Protein AF-A0A6U5ZZZ8-F1 (afdb_monomer_lite)

Secondary structure (DSSP, 8-state):
---------------------------------PPP-PPPPP-----------SS----TTTT-PPTTEEEEEEEEEEEEEE-SS--HHHHHHHHHHHHHTT---TTHHHHSTTTTTTEEEEEEEEE-TTTTTS--HHHHHTT--SSEEEEEEEE-BEEEE-S---GGGT-SSSEEEEEEEEEEEEEEHHHHHHHS-----------------S-SHHHHHHHHHHHHHT--TTSPEEEEEE--TTS-HHHHHHHHHHHHHHTT--EEEEEGGGGBPPGGGS-TTTGGGTTSGGGB-HHHHHHHHHHHHHHS-EEEEEEETTTTEEEEEEEEE-TT-SEEEEEESSTT-SSTTHHHHTTS-SEEEEEE--HHHHHHHHHHHHHHHHT--HHHHHHHIIIIIIHHHHHHHTTGGG-SEEEEPPPP---------TTPPP--TTEEEEEEEEEEEEEESSS--HHHHHHHHHHHTTTT---TTHHHH-GGGEEEEEEEEE-GGGGGG--HHHHHHT--SSEEEEEEEE-BEEEEEEEEEEETTEEEEEEEEEEEEEEEEEE-

InterPro domains:
  IPR006083 Phosphoribulokinase/uridine kinase [PF00485] (239-392)
  IPR011719 Conserved hypothetical protein CHP02058 [PF09585] (73-185)
  IPR011719 Conserved hypothetical protein CHP02058 [PF09585] (447-556)
  IPR011719 Conserved hypothetical protein CHP02058 [PTHR34784] (63-186)
  IPR011719 Conserved hypothetical protein CHP02058 [TIGR02058] (72-186)
  IPR011719 Conserved hypothetical protein CHP02058 [TIGR02058] (446-557)
  IPR027417 P-loop containing nucleoside triphosphate hydrolase [G3DSA:3.40.50.300] (217-420)
  IPR027417 P-loop containing nucleoside triphosphate hydrolase [SSF52540] (234-407)
  IPR037103 Tubulin/FtsZ-like, C-terminal domain [G3DSA:3.30.1330.20] (69-187)
  IPR037103 Tubulin/FtsZ-like, C-terminal domain [G3DSA:3.30.1330.20] (442-559)

Sequence (560 aa):
MPSRLLLSLILLGSVLPADSFCPPSLLPSPRRSLAVKNPAPRPRTRRLISLHPLGLRGSAEETTKLPGVGRVLFIETGFGADQHGQNATKAAQRACRNAIEFNSIPSIAGLIPGGYADMVLRVTLAVPLGYALTLDLDKVRTVFPYGTCHFSVVEGGAAFSSGIALSALGDLNDDMIIVIAHVVVGEGAAAAAAGAGGVDAATLEERDVISYKLASRDAYDMLVDRVRERMNSSRQTWVAIAGPPGSGKSSLSSALTQRFKERNVSCALIPMDGYHIPKAMLDPAAAPRRGAPFTFDADRLCRDLRRIREEREGKVPGFDHAVGDPVEDQLEVKQTDRVVLVEGNYLLLEQEPWRELRSLFDDTWFMECEDEELRARVVQRNARAWGWDEDRTAARVDSNDMVNAQLVQGCRDRAELKLVSPRLLTQRSDKAAATEVTAVVGMERVLFVETGFGADQKGVDVTKAALRACRNAIEFNSVPCIREFGYDRMLVRVTVAVPERLLEEVDVEAIKQSFPHGRVEVQVKGGGGYFASGIRGEVGQRRVDTMLVAVAHVLVGLAS

Radius of gyration: 30.66 Å; chains: 1; bounding box: 72×91×90 Å

Foldseek 3Di:
DDDDDDDDDDDDDDDDDDDDDDDDDDDDDDDDDDDDDDDDDPPPPPPPPPPDPPDPPDPPPPPLDDPFFQDFDDKFKFKAKDQAQLAVQNRLLRGLCRRPVPDDDVCQQVVEPVGQAQKEKEKEKAWAQLRLQSHDVVSSCVSDPTHHYDYAYDHFFDWDFPLAAFVVRNGLHRTMIMMMIMMTIHGTSVRSQVVVDDDDDDDDPPDPPYDDFDHDPVRLLVVLVVQVVVFDPQAAFFEEEAAAQLLCSVVSQVVNCVNCVVVVAAEFEAEQLLQFDFPVPDDPVCVLQRQAPVRGPVVVVLVVLVVCRVVVKDFTWDADLLVSHIHGRPGMGDNRHRYYYYYYHQCQAPDPPSVSNLVRGPFYEYRDEDLVQSLVSQLVVVCVSPVDDSVVSSVSCVVHRSVSNVSSNVRRVSGPYYHYGNRDSDDPPDDDDHDDRNDPPFFPDWDDKWKFKAKDQAPLQVQNRQLRGLCRRPVPDDDPCCVVVDQAQKEKEKEKAWAAVCQVRHDQVVSQVSDPTHHYDYHYDHHFDKAQQSDFDDDPNDTGRIMTMMMMMITMGGGD

pLDDT: mean 74.51, std 23.75, range [21.84, 98.62]

Structure (mmCIF, N/CA/C/O backbone):
data_AF-A0A6U5ZZZ8-F1
#
_entry.id   AF-A0A6U5ZZZ8-F1
#
loop_
_atom_site.group_PDB
_atom_site.id
_atom_site.type_symbol
_atom_site.label_atom_id
_atom_site.label_alt_id
_atom_site.label_comp_id
_atom_site.label_asym_id
_atom_site.label_entity_id
_atom_site.label_seq_id
_atom_site.pdbx_PDB_ins_code
_atom_site.Cartn_x
_atom_site.Cartn_y
_atom_site.Cartn_z
_atom_site.occupancy
_atom_site.B_iso_or_equiv
_atom_site.auth_seq_id
_atom_site.auth_comp_id
_atom_site.auth_asym_id
_atom_site.auth_atom_id
_atom_site.pdbx_PDB_model_num
ATOM 1 N N . MET A 1 1 ? 43.013 50.014 -26.291 1.00 38.19 1 MET A N 1
ATOM 2 C CA . MET A 1 1 ? 42.096 50.956 -26.973 1.00 38.19 1 MET A CA 1
ATOM 3 C C . MET A 1 1 ? 40.663 50.508 -26.714 1.00 38.19 1 MET A C 1
ATOM 5 O O . MET A 1 1 ? 40.420 49.325 -26.917 1.00 38.19 1 MET A O 1
ATOM 9 N N . PRO A 1 2 ? 39.753 51.381 -26.244 1.00 58.03 2 PRO A N 1
ATOM 10 C CA . PRO A 1 2 ? 38.340 51.035 -26.067 1.00 58.03 2 PRO A CA 1
ATOM 11 C C . PRO A 1 2 ? 37.366 51.968 -26.818 1.00 58.03 2 PRO A C 1
ATOM 13 O O . PRO A 1 2 ? 37.406 53.187 -26.657 1.00 58.03 2 PRO A O 1
ATOM 16 N N . SER A 1 3 ? 36.421 51.386 -27.556 1.00 29.53 3 SER A N 1
ATOM 17 C CA . SER A 1 3 ? 35.228 52.054 -28.102 1.00 29.53 3 SER A CA 1
ATOM 18 C C . SER A 1 3 ? 34.242 51.002 -28.640 1.00 29.53 3 SER A C 1
ATOM 20 O O . SER A 1 3 ? 34.680 49.929 -29.034 1.00 29.53 3 SER A O 1
ATOM 22 N N . ARG A 1 4 ? 32.929 51.225 -28.788 1.00 35.44 4 ARG A N 1
ATOM 23 C CA . ARG A 1 4 ? 31.875 51.987 -28.067 1.00 35.44 4 ARG A CA 1
ATOM 24 C C . ARG A 1 4 ? 30.646 52.032 -29.008 1.00 35.44 4 ARG A C 1
ATOM 26 O O . ARG A 1 4 ? 30.820 52.399 -30.161 1.00 35.44 4 ARG A O 1
ATOM 33 N N . LEU A 1 5 ? 29.443 51.871 -28.438 1.00 31.50 5 LEU A N 1
ATOM 34 C CA . LEU A 1 5 ? 28.146 52.452 -28.869 1.00 31.50 5 LEU A CA 1
ATOM 35 C C . LEU A 1 5 ? 27.313 51.846 -30.030 1.00 31.50 5 LEU A C 1
ATOM 37 O O . LEU A 1 5 ? 27.836 51.247 -30.958 1.00 31.50 5 LEU A O 1
ATOM 41 N N . LEU A 1 6 ? 26.001 52.159 -29.932 1.00 27.91 6 LEU A N 1
ATOM 42 C CA . LEU A 1 6 ? 24.871 52.036 -30.886 1.00 27.91 6 LEU A CA 1
ATOM 43 C C . LEU A 1 6 ? 24.327 50.604 -31.120 1.00 27.91 6 LEU A C 1
ATOM 45 O O . LEU A 1 6 ? 25.084 49.732 -31.520 1.00 27.91 6 LEU A O 1
ATOM 49 N N . LEU A 1 7 ? 23.066 50.219 -30.832 1.00 26.55 7 LEU A N 1
ATOM 50 C CA . LEU A 1 7 ? 21.773 50.880 -30.495 1.00 26.55 7 LEU A CA 1
ATOM 51 C C . LEU A 1 7 ? 20.935 51.394 -31.694 1.00 26.55 7 LEU A C 1
ATOM 53 O O . LEU A 1 7 ? 21.484 52.022 -32.593 1.00 26.55 7 LEU A O 1
ATOM 57 N N . SER A 1 8 ? 19.596 51.215 -31.613 1.00 27.28 8 SER A N 1
ATOM 58 C CA . SER A 1 8 ? 18.522 51.668 -32.549 1.00 27.28 8 SER A CA 1
ATOM 59 C C . SER A 1 8 ? 18.320 50.822 -33.841 1.00 27.28 8 SER A C 1
ATOM 61 O O . SER A 1 8 ? 19.281 50.211 -34.289 1.00 27.28 8 SER A O 1
ATOM 63 N N . LEU A 1 9 ? 17.140 50.709 -34.499 1.00 27.23 9 LEU A N 1
ATOM 64 C CA . LEU A 1 9 ? 15.714 50.859 -34.097 1.00 27.23 9 LEU A CA 1
ATOM 65 C C . LEU A 1 9 ? 14.743 50.234 -35.156 1.00 27.23 9 LEU A C 1
ATOM 67 O O . LEU A 1 9 ? 15.061 50.227 -36.335 1.00 27.23 9 LEU A O 1
ATOM 71 N N . ILE A 1 10 ? 13.547 49.801 -34.715 1.00 27.69 10 ILE A N 1
ATOM 72 C CA . ILE A 1 10 ? 12.180 49.963 -35.306 1.00 27.69 10 ILE A CA 1
ATOM 73 C C . ILE A 1 10 ? 11.859 49.774 -36.830 1.00 27.69 10 ILE A C 1
ATOM 75 O O . ILE A 1 10 ? 12.395 50.451 -37.692 1.00 27.69 10 ILE A O 1
ATOM 79 N N . LEU A 1 11 ? 10.827 48.932 -37.069 1.00 30.25 11 LEU A N 1
ATOM 80 C CA . LEU A 1 11 ? 9.812 48.809 -38.160 1.00 30.25 11 LEU A CA 1
ATOM 81 C C . LEU A 1 11 ? 10.079 49.206 -39.637 1.00 30.25 11 LEU A C 1
ATOM 83 O O . LEU A 1 11 ? 10.354 50.361 -39.935 1.00 30.25 11 LEU A O 1
ATOM 87 N N . LEU A 1 12 ? 9.685 48.292 -40.550 1.00 27.91 12 LEU A N 1
ATOM 88 C CA . LEU A 1 12 ? 8.736 48.429 -41.697 1.00 27.91 12 LEU A CA 1
ATOM 89 C C . LEU A 1 12 ? 8.637 47.053 -42.434 1.00 27.91 12 LEU A C 1
ATOM 91 O O . LEU A 1 12 ? 9.542 46.240 -42.288 1.00 27.91 12 LEU A O 1
ATOM 95 N N . GLY A 1 13 ? 7.606 46.683 -43.215 1.00 26.53 13 GLY A N 1
ATOM 96 C CA . GLY A 1 13 ? 6.342 47.383 -43.489 1.00 26.53 13 GLY A CA 1
ATOM 97 C C . GLY A 1 13 ? 5.607 47.016 -44.803 1.00 26.53 13 GLY A C 1
ATOM 98 O O . GLY A 1 13 ? 5.324 47.923 -45.576 1.00 26.53 13 GLY A O 1
ATOM 99 N N . SER A 1 14 ? 5.272 45.744 -45.071 1.00 29.66 14 SER A N 1
ATOM 100 C CA . SER A 1 14 ? 4.377 45.297 -46.177 1.00 29.66 14 SER A CA 1
ATOM 101 C C . SER A 1 14 ? 3.853 43.871 -45.883 1.00 29.66 14 SER A C 1
ATOM 103 O O . SER A 1 14 ? 4.575 43.096 -45.267 1.00 29.66 14 SER A O 1
ATOM 105 N N . VAL A 1 15 ? 2.602 43.431 -46.111 1.00 30.89 15 VAL A N 1
ATOM 106 C CA . VAL A 1 15 ? 1.520 43.718 -47.091 1.00 30.89 15 VAL A CA 1
ATOM 107 C C . VAL A 1 15 ? 1.679 42.977 -48.432 1.00 30.89 15 VAL A C 1
ATOM 109 O O . VAL A 1 15 ? 2.294 43.524 -49.333 1.00 30.89 15 VAL A O 1
ATOM 112 N N . LEU A 1 16 ? 1.071 41.771 -48.494 1.00 31.72 16 LEU A N 1
ATOM 113 C CA . LEU A 1 16 ? 0.168 41.186 -49.529 1.00 31.72 16 LEU A CA 1
ATOM 114 C C . LEU A 1 16 ? 0.541 41.256 -51.043 1.00 31.72 16 LEU A C 1
ATOM 116 O O . LEU A 1 16 ? 1.302 42.128 -51.441 1.00 31.72 16 LEU A O 1
ATOM 120 N N . PRO A 1 17 ? -0.013 40.383 -51.928 1.00 41.62 17 PRO A N 1
ATOM 121 C CA . PRO A 1 17 ? -1.222 39.561 -51.766 1.00 41.62 17 PRO A CA 1
ATOM 122 C C . PRO A 1 17 ? -1.044 38.047 -52.003 1.00 41.62 17 PRO A C 1
ATOM 124 O O . PRO A 1 17 ? 0.048 37.548 -52.255 1.00 41.62 17 PRO A O 1
ATOM 127 N N . ALA A 1 18 ? -2.157 37.319 -51.895 1.00 33.66 18 ALA A N 1
ATOM 128 C CA . ALA A 1 18 ? -2.284 35.928 -52.323 1.00 33.66 18 ALA A CA 1
ATOM 129 C C . ALA A 1 18 ? -2.650 35.841 -53.812 1.00 33.66 18 ALA A C 1
ATOM 131 O O . ALA A 1 18 ? -3.273 36.764 -54.336 1.00 33.66 18 ALA A O 1
ATOM 132 N N . ASP A 1 19 ? -2.386 34.691 -54.440 1.00 28.45 19 ASP A N 1
ATOM 133 C CA . ASP A 1 19 ? -3.228 34.246 -55.548 1.00 28.45 19 ASP A CA 1
ATOM 134 C C . ASP A 1 19 ? -3.415 32.718 -55.594 1.00 28.45 19 ASP A C 1
ATOM 136 O O . ASP A 1 19 ? -2.605 31.917 -55.128 1.00 28.45 19 ASP A O 1
ATOM 140 N N . SER A 1 20 ? -4.569 32.389 -56.144 1.00 30.72 20 SER A N 1
ATOM 141 C CA . SER A 1 20 ? -5.224 31.134 -56.479 1.00 30.72 20 SER A CA 1
ATOM 142 C C . SER A 1 20 ? -4.339 29.998 -57.013 1.00 30.72 20 SER A C 1
ATOM 144 O O . SER A 1 20 ? -3.515 30.226 -57.889 1.00 30.72 20 SER A O 1
ATOM 146 N N . PHE A 1 21 ? -4.660 28.743 -56.651 1.00 28.27 21 PHE A N 1
ATOM 147 C CA . PHE A 1 21 ? -4.886 27.672 -57.645 1.00 28.27 21 PHE A CA 1
ATOM 148 C C . PHE A 1 21 ? -5.618 26.445 -57.063 1.00 28.27 21 PHE A C 1
ATOM 150 O O . PHE A 1 21 ? -5.304 25.959 -55.980 1.00 28.27 21 PHE A O 1
ATOM 157 N N . CYS A 1 22 ? -6.575 25.910 -57.825 1.00 29.94 22 CYS A N 1
ATOM 158 C CA . CYS A 1 22 ? -7.239 24.618 -57.613 1.00 29.94 22 CYS A CA 1
ATOM 159 C C . CYS A 1 22 ? -7.616 24.042 -58.988 1.00 29.94 22 CYS A C 1
ATOM 161 O O . CYS A 1 22 ? -8.040 24.810 -59.855 1.00 29.94 22 CYS A O 1
ATOM 163 N N . PRO A 1 23 ? -7.407 22.735 -59.230 1.00 35.47 23 PRO A N 1
ATOM 164 C CA . PRO A 1 23 ? -8.452 21.910 -59.862 1.00 35.47 23 PRO A CA 1
ATOM 165 C C . PRO A 1 23 ? -8.403 20.428 -59.362 1.00 35.47 23 PRO A C 1
ATOM 167 O O . PRO A 1 23 ? -7.682 20.132 -58.411 1.00 35.47 23 PRO A O 1
ATOM 170 N N . PRO A 1 24 ? -9.164 19.469 -59.931 1.00 37.72 24 PRO A N 1
ATOM 171 C CA . PRO A 1 24 ? -10.602 19.331 -59.700 1.00 37.72 24 PRO A CA 1
ATOM 172 C C . PRO A 1 24 ? -11.013 17.892 -59.293 1.00 37.72 24 PRO A C 1
ATOM 174 O O . PRO A 1 24 ? -10.235 16.943 -59.372 1.00 37.72 24 PRO A O 1
ATOM 177 N N . SER A 1 25 ? -12.276 17.699 -58.908 1.00 32.34 25 SER A N 1
ATOM 178 C CA . SER A 1 25 ? -12.859 16.380 -58.619 1.00 32.34 25 SER A CA 1
ATOM 179 C C . SER A 1 25 ? -13.411 15.679 -59.874 1.00 32.34 25 SER A C 1
ATOM 181 O O . SER A 1 25 ? -14.029 16.315 -60.726 1.00 32.34 25 SER A O 1
ATOM 183 N N . LEU A 1 26 ? -13.243 14.350 -59.973 1.00 30.31 26 LEU A N 1
ATOM 184 C CA . LEU A 1 26 ? -13.851 13.511 -61.020 1.00 30.31 26 LEU A CA 1
ATOM 185 C C . LEU A 1 26 ? -14.286 12.130 -60.497 1.00 30.31 26 LEU A C 1
ATOM 187 O O . LEU A 1 26 ? -13.487 11.377 -59.948 1.00 30.31 26 LEU A O 1
ATOM 191 N N . LEU A 1 27 ? -15.560 11.803 -60.725 1.00 29.61 27 LEU A N 1
ATOM 192 C CA . LEU A 1 27 ? -16.258 10.528 -60.491 1.00 29.61 27 LEU A CA 1
ATOM 193 C C . LEU A 1 27 ? -17.578 10.564 -61.309 1.00 29.61 27 LEU A C 1
ATOM 195 O O . LEU A 1 27 ? -18.014 11.672 -61.631 1.00 29.61 27 LEU A O 1
ATOM 199 N N . PRO A 1 28 ? -18.288 9.442 -61.584 1.00 45.69 28 PRO A N 1
ATOM 200 C CA . PRO A 1 28 ? -17.982 8.027 -61.321 1.00 45.69 28 PRO A CA 1
ATOM 201 C C . PRO A 1 28 ? -18.237 7.110 -62.561 1.00 45.69 28 PRO A C 1
ATOM 203 O O . PRO A 1 28 ? -18.327 7.577 -63.694 1.00 45.69 28 PRO A O 1
ATOM 206 N N . SER A 1 29 ? -18.505 5.815 -62.299 1.00 26.66 29 SER A N 1
ATOM 207 C CA . SER A 1 29 ? -19.299 4.848 -63.104 1.00 26.66 29 SER A CA 1
ATOM 208 C C . SER A 1 29 ? -18.498 3.716 -63.817 1.00 26.66 29 SER A C 1
ATOM 210 O O . SER A 1 29 ? -17.272 3.702 -63.731 1.00 26.66 29 SER A O 1
ATOM 212 N N . PRO A 1 30 ? -19.132 2.600 -64.257 1.00 34.69 30 PRO A N 1
ATOM 213 C CA . PRO A 1 30 ? -19.074 1.391 -63.423 1.00 34.69 30 PRO A CA 1
ATOM 214 C C . PRO A 1 30 ? -18.759 0.075 -64.168 1.00 34.69 30 PRO A C 1
ATOM 216 O O . PRO A 1 30 ? -19.043 -0.082 -65.355 1.00 34.69 30 PRO A O 1
ATOM 219 N N . ARG A 1 31 ? -18.302 -0.957 -63.440 1.00 28.64 31 ARG A N 1
ATOM 220 C CA . ARG A 1 31 ? -18.352 -2.358 -63.908 1.00 28.64 31 ARG A CA 1
ATOM 221 C C . ARG A 1 31 ? -18.846 -3.311 -62.818 1.00 28.64 31 ARG A C 1
ATOM 223 O O . ARG A 1 31 ? -18.475 -3.189 -61.657 1.00 28.64 31 ARG A O 1
ATOM 230 N N . ARG A 1 32 ? -19.703 -4.257 -63.218 1.00 28.48 32 ARG A N 1
ATOM 231 C CA . ARG A 1 32 ? -20.207 -5.362 -62.386 1.00 28.48 32 ARG A CA 1
ATOM 232 C C . ARG A 1 32 ? -19.268 -6.566 -62.494 1.00 28.48 32 ARG A C 1
ATOM 234 O O . ARG A 1 32 ? -18.885 -6.921 -63.606 1.00 28.48 32 ARG A O 1
ATOM 241 N N . SER A 1 33 ? -19.055 -7.283 -61.396 1.00 28.81 33 SER A N 1
ATOM 242 C CA . SER A 1 33 ? -18.731 -8.715 -61.423 1.00 28.81 33 SER A CA 1
ATOM 243 C C . SER A 1 33 ? -19.475 -9.452 -60.302 1.00 28.81 33 SER A C 1
ATOM 245 O O . SER A 1 33 ? -19.834 -8.874 -59.278 1.00 28.81 33 SER A O 1
ATOM 247 N N . LEU A 1 34 ? -19.825 -10.706 -60.585 1.00 29.42 34 LEU A N 1
ATOM 248 C CA . LEU A 1 34 ? -20.789 -11.537 -59.857 1.00 29.42 34 LEU A CA 1
ATOM 249 C C . LEU A 1 34 ? -20.420 -11.805 -58.387 1.00 29.42 34 LEU A C 1
ATOM 251 O O . LEU A 1 34 ? -19.255 -11.970 -58.042 1.00 29.42 34 LEU A O 1
ATOM 255 N N . ALA A 1 35 ? -21.442 -11.921 -57.535 1.00 25.94 35 ALA A N 1
ATOM 256 C CA . ALA A 1 35 ? -21.285 -12.196 -56.110 1.00 25.94 35 ALA A CA 1
ATOM 257 C C . ALA A 1 35 ? -21.206 -13.700 -55.792 1.00 25.94 35 ALA A C 1
ATOM 259 O O . ALA A 1 35 ? -22.049 -14.479 -56.240 1.00 25.94 35 ALA A O 1
ATOM 260 N N . VAL A 1 36 ? -20.283 -14.074 -54.901 1.00 29.62 36 VAL A N 1
ATOM 261 C CA . VAL A 1 36 ? -20.338 -15.331 -54.136 1.00 29.62 36 VAL A CA 1
ATOM 262 C C . VAL A 1 36 ? -20.951 -15.023 -52.767 1.00 29.62 36 VAL A C 1
ATOM 264 O O . VAL A 1 36 ? -20.487 -14.132 -52.056 1.00 29.62 36 VAL A O 1
ATOM 267 N N . LYS A 1 37 ? -22.029 -15.724 -52.400 1.00 27.59 37 LYS A N 1
ATOM 268 C CA . LYS A 1 37 ? -22.787 -15.460 -51.166 1.00 27.59 37 LYS A CA 1
ATOM 269 C C . LYS A 1 37 ? -22.151 -16.134 -49.945 1.00 27.59 37 LYS A C 1
ATOM 271 O O . LYS A 1 37 ? -22.564 -17.229 -49.575 1.00 27.59 37 LYS A O 1
ATOM 276 N N . ASN A 1 38 ? -21.241 -15.444 -49.260 1.00 29.72 38 ASN A N 1
ATOM 277 C CA . ASN A 1 38 ? -21.003 -15.730 -47.841 1.00 29.72 38 ASN A CA 1
ATOM 278 C C . ASN A 1 38 ? -22.119 -15.085 -46.991 1.00 29.72 38 ASN A C 1
ATOM 280 O O . ASN A 1 38 ? -22.521 -13.953 -47.279 1.00 29.72 38 ASN A O 1
ATOM 284 N N . PRO A 1 39 ? -22.656 -15.774 -45.966 1.00 29.83 39 PRO A N 1
ATOM 285 C CA . PRO A 1 39 ? -23.732 -15.236 -45.141 1.00 29.83 39 PRO A CA 1
ATOM 286 C C . PRO A 1 39 ? -23.211 -14.101 -44.253 1.00 29.83 39 PRO A C 1
ATOM 288 O O . PRO A 1 39 ? -22.365 -14.313 -43.386 1.00 29.83 39 PRO A O 1
ATOM 291 N N . ALA A 1 40 ? -23.738 -12.891 -44.448 1.00 27.88 40 ALA A N 1
ATOM 292 C CA . ALA A 1 40 ? -23.414 -11.757 -43.590 1.00 27.88 40 ALA A CA 1
ATOM 293 C C . ALA A 1 40 ? -23.838 -12.037 -42.131 1.00 27.88 40 ALA A C 1
ATOM 295 O O . ALA A 1 40 ? -24.932 -12.576 -41.908 1.00 27.88 40 ALA A O 1
ATOM 296 N N . PRO A 1 41 ? -23.027 -11.659 -41.123 1.00 28.67 41 PRO A N 1
ATOM 297 C CA . PRO A 1 41 ? -23.435 -11.766 -39.730 1.00 28.67 41 PRO A CA 1
ATOM 298 C C . PRO A 1 41 ? -24.693 -10.920 -39.508 1.00 28.67 41 PRO A C 1
ATOM 300 O O . PRO A 1 41 ? -24.742 -9.749 -39.888 1.00 28.67 41 PRO A O 1
ATOM 303 N N . ARG A 1 42 ? -25.728 -11.522 -38.906 1.00 28.56 42 ARG A N 1
ATOM 304 C CA . ARG A 1 42 ? -27.000 -10.833 -38.635 1.00 28.56 42 ARG A CA 1
ATOM 305 C C . ARG A 1 42 ? -26.723 -9.535 -37.866 1.00 28.56 42 ARG A C 1
ATOM 307 O O . ARG A 1 42 ? -25.991 -9.601 -36.874 1.00 28.56 42 ARG A O 1
ATOM 314 N N . PRO A 1 43 ? -27.333 -8.392 -38.235 1.00 23.59 43 PRO A N 1
ATOM 315 C CA . PRO A 1 43 ? -27.195 -7.172 -37.458 1.00 23.59 43 PRO A CA 1
ATOM 316 C C . PRO A 1 43 ? -27.826 -7.392 -36.082 1.00 23.59 43 PRO A C 1
ATOM 318 O O . PRO A 1 43 ? -29.041 -7.299 -35.908 1.00 23.59 43 PRO A O 1
ATOM 321 N N . ARG A 1 44 ? -26.992 -7.692 -35.079 1.00 25.38 44 ARG A N 1
ATOM 322 C CA . ARG A 1 44 ? -27.376 -7.563 -33.675 1.00 25.38 44 ARG A CA 1
ATOM 323 C C . ARG A 1 44 ? -27.599 -6.079 -33.433 1.00 25.38 44 ARG A C 1
ATOM 325 O O . ARG A 1 44 ? -26.657 -5.349 -33.135 1.00 25.38 44 ARG A O 1
ATOM 332 N N . THR A 1 45 ? -28.850 -5.649 -33.557 1.00 24.94 45 THR A N 1
ATOM 333 C CA . THR A 1 45 ? -29.315 -4.351 -33.082 1.00 24.94 45 THR A CA 1
ATOM 334 C C . THR A 1 45 ? -29.068 -4.286 -31.579 1.00 24.94 45 THR A C 1
ATOM 336 O O . THR A 1 45 ? -29.931 -4.650 -30.776 1.00 24.94 45 THR A O 1
ATOM 339 N N . ARG A 1 46 ? -27.872 -3.828 -31.187 1.00 22.77 46 ARG A N 1
ATOM 340 C CA . ARG A 1 46 ? -27.651 -3.262 -29.862 1.00 22.77 46 ARG A CA 1
ATOM 341 C C . ARG A 1 46 ? -28.642 -2.109 -29.751 1.00 22.77 46 ARG A C 1
ATOM 343 O O . ARG A 1 46 ? -28.386 -1.024 -30.263 1.00 22.77 46 ARG A O 1
ATOM 350 N N . ARG A 1 47 ? -29.777 -2.345 -29.084 1.00 22.28 47 ARG A N 1
ATOM 351 C CA . ARG A 1 47 ? -30.454 -1.251 -28.392 1.00 22.28 47 ARG A CA 1
ATOM 352 C C . ARG A 1 47 ? -29.368 -0.621 -27.529 1.00 22.28 47 ARG A C 1
ATOM 354 O O . ARG A 1 47 ? -28.805 -1.320 -26.685 1.00 22.28 47 ARG A O 1
ATOM 361 N N . LEU A 1 48 ? -29.054 0.653 -27.755 1.00 21.97 48 LEU A N 1
ATOM 362 C CA . LEU A 1 48 ? -28.394 1.425 -26.715 1.00 21.97 48 LEU A CA 1
ATOM 363 C C . LEU A 1 48 ? -29.393 1.475 -25.562 1.00 21.97 48 LEU A C 1
ATOM 365 O O . LEU A 1 48 ? -30.322 2.279 -25.556 1.00 21.97 48 LEU A O 1
ATOM 369 N N . ILE A 1 49 ? -29.217 0.571 -24.601 1.00 22.23 49 ILE A N 1
ATOM 370 C CA . ILE A 1 49 ? -29.634 0.857 -23.240 1.00 22.23 49 ILE A CA 1
ATOM 371 C C . ILE A 1 49 ? -28.748 2.031 -22.849 1.00 22.23 49 ILE A C 1
ATOM 373 O O . ILE A 1 49 ? -27.550 1.858 -22.625 1.00 22.23 49 ILE A O 1
ATOM 377 N N . SER A 1 50 ? -29.326 3.232 -22.867 1.00 22.73 50 SER A N 1
ATOM 378 C CA . SER A 1 50 ? -28.707 4.390 -22.241 1.00 22.73 50 SER A CA 1
ATOM 379 C C . SER A 1 50 ? -28.597 4.062 -20.759 1.00 22.73 50 SER A C 1
ATOM 381 O O . SER A 1 50 ? -29.573 4.176 -20.015 1.00 22.73 50 SER A O 1
ATOM 383 N N . LEU A 1 51 ? -27.423 3.585 -20.347 1.00 22.84 51 LEU A N 1
ATOM 384 C CA . LEU A 1 51 ? -27.044 3.518 -18.946 1.00 22.84 51 LEU A CA 1
ATOM 385 C C . LEU A 1 51 ? -26.817 4.957 -18.484 1.00 22.84 51 LEU A C 1
ATOM 387 O O . LEU A 1 51 ? -25.686 5.426 -18.382 1.00 22.84 51 LEU A O 1
ATOM 391 N N . HIS A 1 52 ? -27.924 5.664 -18.243 1.00 21.84 52 HIS A N 1
ATOM 392 C CA . HIS A 1 52 ? -27.914 6.870 -17.433 1.00 21.84 52 HIS A CA 1
ATOM 393 C C . HIS A 1 52 ? -27.174 6.543 -16.130 1.00 21.84 52 HIS A C 1
ATOM 395 O O . HIS A 1 52 ? -27.578 5.596 -15.447 1.00 21.84 52 HIS A O 1
ATOM 401 N N . PRO A 1 53 ? -26.117 7.295 -15.774 1.00 25.28 53 PRO A N 1
ATOM 402 C CA . PRO A 1 53 ? -25.458 7.131 -14.490 1.00 25.28 53 PRO A CA 1
ATOM 403 C C . PRO A 1 53 ? -26.484 7.232 -13.360 1.00 25.28 53 PRO A C 1
ATOM 405 O O . PRO A 1 53 ? -27.256 8.192 -13.284 1.00 25.28 53 PRO A O 1
ATOM 408 N N . LEU A 1 54 ? -26.517 6.215 -12.501 1.00 25.88 54 LEU A N 1
ATOM 409 C CA . LEU A 1 54 ? -27.450 6.148 -11.385 1.00 25.88 54 LEU A CA 1
ATOM 410 C C . LEU A 1 54 ? -27.108 7.224 -10.346 1.00 25.88 54 LEU A C 1
ATOM 412 O O . LEU A 1 54 ? -26.119 7.127 -9.630 1.00 25.88 54 LEU A O 1
ATOM 416 N N . GLY A 1 55 ? -27.982 8.222 -10.225 1.00 25.53 55 GLY A N 1
ATOM 417 C CA . GLY A 1 55 ? -28.234 8.879 -8.942 1.00 25.53 55 GLY A CA 1
ATOM 418 C C . GLY A 1 55 ? -27.369 10.074 -8.536 1.00 25.53 55 GLY A C 1
ATOM 419 O O . GLY A 1 55 ? -27.721 10.704 -7.544 1.00 25.53 55 GLY A O 1
ATOM 420 N N . LEU A 1 56 ? -26.332 10.481 -9.279 1.00 26.59 56 LEU A N 1
ATOM 421 C CA . LEU A 1 56 ? -25.652 11.762 -9.006 1.00 26.59 56 LEU A CA 1
ATOM 422 C C . LEU A 1 56 ? -26.452 12.961 -9.549 1.00 26.59 56 LEU A C 1
ATOM 424 O O . LEU A 1 56 ? -26.074 13.608 -10.522 1.00 26.59 56 LEU A O 1
ATOM 428 N N . ARG A 1 57 ? -27.569 13.266 -8.876 1.00 27.14 57 ARG A N 1
ATOM 429 C CA . ARG A 1 57 ? -28.249 14.573 -8.925 1.00 27.14 57 ARG A CA 1
ATOM 430 C C . ARG A 1 57 ? -27.832 15.449 -7.734 1.00 27.14 57 ARG A C 1
ATOM 432 O O . ARG A 1 57 ? -28.677 15.896 -6.967 1.00 27.14 57 ARG A O 1
ATOM 439 N N . GLY A 1 58 ? -26.533 15.715 -7.617 1.00 25.16 58 GLY A N 1
ATOM 440 C CA . GLY A 1 58 ? -26.091 17.005 -7.076 1.00 25.16 58 GLY A CA 1
ATOM 441 C C . GLY A 1 58 ? -26.280 18.081 -8.151 1.00 25.16 58 GLY A C 1
ATOM 442 O O . GLY A 1 58 ? -26.252 17.764 -9.346 1.00 25.16 58 GLY A O 1
ATOM 443 N N . SER A 1 59 ? -26.494 19.340 -7.766 1.00 23.27 59 SER A N 1
ATOM 444 C CA . SER A 1 59 ? -26.426 20.444 -8.734 1.00 23.27 59 SER A CA 1
ATOM 445 C C . SER A 1 59 ? -24.970 20.680 -9.164 1.00 23.27 59 SER A C 1
ATOM 447 O O . SER A 1 59 ? -24.027 20.224 -8.516 1.00 23.27 59 SER A O 1
ATOM 449 N N . ALA A 1 60 ? -24.749 21.419 -10.255 1.00 29.47 60 ALA A N 1
ATOM 450 C CA . ALA A 1 60 ? -23.405 21.710 -10.778 1.00 29.47 60 ALA A CA 1
ATOM 451 C C . ALA A 1 60 ? -22.607 22.743 -9.934 1.00 29.47 60 ALA A C 1
ATOM 453 O O . ALA A 1 60 ? -21.750 23.457 -10.465 1.00 29.47 60 ALA A O 1
ATOM 454 N N . GLU A 1 61 ? -22.907 22.841 -8.635 1.00 27.31 61 GLU A N 1
ATOM 455 C CA . GLU A 1 61 ? -22.453 23.898 -7.724 1.00 27.31 61 GLU A CA 1
ATOM 456 C C . GLU A 1 61 ? -21.756 23.371 -6.453 1.00 27.31 61 GLU A C 1
ATOM 458 O O . GLU A 1 61 ? -20.929 24.089 -5.891 1.00 27.31 61 GLU A O 1
ATOM 463 N N . GLU A 1 62 ? -22.032 22.138 -6.006 1.00 27.83 62 GLU A N 1
ATOM 464 C CA . GLU A 1 62 ? -21.770 21.720 -4.613 1.00 27.83 62 GLU A CA 1
ATOM 465 C C . GLU A 1 62 ? -20.361 21.188 -4.279 1.00 27.83 62 GLU A C 1
ATOM 467 O O . GLU A 1 62 ? -20.004 21.140 -3.104 1.00 27.83 62 GLU A O 1
ATOM 472 N N . THR A 1 63 ? -19.519 20.817 -5.252 1.00 32.44 63 THR A N 1
ATOM 473 C CA . THR A 1 63 ? -18.289 20.031 -4.978 1.00 32.44 63 THR A CA 1
ATOM 474 C C . THR A 1 63 ? -16.953 20.773 -5.146 1.00 32.44 63 THR A C 1
ATOM 476 O O . THR A 1 63 ? -15.923 20.129 -5.322 1.00 32.44 63 THR A O 1
ATOM 479 N N . THR A 1 64 ? -16.917 22.114 -5.093 1.00 36.81 64 THR A N 1
ATOM 480 C CA . THR A 1 64 ? -15.658 22.894 -5.245 1.00 36.81 64 THR A CA 1
ATOM 481 C C . THR A 1 64 ? -15.186 23.616 -3.974 1.00 36.81 64 THR A C 1
ATOM 483 O O . THR A 1 64 ? -14.572 24.679 -4.074 1.00 36.81 64 THR A O 1
ATOM 486 N N . LYS A 1 65 ? -15.483 23.089 -2.780 1.00 47.66 65 LYS A N 1
ATOM 487 C CA . LYS A 1 65 ? -14.870 23.550 -1.521 1.00 47.66 65 LYS A CA 1
ATOM 488 C C . LYS A 1 65 ? -13.735 22.603 -1.132 1.00 47.66 65 LYS A C 1
ATOM 490 O O . LYS A 1 65 ? -13.966 21.406 -0.996 1.00 47.66 65 LYS A O 1
ATOM 495 N N . LEU A 1 66 ? -12.535 23.139 -0.908 1.00 55.41 66 LEU A N 1
ATOM 496 C CA . LEU A 1 66 ? -11.510 22.424 -0.145 1.00 55.41 66 LEU A CA 1
ATOM 497 C C . LEU A 1 66 ? -11.968 22.405 1.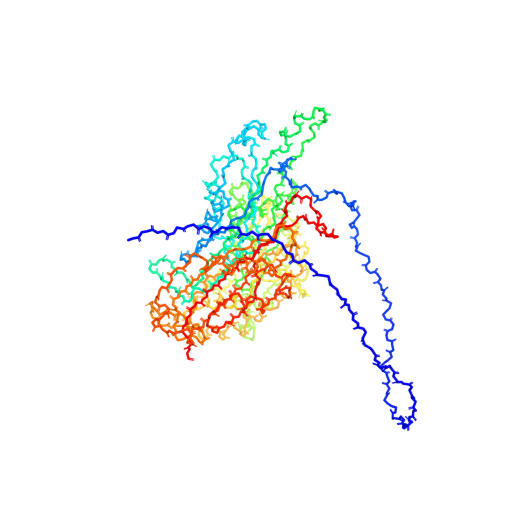330 1.00 55.41 66 LEU A C 1
ATOM 499 O O . LEU A 1 66 ? -12.256 23.482 1.856 1.00 55.41 66 LEU A O 1
ATOM 503 N N . PRO A 1 67 ? -12.076 21.241 2.003 1.00 52.78 67 PRO A N 1
ATOM 504 C CA . PRO A 1 67 ? -12.523 21.179 3.399 1.00 52.78 67 PRO A CA 1
ATOM 505 C C . PRO A 1 67 ? -11.676 22.072 4.318 1.00 52.78 67 PRO A C 1
ATOM 507 O O . PRO A 1 67 ? -10.474 22.208 4.098 1.00 52.78 67 PRO A O 1
ATOM 510 N N . GLY A 1 68 ? -12.268 22.698 5.336 1.00 58.59 68 GLY A N 1
ATOM 511 C CA . GLY A 1 68 ? -11.575 23.541 6.326 1.00 58.59 68 GLY A CA 1
ATOM 512 C C . GLY A 1 68 ? -10.872 24.811 5.836 1.00 58.59 68 GLY A C 1
ATOM 513 O O . GLY A 1 68 ? -10.515 25.646 6.663 1.00 58.59 68 GLY A O 1
ATOM 514 N N . VAL A 1 69 ? -10.706 25.023 4.528 1.00 64.69 69 VAL A N 1
ATOM 515 C CA . VAL A 1 69 ? -10.119 26.248 3.968 1.00 64.69 69 VAL A CA 1
ATOM 516 C C . VAL A 1 69 ? -11.250 27.158 3.496 1.00 64.69 69 VAL A C 1
ATOM 518 O O . VAL A 1 69 ? -11.825 26.953 2.428 1.00 64.69 69 VAL A O 1
ATOM 521 N N . GLY A 1 70 ? -11.574 28.175 4.298 1.00 67.19 70 GLY A N 1
ATOM 522 C CA . GLY A 1 70 ? -12.604 29.165 3.971 1.00 67.19 70 GLY A CA 1
ATOM 523 C C . GLY A 1 70 ? -12.208 30.045 2.786 1.00 67.19 70 GLY A C 1
ATOM 524 O O . GLY A 1 70 ? -13.045 30.380 1.947 1.00 67.19 70 GLY A O 1
ATOM 525 N N . ARG A 1 71 ? -10.913 30.368 2.680 1.00 77.81 71 ARG A N 1
ATOM 526 C CA . ARG A 1 71 ? -10.340 31.158 1.587 1.00 77.81 71 ARG A CA 1
ATOM 527 C C . ARG A 1 71 ? -8.932 30.677 1.253 1.00 77.81 71 ARG A C 1
ATOM 529 O O . ARG A 1 71 ? -8.057 30.697 2.110 1.00 77.81 71 ARG A O 1
ATOM 536 N N . VAL A 1 72 ? -8.695 30.300 -0.002 1.00 79.56 72 VAL A N 1
ATOM 537 C CA . VAL A 1 72 ? -7.339 30.054 -0.524 1.00 79.56 72 VAL A CA 1
ATOM 538 C C . VAL A 1 72 ? -6.644 31.397 -0.762 1.00 79.56 72 VAL A C 1
ATOM 540 O O . VAL A 1 72 ? -7.241 32.299 -1.351 1.00 79.56 72 VAL A O 1
ATOM 543 N N . LEU A 1 73 ? -5.388 31.525 -0.326 1.00 81.69 73 LEU A N 1
ATOM 544 C CA . LEU A 1 73 ? -4.530 32.668 -0.648 1.00 81.69 73 LEU A CA 1
ATOM 545 C C . LEU A 1 73 ? -3.612 32.347 -1.835 1.00 81.69 73 LEU A C 1
ATOM 547 O O . LEU A 1 73 ? -3.564 33.115 -2.793 1.00 81.69 73 LEU A O 1
ATOM 551 N N . PHE A 1 74 ? -2.896 31.222 -1.773 1.00 82.31 74 PHE A N 1
ATOM 552 C CA . PHE A 1 74 ? -1.972 30.767 -2.816 1.00 82.31 74 PHE A CA 1
ATOM 553 C C . PHE A 1 74 ? -1.779 29.243 -2.759 1.00 82.31 74 PHE A C 1
ATOM 555 O O . PHE A 1 74 ? -2.197 28.586 -1.800 1.00 82.31 74 PHE A O 1
ATOM 562 N N . ILE A 1 75 ? -1.191 28.677 -3.818 1.00 85.69 75 ILE A N 1
ATOM 563 C CA . ILE A 1 75 ? -0.951 27.237 -3.957 1.00 85.69 75 ILE A CA 1
ATOM 564 C C . ILE A 1 75 ? 0.408 27.009 -4.596 1.00 85.69 75 ILE A C 1
ATOM 566 O O . ILE A 1 75 ? 0.632 27.389 -5.746 1.00 85.69 75 ILE A O 1
ATOM 570 N N . GLU A 1 76 ? 1.257 26.298 -3.869 1.00 88.62 76 GLU A N 1
ATOM 571 C CA . GLU A 1 76 ? 2.598 25.936 -4.298 1.00 88.62 76 GLU A CA 1
ATOM 572 C C . GLU A 1 76 ? 2.700 24.451 -4.615 1.00 88.62 76 GLU A C 1
ATOM 574 O O . GLU A 1 76 ? 1.871 23.626 -4.218 1.00 88.62 76 GLU A O 1
ATOM 579 N N . THR A 1 77 ? 3.746 24.082 -5.344 1.00 90.50 77 THR A N 1
ATOM 580 C CA . THR A 1 77 ? 4.091 22.681 -5.564 1.00 90.50 77 THR A CA 1
ATOM 581 C C . THR A 1 77 ? 5.595 22.529 -5.669 1.00 90.50 77 THR A C 1
ATOM 583 O O . THR A 1 77 ? 6.230 23.208 -6.471 1.00 90.50 77 THR A O 1
ATOM 586 N N . GLY A 1 78 ? 6.141 21.616 -4.872 1.00 91.81 78 GLY A N 1
ATOM 587 C CA . GLY A 1 78 ? 7.556 21.265 -4.864 1.00 91.81 78 GLY A CA 1
ATOM 588 C C . GLY A 1 78 ? 7.758 19.764 -5.015 1.00 91.81 78 GLY A C 1
ATOM 589 O O . GLY A 1 78 ? 6.829 18.970 -4.841 1.00 91.81 78 GLY A O 1
ATOM 590 N N . PHE A 1 79 ? 8.987 19.367 -5.322 1.00 93.81 79 PHE A N 1
ATOM 591 C CA . PHE A 1 79 ? 9.390 17.966 -5.406 1.00 93.81 79 PHE A CA 1
ATOM 592 C C . PHE A 1 79 ? 10.586 17.684 -4.500 1.00 93.81 79 PHE A C 1
ATOM 594 O O . PHE A 1 79 ? 11.338 18.579 -4.118 1.00 93.81 79 PHE A O 1
ATOM 601 N N . GLY A 1 80 ? 10.750 16.422 -4.125 1.00 94.69 80 GLY A N 1
ATOM 602 C CA . GLY A 1 80 ? 11.857 15.988 -3.293 1.00 94.69 80 GLY A CA 1
ATOM 603 C C . GLY A 1 80 ? 12.238 14.564 -3.628 1.00 94.69 80 GLY A C 1
ATOM 604 O O . GLY A 1 80 ? 11.433 13.650 -3.458 1.00 94.69 80 GLY A O 1
ATOM 605 N N . ALA A 1 81 ? 13.468 14.387 -4.099 1.00 92.44 81 ALA A N 1
ATOM 606 C CA . ALA A 1 81 ? 14.058 13.076 -4.307 1.00 92.44 81 ALA A CA 1
ATOM 607 C C . ALA A 1 81 ? 14.725 12.565 -3.022 1.00 92.44 81 ALA A C 1
ATOM 609 O O . ALA A 1 81 ? 15.330 13.336 -2.268 1.00 92.44 81 ALA A O 1
ATOM 610 N N . ASP A 1 82 ? 14.692 11.255 -2.814 1.00 90.69 82 ASP A N 1
ATOM 611 C CA . ASP A 1 82 ? 15.648 10.529 -1.999 1.00 90.69 82 ASP A CA 1
ATOM 612 C C . ASP A 1 82 ? 16.330 9.452 -2.848 1.00 90.69 82 ASP A C 1
ATOM 614 O O . ASP A 1 82 ? 15.704 8.481 -3.267 1.00 90.69 82 ASP A O 1
ATOM 618 N N . GLN A 1 83 ? 17.610 9.677 -3.143 1.00 84.88 83 GLN A N 1
ATOM 619 C CA . GLN A 1 83 ? 18.398 8.865 -4.077 1.00 84.88 83 GLN A CA 1
ATOM 620 C C . GLN A 1 83 ? 19.022 7.635 -3.407 1.00 84.88 83 GLN A C 1
ATOM 622 O O . GLN A 1 83 ? 19.371 6.690 -4.101 1.00 84.88 83 GLN A O 1
ATOM 627 N N . HIS A 1 84 ? 19.159 7.670 -2.073 1.00 77.38 84 HIS A N 1
ATOM 628 C CA . HIS A 1 84 ? 19.815 6.637 -1.274 1.00 77.38 84 HIS A CA 1
ATOM 629 C C . HIS A 1 84 ? 19.132 6.452 0.088 1.00 77.38 84 HIS A C 1
ATOM 631 O O . HIS A 1 84 ? 18.850 7.437 0.786 1.00 77.38 84 HIS A O 1
ATOM 637 N N . GLY A 1 85 ? 18.923 5.194 0.478 1.00 72.19 85 GLY A N 1
ATOM 638 C CA . GLY A 1 85 ? 18.260 4.764 1.713 1.00 72.19 85 GLY A CA 1
ATOM 639 C C . GLY A 1 85 ? 16.728 4.672 1.646 1.00 72.19 85 GLY A C 1
ATOM 640 O O . GLY A 1 85 ? 16.095 4.517 2.690 1.00 72.19 85 GLY A O 1
ATOM 641 N N . GLN A 1 86 ? 16.135 4.789 0.449 1.00 82.81 86 GLN A N 1
ATOM 642 C CA . GLN A 1 86 ? 14.705 4.573 0.159 1.00 82.81 86 GLN A CA 1
ATOM 643 C C . GLN A 1 86 ? 13.729 5.214 1.179 1.00 82.81 86 GLN A C 1
ATOM 645 O O . GLN A 1 86 ? 12.723 4.621 1.588 1.00 82.81 86 GLN A O 1
ATOM 650 N N . ASN A 1 87 ? 13.995 6.457 1.594 1.00 83.50 87 ASN A N 1
ATOM 651 C CA . ASN A 1 87 ? 13.267 7.114 2.674 1.00 83.50 87 ASN A CA 1
ATOM 652 C C . ASN A 1 87 ? 12.230 8.127 2.147 1.00 83.50 87 ASN A C 1
ATOM 654 O O . ASN A 1 87 ? 12.525 9.302 1.900 1.00 83.50 87 ASN A O 1
ATOM 658 N N . ALA A 1 88 ? 10.969 7.692 2.049 1.00 83.25 88 ALA A N 1
ATOM 659 C CA . ALA A 1 88 ? 9.856 8.536 1.605 1.00 83.25 88 ALA A CA 1
ATOM 660 C C . ALA A 1 88 ? 9.618 9.763 2.503 1.00 83.25 88 ALA A C 1
ATOM 662 O O . ALA A 1 88 ? 9.192 10.806 2.014 1.00 83.25 88 ALA A O 1
ATOM 663 N N . THR A 1 89 ? 9.938 9.678 3.799 1.00 85.31 89 THR A N 1
ATOM 664 C CA . THR A 1 89 ? 9.851 10.819 4.728 1.00 85.31 89 THR A CA 1
ATOM 665 C C . THR A 1 89 ? 10.855 11.912 4.366 1.00 85.31 89 THR A C 1
ATOM 667 O O . THR A 1 89 ? 10.495 13.084 4.304 1.00 85.31 89 THR A O 1
ATOM 670 N N . LYS A 1 90 ? 12.103 11.537 4.072 1.00 92.31 90 LYS A N 1
ATOM 671 C CA . LYS A 1 90 ? 13.187 12.437 3.644 1.00 92.31 90 LYS A CA 1
ATOM 672 C C . LYS A 1 90 ? 12.874 13.071 2.282 1.00 92.31 90 LYS A C 1
ATOM 674 O O . LYS A 1 90 ? 13.058 14.277 2.116 1.00 92.31 90 LYS A O 1
ATOM 679 N N . ALA A 1 91 ? 12.317 12.293 1.350 1.00 94.81 91 ALA A N 1
ATOM 680 C CA . ALA A 1 91 ? 11.786 12.791 0.079 1.00 94.81 91 ALA A CA 1
ATOM 681 C C . ALA A 1 91 ? 10.626 13.792 0.284 1.00 94.81 91 ALA A C 1
ATOM 683 O O . ALA A 1 91 ? 10.665 14.900 -0.246 1.00 94.81 91 ALA A O 1
ATOM 684 N N . ALA A 1 92 ? 9.634 13.466 1.119 1.00 94.75 92 ALA A N 1
ATOM 685 C CA . ALA A 1 92 ? 8.502 14.348 1.416 1.00 94.75 92 ALA A CA 1
ATOM 686 C C . ALA A 1 92 ? 8.913 15.631 2.159 1.00 94.75 92 ALA A C 1
ATOM 688 O O . ALA A 1 92 ? 8.429 16.710 1.829 1.00 94.75 92 ALA A O 1
ATOM 689 N N . GLN A 1 93 ? 9.850 15.553 3.110 1.00 96.19 93 GLN A N 1
ATOM 690 C CA . GLN A 1 93 ? 10.413 16.731 3.777 1.00 96.19 93 GLN A CA 1
ATOM 691 C C . GLN A 1 93 ? 11.114 17.670 2.785 1.00 96.19 93 GLN A C 1
ATOM 693 O O . GLN A 1 93 ? 10.978 18.889 2.897 1.00 96.19 93 GLN A O 1
ATOM 698 N N . ARG A 1 94 ? 11.838 17.114 1.802 1.00 96.00 94 ARG A N 1
ATOM 699 C CA . ARG A 1 94 ? 12.433 17.879 0.695 1.00 96.00 94 ARG A CA 1
ATOM 700 C C . ARG A 1 94 ? 11.352 18.512 -0.186 1.00 96.00 94 ARG A C 1
ATOM 702 O O . ARG A 1 94 ? 11.434 19.707 -0.435 1.00 96.00 94 ARG A O 1
ATOM 709 N N . ALA A 1 95 ? 10.308 17.769 -0.555 1.00 96.44 95 ALA A N 1
ATOM 710 C CA . ALA A 1 95 ? 9.205 18.270 -1.380 1.00 96.44 95 ALA A CA 1
ATOM 711 C C . ALA A 1 95 ? 8.425 19.417 -0.715 1.00 96.44 95 ALA A C 1
ATOM 713 O O . ALA A 1 95 ? 8.208 20.459 -1.332 1.00 96.44 95 ALA A O 1
ATOM 714 N N . CYS A 1 96 ? 8.062 19.262 0.562 1.00 95.38 96 CYS A N 1
ATOM 715 C CA . CYS A 1 96 ? 7.406 20.306 1.351 1.00 95.38 96 CYS A CA 1
ATOM 716 C C . CYS A 1 96 ? 8.274 21.560 1.482 1.00 95.38 96 CYS A C 1
ATOM 718 O O . CYS A 1 96 ? 7.755 22.668 1.388 1.00 95.38 96 CYS A O 1
ATOM 720 N N . ARG A 1 97 ? 9.589 21.393 1.678 1.00 94.44 97 ARG A N 1
ATOM 721 C CA . ARG A 1 97 ? 10.528 22.515 1.770 1.00 94.44 97 ARG A CA 1
ATOM 722 C C . ARG A 1 97 ? 10.638 23.235 0.429 1.00 94.44 97 ARG A C 1
ATOM 724 O O . ARG A 1 97 ? 10.476 24.447 0.391 1.00 94.44 97 ARG A O 1
ATOM 731 N N . ASN A 1 98 ? 10.816 22.485 -0.654 1.00 92.94 98 ASN A N 1
ATOM 732 C CA . ASN A 1 98 ? 10.922 23.004 -2.014 1.00 92.94 98 ASN A CA 1
ATOM 733 C C . ASN A 1 98 ? 9.687 23.811 -2.452 1.00 92.94 98 ASN A C 1
ATOM 735 O O . ASN A 1 98 ? 9.827 24.805 -3.157 1.00 92.94 98 ASN A O 1
ATOM 739 N N . ALA A 1 99 ? 8.495 23.443 -1.971 1.00 91.06 99 ALA A N 1
ATOM 740 C CA . ALA A 1 99 ? 7.264 24.195 -2.213 1.00 91.06 99 ALA A CA 1
ATOM 741 C C . ALA A 1 99 ? 7.225 25.575 -1.516 1.00 91.06 99 ALA A C 1
ATOM 743 O O . ALA A 1 99 ? 6.528 26.471 -1.982 1.00 91.06 99 ALA A O 1
ATOM 744 N N . ILE A 1 100 ? 7.938 25.773 -0.398 1.00 86.56 100 ILE A N 1
ATOM 745 C CA . ILE A 1 100 ? 7.812 26.995 0.426 1.00 86.56 100 ILE A CA 1
ATOM 746 C C . ILE A 1 100 ? 9.094 27.834 0.527 1.00 86.56 100 ILE A C 1
ATOM 748 O O . ILE A 1 100 ? 9.005 29.027 0.798 1.00 86.56 100 ILE A O 1
ATOM 752 N N . GLU A 1 101 ? 10.279 27.260 0.304 1.00 84.56 101 GLU A N 1
ATOM 753 C CA . GLU A 1 101 ? 11.566 27.910 0.617 1.00 84.56 101 GLU A CA 1
ATOM 754 C C . GLU A 1 101 ? 11.902 29.124 -0.265 1.00 84.56 101 GLU A C 1
ATOM 756 O O . GLU A 1 101 ? 12.642 30.007 0.166 1.00 84.56 101 GLU A O 1
ATOM 761 N N . PHE A 1 102 ? 11.324 29.204 -1.466 1.00 77.31 102 PHE A N 1
ATOM 762 C CA . PHE A 1 102 ? 11.513 30.323 -2.397 1.00 77.31 102 PHE A CA 1
ATOM 763 C C . PHE A 1 102 ? 10.437 31.416 -2.279 1.00 77.31 102 PHE A C 1
ATOM 765 O O . PHE A 1 102 ? 10.539 32.449 -2.941 1.00 77.31 102 PHE A O 1
ATOM 772 N N . ASN A 1 103 ? 9.416 31.215 -1.440 1.00 74.00 103 ASN A N 1
ATOM 773 C CA . ASN A 1 103 ? 8.257 32.098 -1.355 1.00 74.00 103 ASN A CA 1
ATOM 774 C C . ASN A 1 103 ? 8.374 33.093 -0.191 1.00 74.00 103 ASN A C 1
ATOM 776 O O . ASN A 1 103 ? 8.364 32.726 0.982 1.00 74.00 103 ASN A O 1
ATOM 780 N N . SER A 1 104 ? 8.443 34.386 -0.523 1.00 75.88 104 SER A N 1
ATOM 781 C CA . SER A 1 104 ? 8.481 35.490 0.442 1.00 75.88 104 SER A CA 1
ATOM 782 C C . SER A 1 104 ? 7.211 36.329 0.328 1.00 75.88 104 SER A C 1
ATOM 784 O O . SER A 1 104 ? 7.014 37.042 -0.656 1.00 75.88 104 SER A O 1
ATOM 786 N N . ILE A 1 105 ? 6.340 36.245 1.341 1.00 79.75 105 ILE A N 1
ATOM 787 C CA . ILE A 1 105 ? 5.038 36.932 1.373 1.00 79.75 105 ILE A CA 1
ATOM 788 C C . ILE A 1 105 ? 4.925 37.758 2.672 1.00 79.75 105 ILE A C 1
ATOM 790 O O . ILE A 1 105 ? 4.218 37.362 3.600 1.00 79.75 105 ILE A O 1
ATOM 794 N N . PRO A 1 106 ? 5.602 38.923 2.780 1.00 75.69 106 PRO A N 1
ATOM 795 C CA . PRO A 1 106 ? 5.597 39.735 4.006 1.00 75.69 106 PRO A CA 1
ATOM 796 C C . PRO A 1 106 ? 4.205 40.225 4.432 1.00 75.69 106 PRO A C 1
ATOM 798 O O . PRO A 1 106 ? 3.983 40.544 5.596 1.00 75.69 106 PRO A O 1
ATOM 801 N N . SER A 1 107 ? 3.258 40.280 3.493 1.00 81.12 107 SER A N 1
ATOM 802 C CA . SER A 1 107 ? 1.873 40.703 3.707 1.00 81.12 107 SER A CA 1
ATOM 803 C C . SER A 1 107 ? 0.969 39.635 4.332 1.00 81.12 107 SER A C 1
ATOM 805 O O . SER A 1 107 ? -0.166 39.959 4.671 1.00 81.12 107 SER A O 1
ATOM 807 N N . ILE A 1 108 ? 1.421 38.385 4.504 1.00 81.44 108 ILE A N 1
ATOM 808 C CA . ILE A 1 108 ? 0.547 37.264 4.900 1.00 81.44 108 ILE A CA 1
ATOM 809 C C . ILE A 1 108 ? -0.186 37.503 6.233 1.00 81.44 108 ILE A C 1
ATOM 811 O O . ILE A 1 108 ? -1.379 37.222 6.335 1.00 81.44 108 ILE A O 1
ATOM 815 N N . ALA A 1 109 ? 0.473 38.149 7.201 1.00 75.56 109 ALA A N 1
ATOM 816 C CA . ALA A 1 109 ? -0.112 38.522 8.493 1.00 75.56 109 ALA A CA 1
ATOM 817 C C . ALA A 1 109 ? -1.208 39.612 8.414 1.00 75.56 109 ALA A C 1
ATOM 819 O O . ALA A 1 109 ? -1.899 39.847 9.399 1.00 75.56 109 ALA A O 1
ATOM 820 N N . GLY A 1 110 ? -1.364 40.276 7.263 1.00 77.62 110 GLY A N 1
ATOM 821 C CA . GLY A 1 110 ? -2.469 41.192 6.954 1.00 77.62 110 GLY A CA 1
ATOM 822 C C . GLY A 1 110 ? -3.443 40.661 5.892 1.00 77.62 110 GLY A C 1
ATOM 823 O O . GLY A 1 110 ? -4.402 41.351 5.556 1.00 77.62 110 GLY A O 1
ATOM 824 N N . LEU A 1 111 ? -3.202 39.463 5.343 1.00 81.31 111 LEU A N 1
ATOM 825 C CA . LEU A 1 111 ? -4.092 38.792 4.385 1.00 81.31 111 LEU A CA 1
ATOM 826 C C . LEU A 1 111 ? -4.967 37.713 5.039 1.00 81.31 111 LEU A C 1
ATOM 828 O O . LEU A 1 111 ? -6.026 37.398 4.495 1.00 81.31 111 LEU A O 1
ATOM 832 N N . ILE A 1 112 ? -4.528 37.177 6.182 1.00 80.56 112 ILE A N 1
ATOM 833 C CA . ILE A 1 112 ? -5.253 36.226 7.032 1.00 80.56 112 ILE A CA 1
ATOM 834 C C . ILE A 1 112 ? -5.564 36.941 8.362 1.00 80.56 112 ILE A C 1
ATOM 836 O O . ILE A 1 112 ? -4.623 37.420 9.003 1.00 80.56 112 ILE A O 1
ATOM 840 N N . PRO A 1 113 ? -6.833 37.048 8.805 1.00 74.69 113 PRO A N 1
ATOM 841 C CA . PRO A 1 113 ? -7.164 37.469 10.171 1.00 74.69 113 PRO A CA 1
ATOM 842 C C . PRO A 1 113 ? -6.439 36.575 11.187 1.00 74.69 113 PRO A C 1
ATOM 844 O O . PRO A 1 113 ? -6.309 35.386 10.949 1.00 74.69 113 PRO A O 1
ATOM 847 N N . GLY A 1 114 ? -5.867 37.135 12.259 1.00 76.12 114 GLY A N 1
ATOM 848 C CA . GLY A 1 114 ? -5.008 36.373 13.189 1.00 76.12 114 GLY A CA 1
ATOM 849 C C . GLY A 1 114 ? -3.631 35.954 12.630 1.00 76.12 114 GLY A C 1
ATOM 850 O O . GLY A 1 114 ? -2.764 35.489 13.375 1.00 76.12 114 GLY A O 1
ATOM 851 N N . GLY A 1 115 ? -3.371 36.181 11.340 1.00 81.75 115 GLY A N 1
ATOM 852 C CA . GLY A 1 115 ? -2.077 35.981 10.694 1.00 81.75 115 GLY A CA 1
ATOM 853 C C . GLY A 1 115 ? -1.603 34.526 10.716 1.00 81.75 115 GLY A C 1
ATOM 854 O O . GLY A 1 115 ? -2.299 33.621 10.271 1.00 81.75 115 GLY A O 1
ATOM 855 N N . TYR A 1 116 ? -0.386 34.296 11.215 1.00 81.50 116 TYR A N 1
ATOM 856 C CA . TYR A 1 116 ? 0.249 32.971 11.231 1.00 81.50 116 TYR A CA 1
ATOM 857 C C . TYR A 1 116 ? -0.416 31.942 12.164 1.00 81.50 116 TYR A C 1
ATOM 859 O O . TYR A 1 116 ? -0.109 30.757 12.040 1.00 81.50 116 TYR A O 1
ATOM 867 N N . ALA A 1 117 ? -1.280 32.369 13.093 1.00 78.25 117 ALA A N 1
ATOM 868 C CA . ALA A 1 117 ? -1.999 31.463 13.992 1.00 78.25 117 ALA A CA 1
ATOM 869 C C . ALA A 1 117 ? -3.175 30.774 13.276 1.00 78.25 117 ALA A C 1
ATOM 871 O O . ALA A 1 117 ? -3.278 29.549 13.299 1.00 78.25 117 ALA A O 1
ATOM 872 N N . ASP A 1 118 ? -3.987 31.561 12.565 1.00 80.81 118 ASP A N 1
ATOM 873 C CA . ASP A 1 118 ? -5.211 31.102 11.889 1.00 80.81 118 ASP A CA 1
ATOM 874 C C . ASP A 1 118 ? -4.963 30.702 10.417 1.00 80.81 118 ASP A C 1
ATOM 876 O O . ASP A 1 118 ? -5.882 30.341 9.674 1.00 80.81 118 ASP A O 1
ATOM 880 N N . MET A 1 119 ? -3.695 30.741 9.989 1.00 85.50 119 MET A N 1
ATOM 881 C CA . MET A 1 119 ? -3.231 30.201 8.715 1.00 85.50 119 MET A CA 1
ATOM 882 C C . MET A 1 119 ? -3.419 28.682 8.683 1.00 85.50 119 MET A C 1
ATOM 884 O O . MET A 1 119 ? -2.861 27.958 9.507 1.00 85.50 119 MET A O 1
ATOM 888 N N . VAL A 1 120 ? -4.151 28.187 7.689 1.00 84.81 120 VAL A N 1
ATOM 889 C CA . VAL A 1 120 ? -4.358 26.756 7.444 1.00 84.81 120 VAL A CA 1
ATOM 890 C C . VAL A 1 120 ? -3.577 26.332 6.207 1.00 84.81 120 VAL A C 1
ATOM 892 O O . VAL A 1 120 ? -3.628 26.984 5.162 1.00 84.81 120 VAL A O 1
ATOM 895 N N . LEU A 1 121 ? -2.869 25.211 6.322 1.00 86.25 121 LEU A N 1
ATOM 896 C CA . LEU A 1 121 ? -2.167 24.560 5.227 1.00 86.25 121 LEU A CA 1
ATOM 897 C C . LEU A 1 121 ? -2.827 23.209 4.955 1.00 86.25 121 LEU A C 1
ATOM 899 O O . LEU A 1 121 ? -2.970 22.391 5.867 1.00 86.25 121 LEU A O 1
ATOM 903 N N . ARG A 1 122 ? -3.183 22.944 3.696 1.00 82.75 122 ARG A N 1
ATOM 904 C CA . ARG A 1 122 ? -3.504 21.589 3.231 1.00 82.75 122 ARG A CA 1
ATOM 905 C C . ARG A 1 122 ? -2.414 21.107 2.292 1.00 82.75 122 ARG A C 1
ATOM 907 O O . ARG A 1 122 ? -2.207 21.674 1.222 1.00 82.75 122 ARG A O 1
ATOM 914 N N . VAL A 1 123 ? -1.718 20.060 2.719 1.00 85.50 123 VAL A N 1
ATOM 915 C CA . VAL A 1 123 ? -0.574 19.483 2.014 1.00 85.50 123 VAL A CA 1
ATOM 916 C C . VAL A 1 123 ? -0.987 18.138 1.438 1.00 85.50 123 VAL A C 1
ATOM 918 O O . VAL A 1 123 ? -1.327 17.224 2.187 1.00 85.50 123 VAL A O 1
ATOM 921 N N . THR A 1 124 ? -0.961 18.002 0.116 1.00 83.69 124 THR A N 1
ATOM 922 C CA . THR A 1 124 ? -1.181 16.729 -0.578 1.00 83.69 124 THR A CA 1
ATOM 923 C C . THR A 1 124 ? 0.147 16.188 -1.085 1.00 83.69 124 THR A C 1
ATOM 925 O O . THR A 1 124 ? 0.785 16.791 -1.946 1.00 83.69 124 THR A O 1
ATOM 928 N N . LEU A 1 125 ? 0.572 15.048 -0.544 1.00 84.25 125 LEU A N 1
ATOM 929 C CA . LEU A 1 125 ? 1.806 14.363 -0.915 1.00 84.25 125 LEU A CA 1
ATOM 930 C C . LEU A 1 125 ? 1.494 13.271 -1.941 1.00 84.25 125 LEU A C 1
ATOM 932 O O . LEU A 1 125 ? 0.879 12.267 -1.596 1.00 84.25 125 LEU A O 1
ATOM 936 N N . ALA A 1 126 ? 1.921 13.435 -3.191 1.00 84.06 126 ALA A N 1
ATOM 937 C CA . ALA A 1 126 ? 1.907 12.339 -4.154 1.00 84.06 126 ALA A CA 1
ATOM 938 C C . ALA A 1 126 ? 3.175 11.496 -3.972 1.00 84.06 126 ALA A C 1
ATOM 940 O O . ALA A 1 126 ? 4.291 11.989 -4.171 1.00 84.06 126 ALA A O 1
ATOM 941 N N . VAL A 1 127 ? 2.995 10.241 -3.557 1.00 80.94 127 VAL A N 1
ATOM 942 C CA . VAL A 1 127 ? 4.073 9.323 -3.157 1.00 80.94 127 VAL A CA 1
ATOM 943 C C . VAL A 1 127 ? 3.930 8.004 -3.929 1.00 80.94 127 VAL A C 1
ATOM 945 O O . VAL A 1 127 ? 2.798 7.554 -4.141 1.00 80.94 127 VAL A O 1
ATOM 948 N N . PRO A 1 128 ? 5.033 7.346 -4.341 1.00 75.25 128 PRO A N 1
ATOM 949 C CA . PRO A 1 128 ? 4.946 6.065 -5.038 1.00 75.25 128 PRO A CA 1
ATOM 950 C C . PRO A 1 128 ? 4.316 5.001 -4.145 1.00 75.25 128 PRO A C 1
ATOM 952 O O . PRO A 1 128 ? 4.650 4.912 -2.963 1.00 75.25 128 PRO A O 1
ATOM 955 N N . LEU A 1 129 ? 3.448 4.159 -4.711 1.00 63.78 129 LEU A N 1
ATOM 956 C CA . LEU A 1 129 ? 2.608 3.236 -3.940 1.00 63.78 129 LEU A CA 1
ATOM 957 C C . LEU A 1 129 ? 3.391 2.338 -2.963 1.00 63.78 129 LEU A C 1
ATOM 959 O O . LEU A 1 129 ? 2.981 2.176 -1.818 1.00 63.78 129 LEU A O 1
ATOM 963 N N . GLY A 1 130 ? 4.542 1.800 -3.383 1.00 57.53 130 GLY A N 1
ATOM 964 C CA . GLY A 1 130 ? 5.394 0.964 -2.524 1.00 57.53 130 GLY A CA 1
ATOM 965 C C . GLY A 1 130 ? 6.048 1.704 -1.347 1.00 57.53 130 GLY A C 1
ATOM 966 O O . GLY A 1 130 ? 6.502 1.061 -0.407 1.00 57.53 130 GLY A O 1
ATOM 967 N N . TYR A 1 131 ? 6.073 3.040 -1.379 1.00 65.38 131 TYR A N 1
ATOM 968 C CA . TYR A 1 131 ? 6.817 3.898 -0.453 1.00 65.38 131 TYR A CA 1
ATOM 969 C C . TYR A 1 131 ? 5.950 4.894 0.329 1.00 65.38 131 TYR A C 1
ATOM 971 O O . TYR A 1 131 ? 6.416 5.444 1.323 1.00 65.38 131 TYR A O 1
ATOM 979 N N . ALA A 1 132 ? 4.669 5.067 -0.021 1.00 60.28 132 ALA A N 1
ATOM 980 C CA . ALA A 1 132 ? 3.693 5.868 0.740 1.00 60.28 132 ALA A CA 1
ATOM 981 C C . ALA A 1 132 ? 3.556 5.452 2.220 1.00 60.28 132 ALA A C 1
ATOM 983 O O . ALA A 1 132 ? 2.972 6.161 3.032 1.00 60.28 132 ALA A O 1
ATOM 984 N N . LEU A 1 133 ? 4.106 4.286 2.552 1.00 51.31 133 LEU A N 1
ATOM 985 C CA . LEU A 1 133 ? 3.912 3.529 3.776 1.00 51.31 133 LEU A CA 1
ATOM 986 C C . LEU A 1 133 ? 5.156 3.566 4.686 1.00 51.31 133 LEU A C 1
ATOM 988 O O . LEU A 1 133 ? 5.078 3.187 5.849 1.00 51.31 133 LEU A O 1
ATOM 992 N N . THR A 1 134 ? 6.285 4.096 4.191 1.00 61.56 134 THR A N 1
ATOM 993 C CA . THR A 1 134 ? 7.466 4.476 4.997 1.00 61.56 134 THR A CA 1
ATOM 994 C C . THR A 1 134 ? 7.458 5.972 5.362 1.00 61.56 134 THR A C 1
ATOM 996 O O . THR A 1 134 ? 8.479 6.554 5.743 1.00 61.56 134 THR A O 1
ATOM 999 N N . LEU A 1 135 ? 6.291 6.610 5.219 1.00 69.88 135 LEU A N 1
ATOM 1000 C CA . LEU A 1 135 ? 6.065 8.038 5.393 1.00 69.88 135 LEU A CA 1
ATOM 1001 C C . LEU A 1 135 ? 5.643 8.376 6.832 1.00 69.88 135 LEU A C 1
ATOM 1003 O O . LEU A 1 135 ? 4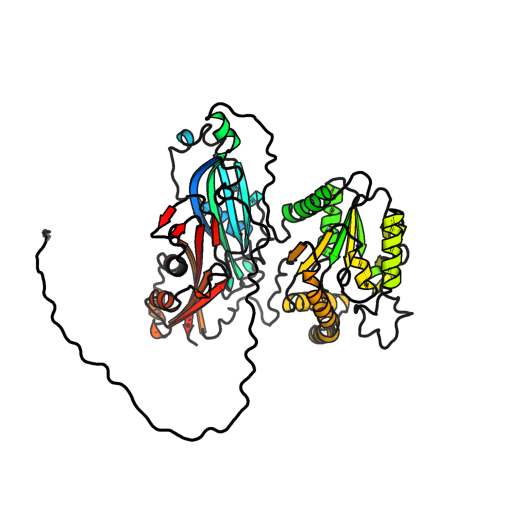.586 7.967 7.306 1.00 69.88 135 LEU A O 1
ATOM 1007 N N . ASP A 1 136 ? 6.463 9.175 7.505 1.00 76.12 136 ASP A N 1
ATOM 1008 C CA . ASP A 1 136 ? 6.235 9.702 8.847 1.00 76.12 136 ASP A CA 1
ATOM 1009 C C . ASP A 1 136 ? 5.750 11.157 8.742 1.00 76.12 136 ASP A C 1
ATOM 1011 O O . ASP A 1 136 ? 6.534 12.095 8.565 1.00 76.12 136 ASP A O 1
ATOM 1015 N N . LEU A 1 137 ? 4.428 11.341 8.798 1.00 76.06 137 LEU A N 1
ATOM 1016 C CA . LEU A 1 137 ? 3.793 12.651 8.629 1.00 76.06 137 LEU A CA 1
ATOM 1017 C C . LEU A 1 137 ? 4.105 13.623 9.775 1.00 76.06 137 LEU A C 1
ATOM 1019 O O . LEU A 1 137 ? 4.134 14.830 9.538 1.00 76.06 137 LEU A O 1
ATOM 1023 N N . ASP A 1 138 ? 4.414 13.137 10.981 1.00 77.88 138 ASP A N 1
ATOM 1024 C CA . ASP A 1 138 ? 4.851 13.989 12.092 1.00 77.88 138 ASP A CA 1
ATOM 1025 C C . ASP A 1 138 ? 6.220 14.612 11.789 1.00 77.88 138 ASP A C 1
ATOM 1027 O O . ASP A 1 138 ? 6.396 15.826 11.929 1.00 77.88 138 ASP A O 1
ATOM 1031 N N . LYS A 1 139 ? 7.167 13.821 11.264 1.00 76.31 139 LYS A N 1
ATOM 1032 C CA . LYS A 1 139 ? 8.453 14.332 10.766 1.00 76.31 139 LYS A CA 1
ATOM 1033 C C . LYS A 1 139 ? 8.270 15.298 9.594 1.00 76.31 139 LYS A C 1
ATOM 1035 O O . LYS A 1 139 ? 8.972 16.312 9.553 1.00 76.31 139 LYS A O 1
ATOM 1040 N N . VAL A 1 140 ? 7.340 15.049 8.665 1.00 85.88 140 VAL A N 1
ATOM 1041 C CA . VAL A 1 140 ? 7.057 15.993 7.561 1.00 85.88 140 VAL A CA 1
ATOM 1042 C C . VAL A 1 140 ? 6.418 17.292 8.074 1.00 85.88 140 VAL A C 1
ATOM 1044 O O . VAL A 1 140 ? 6.776 18.364 7.585 1.00 85.88 140 VAL A O 1
ATOM 1047 N N . ARG A 1 141 ? 5.557 17.244 9.104 1.00 87.06 141 ARG A N 1
ATOM 1048 C CA . ARG A 1 141 ? 4.926 18.441 9.695 1.00 87.06 141 ARG A CA 1
ATOM 1049 C C . ARG A 1 141 ? 5.953 19.459 10.196 1.00 87.06 141 ARG A C 1
ATOM 1051 O O . ARG A 1 141 ? 5.722 20.653 10.049 1.00 87.06 141 ARG A O 1
ATOM 1058 N N . THR A 1 142 ? 7.117 19.012 10.682 1.00 88.88 142 THR A N 1
ATOM 1059 C CA . THR A 1 142 ? 8.196 19.905 11.166 1.00 88.88 142 THR A CA 1
ATOM 1060 C C . THR A 1 142 ? 8.804 20.830 10.099 1.00 88.88 142 THR A C 1
ATOM 1062 O O . THR A 1 142 ? 9.545 21.749 10.441 1.00 88.88 142 THR A O 1
ATOM 1065 N N . VAL A 1 143 ? 8.489 20.633 8.812 1.00 92.00 143 VAL A N 1
ATOM 1066 C CA . VAL A 1 143 ? 8.891 21.544 7.724 1.00 92.00 143 VAL A CA 1
ATOM 1067 C C . VAL A 1 143 ? 8.083 22.848 7.724 1.00 92.00 143 VAL A C 1
ATOM 1069 O O . VAL A 1 143 ? 8.574 23.855 7.218 1.00 92.00 143 VAL A O 1
ATOM 1072 N N . PHE A 1 144 ? 6.886 22.857 8.317 1.00 88.38 144 PHE A N 1
ATOM 1073 C CA . PHE A 1 144 ? 5.999 24.018 8.376 1.00 88.38 144 PHE A CA 1
ATOM 1074 C C . PHE A 1 144 ? 6.064 24.656 9.779 1.00 88.38 144 PHE A C 1
ATOM 1076 O O . PHE A 1 144 ? 5.467 24.123 10.712 1.00 88.38 144 PHE A O 1
ATOM 1083 N N . PRO A 1 145 ? 6.790 25.777 9.970 1.00 80.38 145 PRO A N 1
ATOM 1084 C CA . PRO A 1 145 ? 6.980 26.384 11.293 1.00 80.38 145 PRO A CA 1
ATOM 1085 C C . PRO A 1 145 ? 5.765 27.180 11.803 1.00 80.38 145 PRO A C 1
ATOM 1087 O O . PRO A 1 145 ? 5.760 27.595 12.960 1.00 80.38 145 PRO A O 1
ATOM 1090 N N . TYR A 1 146 ? 4.764 27.420 10.950 1.00 83.62 146 TYR A N 1
ATOM 1091 C CA . TYR A 1 146 ? 3.603 28.271 11.216 1.00 83.62 146 TYR A CA 1
ATOM 1092 C C . TYR A 1 146 ? 2.330 27.661 10.618 1.00 83.62 146 TYR A C 1
ATOM 1094 O O . TYR A 1 146 ? 2.400 26.994 9.584 1.00 83.62 146 TYR A O 1
ATOM 1102 N N . GLY A 1 147 ? 1.179 27.979 11.215 1.00 83.00 147 GLY A N 1
ATOM 1103 C CA . GLY A 1 147 ? -0.14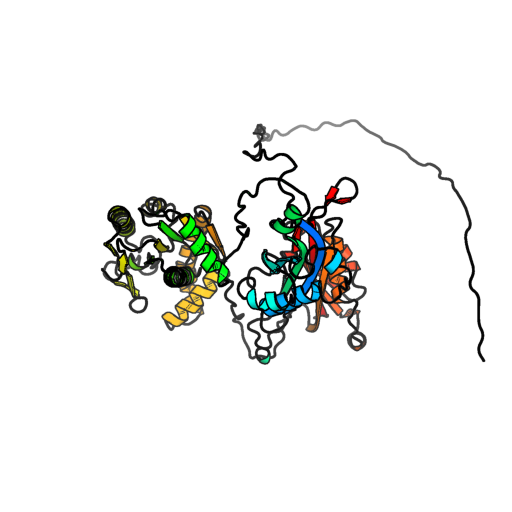6 27.553 10.765 1.00 83.00 147 GLY A CA 1
ATOM 1104 C C . GLY A 1 147 ? -0.514 26.098 11.084 1.00 83.00 147 GLY A C 1
ATOM 1105 O O . GLY A 1 147 ? 0.327 25.258 11.406 1.00 83.00 147 GLY A O 1
ATOM 1106 N N . THR A 1 148 ? -1.807 25.795 10.984 1.00 82.75 148 THR A N 1
ATOM 1107 C CA . THR A 1 148 ? -2.362 24.451 11.206 1.00 82.75 148 THR A CA 1
ATOM 1108 C C . THR A 1 148 ? -2.244 23.632 9.920 1.00 82.75 148 THR A C 1
ATOM 1110 O O . THR A 1 148 ? -2.841 23.976 8.901 1.00 82.75 148 THR A O 1
ATOM 1113 N N . CYS A 1 149 ? -1.457 22.553 9.951 1.00 82.12 149 CYS A N 1
ATOM 1114 C CA . CYS A 1 149 ? -1.106 21.767 8.765 1.00 82.12 149 CYS A CA 1
ATOM 1115 C C . CYS A 1 149 ? -1.812 20.399 8.730 1.00 82.12 149 CYS A C 1
ATOM 1117 O O . CYS A 1 149 ? -1.482 19.495 9.507 1.00 82.12 149 CYS A O 1
ATOM 1119 N N . HIS A 1 150 ? -2.751 20.249 7.790 1.00 77.44 150 HIS A N 1
ATOM 1120 C CA . HIS A 1 150 ? -3.469 19.007 7.504 1.00 77.44 150 HIS A CA 1
ATOM 1121 C C . HIS A 1 150 ? -2.827 18.287 6.316 1.00 77.44 150 HIS A C 1
ATOM 1123 O O . HIS A 1 150 ? -2.659 18.866 5.238 1.00 77.44 150 HIS A O 1
ATOM 1129 N N . PHE A 1 151 ? -2.523 17.002 6.491 1.00 76.19 151 PHE A N 1
ATOM 1130 C CA . PHE A 1 151 ? -1.938 16.174 5.442 1.00 76.19 151 PHE A CA 1
ATOM 1131 C C . PHE A 1 151 ? -2.981 15.328 4.721 1.00 76.19 151 PHE A C 1
ATOM 1133 O O . PHE A 1 151 ? -3.899 14.771 5.313 1.00 76.19 151 PHE A O 1
ATOM 1140 N N . SER A 1 152 ? -2.753 15.187 3.426 1.00 68.31 152 SER A N 1
ATOM 1141 C CA . SER A 1 152 ? -3.330 14.177 2.554 1.00 68.31 152 SER A CA 1
ATOM 1142 C C . SER A 1 152 ? -2.184 13.522 1.779 1.00 68.31 152 SER A C 1
ATOM 1144 O O . SER A 1 152 ? -1.150 14.141 1.528 1.00 68.31 152 SER A O 1
ATOM 1146 N N . VAL A 1 153 ? -2.352 12.263 1.404 1.00 71.38 153 VAL A N 1
ATOM 1147 C CA . VAL A 1 153 ? -1.401 11.477 0.610 1.00 71.38 153 VAL A CA 1
ATOM 1148 C C . VAL A 1 153 ? -2.174 10.859 -0.550 1.00 71.38 153 VAL A C 1
ATOM 1150 O O . VAL A 1 153 ? -3.315 10.432 -0.379 1.00 71.38 153 VAL A O 1
ATOM 1153 N N . VAL A 1 154 ? -1.578 10.838 -1.736 1.00 67.44 154 VAL A N 1
ATOM 1154 C CA . VAL A 1 154 ? -2.158 10.236 -2.941 1.00 67.44 154 VAL A CA 1
ATOM 1155 C C . VAL A 1 154 ? -1.117 9.385 -3.655 1.00 67.44 154 VAL A C 1
ATOM 1157 O O . VAL A 1 154 ? 0.090 9.570 -3.490 1.00 67.44 154 VAL A O 1
ATOM 1160 N N . GLU A 1 155 ? -1.589 8.448 -4.466 1.00 73.81 155 GLU A N 1
ATOM 1161 C CA . GLU A 1 155 ? -0.723 7.660 -5.333 1.00 73.81 155 GLU A CA 1
ATOM 1162 C C . GLU A 1 155 ? -0.167 8.539 -6.463 1.00 73.81 155 GLU A C 1
ATOM 1164 O O . GLU A 1 155 ? -0.914 9.240 -7.146 1.00 73.81 155 GLU A O 1
ATOM 1169 N N . GLY A 1 156 ? 1.157 8.542 -6.621 1.00 80.12 156 GLY A N 1
ATOM 1170 C CA . GLY A 1 156 ? 1.853 9.375 -7.599 1.00 80.12 156 GLY A CA 1
ATOM 1171 C C . GLY A 1 156 ? 3.347 9.467 -7.294 1.00 80.12 156 GLY A C 1
ATOM 1172 O O . GLY A 1 156 ? 3.977 8.459 -6.983 1.00 80.12 156 GLY A O 1
ATOM 1173 N N . GLY A 1 157 ? 3.930 10.661 -7.400 1.00 90.88 157 GLY A N 1
ATOM 1174 C CA . GLY A 1 157 ? 5.378 10.847 -7.303 1.00 90.88 157 GLY A CA 1
ATOM 1175 C C . GLY A 1 157 ? 6.102 10.049 -8.393 1.00 90.88 157 GLY A C 1
ATOM 1176 O O . GLY A 1 157 ? 5.593 9.898 -9.505 1.00 90.88 157 GLY A O 1
ATOM 1177 N N . ALA A 1 158 ? 7.275 9.500 -8.085 1.00 88.31 158 ALA A N 1
ATOM 1178 C CA . ALA A 1 158 ? 7.870 8.428 -8.883 1.00 88.31 158 ALA A CA 1
ATOM 1179 C C . ALA A 1 158 ? 8.873 7.595 -8.074 1.00 88.31 158 ALA A C 1
ATOM 1181 O O . ALA A 1 158 ? 9.543 8.122 -7.196 1.00 88.31 158 ALA A O 1
ATOM 1182 N N . ALA A 1 159 ? 9.011 6.310 -8.390 1.00 84.69 159 ALA A N 1
ATOM 1183 C CA . ALA A 1 159 ? 10.193 5.521 -8.034 1.00 84.69 159 ALA A CA 1
ATOM 1184 C C . ALA A 1 159 ? 10.942 5.190 -9.330 1.00 84.69 159 ALA A C 1
ATOM 1186 O O . ALA A 1 159 ? 10.301 4.801 -10.313 1.00 84.69 159 ALA A O 1
ATOM 1187 N N . PHE A 1 160 ? 12.255 5.393 -9.380 1.00 83.38 160 PHE A N 1
ATOM 1188 C CA . PHE A 1 160 ? 13.083 5.137 -10.560 1.00 83.38 160 PHE A CA 1
ATOM 1189 C C . PHE A 1 160 ? 14.363 4.400 -10.170 1.00 83.38 160 PHE A C 1
ATOM 1191 O O . PHE A 1 160 ? 15.022 4.800 -9.219 1.00 83.38 160 PHE A O 1
ATOM 1198 N N . SER A 1 161 ? 14.764 3.404 -10.961 1.00 79.81 161 SER A N 1
ATOM 1199 C CA . SER A 1 161 ? 16.094 2.802 -10.844 1.00 79.81 161 SER A CA 1
ATOM 1200 C C . SER A 1 161 ? 17.175 3.850 -11.120 1.00 79.81 161 SER A C 1
ATOM 1202 O O . SER A 1 161 ? 17.239 4.387 -12.226 1.00 79.81 161 SER A O 1
ATOM 1204 N N . SER A 1 162 ? 18.040 4.102 -10.140 1.00 73.00 162 SER A N 1
ATOM 1205 C CA . SER A 1 162 ? 19.281 4.875 -10.279 1.00 73.00 162 SER A CA 1
ATOM 1206 C C . SER A 1 162 ? 20.359 4.126 -11.079 1.00 73.00 162 SER A C 1
ATOM 1208 O O . SER A 1 162 ? 21.396 4.695 -11.416 1.00 73.00 162 SER A O 1
ATOM 1210 N N . GLY A 1 163 ? 20.151 2.830 -11.334 1.00 71.12 163 GLY A N 1
ATOM 1211 C CA . GLY A 1 163 ? 21.164 1.916 -11.852 1.00 71.12 163 GLY A CA 1
ATOM 1212 C C . GLY A 1 163 ? 22.212 1.475 -10.822 1.00 71.12 163 GLY A C 1
ATOM 1213 O O . GLY A 1 163 ? 23.148 0.778 -11.206 1.00 71.12 163 GLY A O 1
ATOM 1214 N N . ILE A 1 164 ? 22.113 1.839 -9.536 1.00 69.38 164 ILE A N 1
ATOM 1215 C CA . ILE A 1 164 ? 23.090 1.419 -8.516 1.00 69.38 164 ILE A CA 1
ATOM 1216 C C . ILE A 1 164 ? 22.491 1.348 -7.101 1.00 69.38 164 ILE A C 1
ATOM 1218 O O . ILE A 1 164 ? 21.758 2.237 -6.678 1.00 69.38 164 ILE A O 1
ATOM 1222 N N . ALA A 1 165 ? 22.853 0.305 -6.349 1.00 71.88 165 ALA A N 1
ATOM 1223 C CA . ALA A 1 165 ? 22.521 0.161 -4.932 1.00 71.88 165 ALA A CA 1
ATOM 1224 C C . ALA A 1 165 ? 23.808 0.183 -4.090 1.00 71.88 165 ALA A C 1
ATOM 1226 O O . ALA A 1 165 ? 24.633 -0.732 -4.152 1.00 71.88 165 ALA A O 1
ATOM 1227 N N . LEU A 1 166 ? 23.995 1.241 -3.303 1.00 73.25 166 LEU A N 1
ATOM 1228 C CA . LEU A 1 166 ? 25.145 1.453 -2.430 1.00 73.25 166 LEU A CA 1
ATOM 1229 C C . LEU A 1 166 ? 24.767 1.131 -0.980 1.00 73.25 166 LEU A C 1
ATOM 1231 O O . LEU A 1 166 ? 24.355 1.997 -0.210 1.00 73.25 166 LEU A O 1
ATOM 1235 N N . SER A 1 167 ? 24.961 -0.125 -0.572 1.00 68.75 167 SER A N 1
ATOM 1236 C CA . SER A 1 167 ? 24.653 -0.592 0.793 1.00 68.75 167 SER A CA 1
ATOM 1237 C C . SER A 1 167 ? 25.352 0.219 1.898 1.00 68.75 167 SER A C 1
ATOM 1239 O O . SER A 1 167 ? 24.803 0.381 2.985 1.00 68.75 167 SER A O 1
ATOM 1241 N N . ALA A 1 168 ? 26.518 0.810 1.609 1.00 72.62 168 ALA A N 1
ATOM 1242 C CA . ALA A 1 168 ? 27.230 1.729 2.503 1.00 72.62 168 ALA A CA 1
ATOM 1243 C C . ALA A 1 168 ? 26.493 3.064 2.764 1.00 72.62 168 ALA A C 1
ATOM 1245 O O . ALA A 1 168 ? 26.788 3.735 3.751 1.00 72.62 168 ALA A O 1
ATOM 1246 N N . LEU A 1 169 ? 25.537 3.444 1.909 1.00 70.69 169 LEU A N 1
ATOM 1247 C CA . LEU A 1 169 ? 24.636 4.592 2.089 1.00 70.69 169 LEU A CA 1
ATOM 1248 C C . LEU A 1 169 ? 23.265 4.188 2.666 1.00 70.69 169 LEU A C 1
ATOM 1250 O O . LEU A 1 169 ? 22.410 5.048 2.877 1.00 70.69 169 LEU A O 1
ATOM 1254 N N . GLY A 1 170 ? 23.069 2.896 2.959 1.00 68.75 170 GLY A N 1
ATOM 1255 C CA . GLY A 1 170 ? 21.818 2.334 3.470 1.00 68.75 170 GLY A CA 1
ATOM 1256 C C . GLY A 1 170 ? 20.868 1.798 2.395 1.00 68.75 170 GLY A C 1
ATOM 1257 O O . GLY A 1 170 ? 19.719 1.510 2.722 1.00 68.75 170 GLY A O 1
ATOM 1258 N N . ASP A 1 171 ? 21.315 1.665 1.142 1.00 71.69 171 ASP A N 1
ATOM 1259 C CA . ASP A 1 171 ? 20.453 1.221 0.042 1.00 71.69 171 ASP A CA 1
ATOM 1260 C C . ASP A 1 171 ? 20.005 -0.238 0.200 1.00 71.69 171 ASP A C 1
ATOM 1262 O O . ASP A 1 171 ? 20.812 -1.151 0.396 1.00 71.69 171 ASP A O 1
ATOM 1266 N N . LEU A 1 172 ? 18.694 -0.442 0.072 1.00 67.75 172 LEU A N 1
ATOM 1267 C CA . LEU A 1 172 ? 18.015 -1.739 0.079 1.00 67.75 172 LEU A CA 1
ATOM 1268 C C . LEU A 1 172 ? 17.806 -2.274 -1.346 1.00 67.75 172 LEU A C 1
ATOM 1270 O O . LEU A 1 172 ? 17.762 -3.488 -1.555 1.00 67.75 172 LEU A O 1
ATOM 1274 N N . ASN A 1 173 ? 17.684 -1.366 -2.316 1.00 73.94 173 ASN A N 1
ATOM 1275 C CA . ASN A 1 173 ? 17.628 -1.618 -3.752 1.00 73.94 173 ASN A CA 1
ATOM 1276 C C . ASN A 1 173 ? 18.117 -0.375 -4.528 1.00 73.94 173 ASN A C 1
ATOM 1278 O O . ASN A 1 173 ? 18.578 0.599 -3.935 1.00 73.94 173 ASN A O 1
ATOM 1282 N N . ASP A 1 174 ? 18.017 -0.414 -5.856 1.00 74.19 174 ASP A N 1
ATOM 1283 C CA . ASP A 1 174 ? 18.396 0.670 -6.766 1.00 74.19 174 ASP A CA 1
ATOM 1284 C C . ASP A 1 174 ? 17.313 1.761 -6.950 1.00 74.19 174 ASP A C 1
ATOM 1286 O O . ASP A 1 174 ? 17.455 2.599 -7.835 1.00 74.19 174 ASP A O 1
ATOM 1290 N N . ASP A 1 175 ? 16.230 1.792 -6.159 1.00 81.81 175 ASP A N 1
ATOM 1291 C CA . ASP A 1 175 ? 15.168 2.798 -6.328 1.00 81.81 175 ASP A CA 1
ATOM 1292 C C . ASP A 1 175 ? 15.508 4.150 -5.677 1.00 81.81 175 ASP A C 1
ATOM 1294 O O . ASP A 1 175 ? 15.615 4.289 -4.455 1.00 81.81 175 ASP A O 1
ATOM 1298 N N . MET A 1 176 ? 15.541 5.185 -6.509 1.00 86.31 176 MET A N 1
ATOM 1299 C CA . MET A 1 176 ? 15.409 6.586 -6.131 1.00 86.31 176 MET A CA 1
ATOM 1300 C C . MET A 1 176 ? 13.920 6.947 -6.016 1.00 86.31 176 MET A C 1
ATOM 1302 O O . MET A 1 176 ? 13.163 6.848 -6.986 1.00 86.31 176 MET A O 1
ATOM 1306 N N . ILE A 1 177 ? 13.500 7.395 -4.833 1.00 89.56 177 ILE A N 1
ATOM 1307 C CA . ILE A 1 177 ? 12.118 7.806 -4.540 1.00 89.56 177 ILE A CA 1
ATOM 1308 C C . ILE A 1 177 ? 11.967 9.296 -4.817 1.00 89.56 177 ILE A C 1
ATOM 1310 O O . ILE A 1 177 ? 12.818 10.083 -4.426 1.00 89.56 177 ILE A O 1
ATOM 1314 N N . ILE A 1 178 ? 10.854 9.713 -5.410 1.00 94.31 178 ILE A N 1
ATOM 1315 C CA . ILE A 1 178 ? 10.494 11.117 -5.598 1.00 94.31 178 ILE A CA 1
ATOM 1316 C C . ILE A 1 178 ? 9.071 11.332 -5.094 1.00 94.31 178 ILE A C 1
ATOM 1318 O O . ILE A 1 178 ? 8.132 10.669 -5.537 1.00 94.31 178 ILE A O 1
ATOM 1322 N N . VAL A 1 179 ? 8.924 12.288 -4.181 1.00 94.88 179 VAL A N 1
ATOM 1323 C CA . VAL A 1 179 ? 7.637 12.778 -3.676 1.00 94.88 179 VAL A CA 1
ATOM 1324 C C . VAL A 1 179 ? 7.350 14.143 -4.290 1.00 94.88 179 VAL A C 1
ATOM 1326 O O . VAL A 1 179 ? 8.258 14.961 -4.436 1.00 94.88 179 VAL A O 1
ATOM 1329 N N . ILE A 1 180 ? 6.085 14.403 -4.617 1.00 94.88 180 ILE A N 1
ATOM 1330 C CA . ILE A 1 180 ? 5.590 15.743 -4.959 1.00 94.88 180 ILE A CA 1
ATOM 1331 C C . ILE A 1 180 ? 4.715 16.227 -3.804 1.00 94.88 180 ILE A C 1
ATOM 1333 O O . ILE A 1 180 ? 3.837 15.493 -3.356 1.00 94.88 180 ILE A O 1
ATOM 1337 N N . ALA A 1 181 ? 4.926 17.455 -3.338 1.00 94.19 181 ALA A N 1
ATOM 1338 C CA . ALA A 1 181 ? 4.086 18.106 -2.340 1.00 94.19 181 ALA A CA 1
ATOM 1339 C C . ALA A 1 181 ? 3.312 19.255 -2.990 1.00 94.19 181 ALA A C 1
ATOM 1341 O O . ALA A 1 181 ? 3.920 20.207 -3.471 1.00 94.19 181 ALA A O 1
ATOM 1342 N N . HIS A 1 182 ? 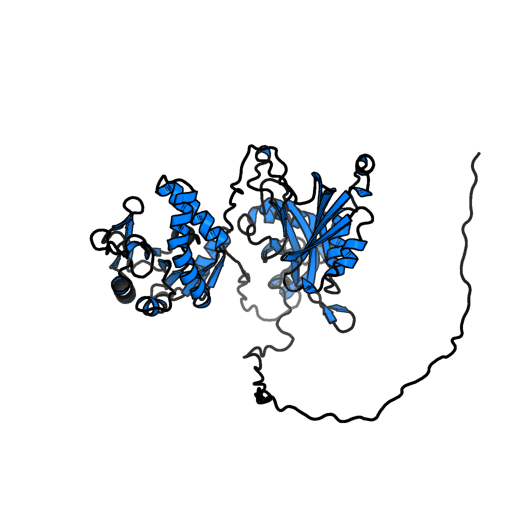1.985 19.173 -2.977 1.00 90.56 182 HIS A N 1
ATOM 1343 C CA . HIS A 1 182 ? 1.065 20.240 -3.367 1.00 90.56 182 HIS A CA 1
ATOM 1344 C C . HIS A 1 182 ? 0.559 20.934 -2.097 1.00 90.56 182 HIS A C 1
ATOM 1346 O O . HIS A 1 182 ? -0.107 20.303 -1.275 1.00 90.56 182 HIS A O 1
ATOM 1352 N N . VAL A 1 183 ? 0.907 22.206 -1.904 1.00 90.31 183 VAL A N 1
ATOM 1353 C CA . VAL A 1 183 ? 0.671 22.954 -0.660 1.00 90.31 183 VAL A CA 1
ATOM 1354 C C . VAL A 1 183 ? -0.321 24.080 -0.930 1.00 90.31 183 VAL A C 1
ATOM 1356 O O . VAL A 1 183 ? 0.027 25.087 -1.540 1.00 90.31 183 VAL A O 1
ATOM 1359 N N . VAL A 1 184 ? -1.554 23.924 -0.451 1.00 86.50 184 VAL A N 1
ATOM 1360 C CA . VAL A 1 184 ? -2.561 24.993 -0.429 1.00 86.50 184 VAL A CA 1
ATOM 1361 C C . VAL A 1 184 ? -2.424 25.760 0.880 1.00 86.50 184 VAL A C 1
ATOM 1363 O O . VAL A 1 184 ? -2.495 25.147 1.945 1.00 86.50 184 VAL A O 1
ATOM 1366 N N . VAL A 1 185 ? -2.285 27.084 0.812 1.00 87.19 185 VAL A N 1
ATOM 1367 C CA . VAL A 1 185 ? -2.272 27.962 1.993 1.00 87.19 185 VAL A CA 1
ATOM 1368 C C . VAL A 1 185 ? -3.503 28.863 1.976 1.00 87.19 185 VAL A C 1
ATOM 1370 O O . VAL A 1 185 ? -3.853 29.452 0.948 1.00 87.19 185 VAL A O 1
ATOM 1373 N N . GLY A 1 186 ? -4.178 28.963 3.119 1.00 85.69 186 GLY A N 1
ATOM 1374 C CA . GLY A 1 186 ? -5.448 29.661 3.238 1.00 85.69 186 GLY A CA 1
ATOM 1375 C C . GLY A 1 186 ? -5.815 30.078 4.661 1.00 85.69 186 GLY A C 1
ATOM 1376 O O . GLY A 1 186 ? -5.058 29.897 5.609 1.00 85.69 186 GLY A O 1
ATOM 1377 N N . GLU A 1 187 ? -7.009 30.641 4.781 1.00 82.12 187 GLU A N 1
ATOM 1378 C CA . GLU A 1 187 ? -7.682 30.998 6.030 1.00 82.12 187 GLU A CA 1
ATOM 1379 C C . GLU A 1 187 ? -8.622 29.860 6.462 1.00 82.12 187 GLU A C 1
ATOM 1381 O O . GLU A 1 187 ? -9.330 29.287 5.623 1.00 82.12 187 GLU A O 1
ATOM 1386 N N . GLY A 1 188 ? -8.653 29.537 7.758 1.00 68.81 188 GLY A N 1
ATOM 1387 C CA . GLY A 1 188 ? -9.542 28.508 8.303 1.00 68.81 188 GLY A CA 1
ATOM 1388 C C . GLY A 1 188 ? -11.031 28.849 8.155 1.00 68.81 188 GLY A C 1
ATOM 1389 O O . GLY A 1 188 ? -11.447 29.988 8.362 1.00 68.81 188 GLY A O 1
ATOM 1390 N N . ALA A 1 189 ? -11.860 27.856 7.826 1.00 62.75 189 ALA A N 1
ATOM 1391 C CA . ALA A 1 189 ? -13.288 28.050 7.549 1.00 62.75 189 ALA A CA 1
ATOM 1392 C C . ALA A 1 189 ? -14.073 28.666 8.726 1.00 62.75 189 ALA A C 1
ATOM 1394 O O . ALA A 1 189 ? -14.985 29.461 8.500 1.00 62.75 189 ALA A O 1
ATOM 1395 N N . ALA A 1 190 ? -13.691 28.355 9.970 1.00 56.00 190 ALA A N 1
ATOM 1396 C CA . ALA A 1 190 ? -14.286 28.948 11.169 1.00 56.00 190 ALA A CA 1
ATOM 1397 C C . ALA A 1 190 ? -13.913 30.434 11.360 1.00 56.00 190 ALA A C 1
ATOM 1399 O O . ALA A 1 190 ? -14.760 31.226 11.770 1.00 56.00 190 ALA A O 1
ATOM 1400 N N . ALA A 1 191 ? -12.680 30.832 11.019 1.00 50.56 191 ALA A N 1
ATOM 1401 C CA . ALA A 1 191 ? -12.233 32.226 11.091 1.00 50.56 191 ALA A CA 1
ATOM 1402 C C . ALA A 1 191 ? -12.917 33.085 10.013 1.00 50.56 191 ALA A C 1
ATOM 1404 O O . ALA A 1 191 ? -13.495 34.129 10.323 1.00 50.56 191 ALA A O 1
ATOM 1405 N N . ALA A 1 192 ? -12.973 32.578 8.776 1.00 49.31 192 ALA A N 1
ATOM 1406 C CA . ALA A 1 192 ? -13.640 33.245 7.658 1.00 49.31 192 ALA A CA 1
ATOM 1407 C C . ALA A 1 192 ? -15.141 33.498 7.918 1.00 49.31 192 ALA A C 1
ATOM 1409 O O . ALA A 1 192 ? -15.689 34.511 7.479 1.00 49.31 192 ALA A O 1
ATOM 1410 N N . ALA A 1 193 ? -15.809 32.610 8.665 1.00 47.22 193 ALA A N 1
ATOM 1411 C CA . ALA A 1 193 ? -17.201 32.791 9.079 1.00 47.22 193 ALA A CA 1
ATOM 1412 C C . ALA A 1 193 ? -17.380 33.897 10.140 1.00 47.22 193 ALA A C 1
ATOM 1414 O O . ALA A 1 193 ? -18.384 34.606 10.118 1.00 47.22 193 ALA A O 1
ATOM 1415 N N . ALA A 1 194 ? -16.408 34.097 11.037 1.00 46.00 194 ALA A N 1
ATOM 1416 C CA . ALA A 1 194 ? -16.482 35.126 12.078 1.00 46.00 194 ALA A CA 1
ATOM 1417 C C . ALA A 1 194 ? -16.361 36.562 11.525 1.00 46.00 194 ALA A C 1
ATOM 1419 O O . ALA A 1 194 ? -16.910 37.496 12.109 1.00 46.00 194 ALA A O 1
ATOM 1420 N N . GLY A 1 195 ? -15.679 36.746 10.387 1.00 44.12 195 GLY A N 1
ATOM 1421 C CA . GLY A 1 195 ? -15.564 38.043 9.706 1.00 44.12 195 GLY A CA 1
ATOM 1422 C C . GLY A 1 195 ? -16.808 38.469 8.910 1.00 44.12 195 GLY A C 1
ATOM 1423 O O . GLY A 1 195 ? -16.977 39.655 8.626 1.00 44.12 195 GLY A O 1
ATOM 1424 N N . ALA A 1 196 ? -17.693 37.529 8.560 1.00 41.28 196 ALA A N 1
ATOM 1425 C CA . ALA A 1 196 ? -18.901 37.764 7.767 1.00 41.28 196 ALA A CA 1
ATOM 1426 C C . ALA A 1 196 ? -20.154 37.604 8.645 1.00 41.28 196 ALA A C 1
ATOM 1428 O O . ALA A 1 196 ? -20.732 36.526 8.748 1.00 41.28 196 ALA A O 1
ATOM 1429 N N . GLY A 1 197 ? -20.547 38.687 9.319 1.00 34.66 197 GLY A N 1
ATOM 1430 C CA . GLY A 1 197 ? -21.464 38.636 10.460 1.00 34.66 197 GLY A CA 1
ATOM 1431 C C . GLY A 1 197 ? -22.828 37.968 10.221 1.00 34.66 197 GLY A C 1
ATOM 1432 O O . GLY A 1 197 ? -23.718 38.574 9.630 1.00 34.66 197 GLY A O 1
ATOM 1433 N N . GLY A 1 198 ? -23.018 36.794 10.834 1.00 37.53 198 GLY A N 1
ATOM 1434 C CA . GLY A 1 198 ? -24.323 36.297 11.289 1.00 37.53 198 GLY A CA 1
ATOM 1435 C C . GLY A 1 198 ? -24.985 35.191 10.460 1.00 37.53 198 GLY A C 1
ATOM 1436 O O . GLY A 1 198 ? -25.891 35.468 9.680 1.00 37.53 198 GLY A O 1
ATOM 1437 N N . VAL A 1 199 ? -24.635 33.930 10.741 1.00 28.36 199 VAL A N 1
ATOM 1438 C CA . VAL A 1 199 ? -25.520 32.750 10.602 1.00 28.36 199 VAL A CA 1
ATOM 1439 C C . VAL A 1 199 ? -25.102 31.661 11.602 1.00 28.36 199 VAL A C 1
ATOM 1441 O O . VAL A 1 199 ? -24.000 31.715 12.147 1.00 28.36 199 VAL A O 1
ATOM 1444 N N . ASP A 1 200 ? -26.002 30.715 11.890 1.00 28.95 200 ASP A N 1
ATOM 1445 C CA . ASP A 1 200 ? -25.896 29.792 13.029 1.00 28.95 200 ASP A CA 1
ATOM 1446 C C . ASP A 1 200 ? -24.663 28.873 13.032 1.00 28.95 200 ASP A C 1
ATOM 1448 O O . ASP A 1 200 ? -24.308 28.237 12.037 1.00 28.95 200 ASP A O 1
ATOM 1452 N N . ALA A 1 201 ? -24.075 28.720 14.221 1.00 29.05 201 ALA A N 1
ATOM 1453 C CA . ALA A 1 201 ? -22.966 27.813 14.499 1.00 29.05 201 ALA A CA 1
ATOM 1454 C C . ALA A 1 201 ? -23.436 26.348 14.630 1.00 29.05 201 ALA A C 1
ATOM 1456 O O . ALA A 1 201 ? -23.402 25.756 15.709 1.00 29.05 201 ALA A O 1
ATOM 1457 N N . ALA A 1 202 ? -23.878 25.753 13.522 1.00 26.09 202 ALA A N 1
ATOM 1458 C CA . ALA A 1 202 ? -24.097 24.312 13.434 1.00 26.09 202 ALA A CA 1
ATOM 1459 C C . ALA A 1 202 ? -22.745 23.575 13.367 1.00 26.09 202 ALA A C 1
ATOM 1461 O O . ALA A 1 202 ? -21.954 23.800 12.450 1.00 26.09 202 ALA A O 1
ATOM 1462 N N . THR A 1 203 ? -22.476 22.699 14.338 1.00 27.84 203 THR A N 1
ATOM 1463 C CA . THR A 1 203 ? -21.181 22.021 14.503 1.00 27.84 203 THR A CA 1
ATOM 1464 C C . THR A 1 203 ? -20.873 21.060 13.350 1.00 27.84 203 THR A C 1
ATOM 1466 O O . THR A 1 203 ? -21.274 19.897 13.364 1.00 27.84 203 THR A O 1
ATOM 1469 N N . LEU A 1 204 ? -20.120 21.531 12.356 1.00 27.97 204 LEU A N 1
ATOM 1470 C CA . LEU A 1 204 ? -19.504 20.677 11.344 1.00 27.97 204 LEU A CA 1
ATOM 1471 C C . LEU A 1 204 ? -18.292 19.966 11.961 1.00 27.97 204 LEU A C 1
ATOM 1473 O O . LEU A 1 204 ? -17.224 20.558 12.094 1.00 27.97 204 LEU A O 1
ATOM 1477 N N . GLU A 1 205 ? -18.457 18.695 12.339 1.00 26.30 205 GLU A N 1
ATOM 1478 C CA . GLU A 1 205 ? -17.323 17.821 12.661 1.00 26.30 205 GLU A CA 1
ATOM 1479 C C . GLU A 1 205 ? -16.434 17.668 11.418 1.00 26.30 205 GLU A C 1
ATOM 1481 O O . GLU A 1 205 ? -16.788 16.957 10.474 1.00 26.30 205 GLU A O 1
ATOM 1486 N N . GLU A 1 206 ? -15.270 18.320 11.413 1.00 29.39 206 GLU A N 1
ATOM 1487 C CA . GLU A 1 206 ? -14.279 18.179 10.344 1.00 29.39 206 GLU A CA 1
ATOM 1488 C C . GLU A 1 206 ? -13.594 16.809 10.404 1.00 29.39 206 GLU A C 1
ATOM 1490 O O . GLU A 1 206 ? -12.473 16.655 10.886 1.00 29.39 206 GLU A O 1
ATOM 1495 N N . ARG A 1 207 ? -14.278 15.786 9.887 1.00 29.31 207 ARG A N 1
ATOM 1496 C CA . ARG A 1 207 ? -13.650 14.504 9.564 1.00 29.31 207 ARG A CA 1
ATOM 1497 C C . ARG A 1 207 ? -12.750 14.721 8.356 1.00 29.31 207 ARG A C 1
ATOM 1499 O O . ARG A 1 207 ? -13.243 15.005 7.263 1.00 29.31 207 ARG A O 1
ATOM 1506 N N . ASP A 1 208 ? -11.436 14.606 8.549 1.00 28.69 208 ASP A N 1
ATOM 1507 C CA . ASP A 1 208 ? -10.494 14.622 7.432 1.00 28.69 208 ASP A CA 1
ATOM 1508 C C . ASP A 1 208 ? -10.902 13.541 6.414 1.00 28.69 208 ASP A C 1
ATOM 1510 O O . ASP A 1 208 ? -11.158 12.384 6.756 1.00 28.69 208 ASP A O 1
ATOM 1514 N N . VAL A 1 209 ? -10.996 13.927 5.140 1.00 28.30 209 VAL A N 1
ATOM 1515 C CA . VAL A 1 209 ? -11.409 13.030 4.051 1.00 28.30 209 VAL A CA 1
ATOM 1516 C C . VAL A 1 209 ? -10.192 12.214 3.613 1.00 28.30 209 VAL A C 1
ATOM 1518 O O . VAL A 1 209 ? -9.524 12.535 2.629 1.00 28.30 209 VAL A O 1
ATOM 1521 N N . ILE A 1 210 ? -9.857 11.192 4.403 1.00 30.91 210 ILE A N 1
ATOM 1522 C CA . ILE A 1 210 ? -8.633 10.407 4.226 1.00 30.91 210 ILE A CA 1
ATOM 1523 C C . ILE A 1 210 ? -8.876 9.169 3.345 1.00 30.91 210 ILE A C 1
ATOM 1525 O O . ILE A 1 210 ? -9.448 8.169 3.778 1.00 30.91 210 ILE A O 1
ATOM 1529 N N . SER A 1 211 ? -8.372 9.214 2.111 1.00 26.78 211 SER A N 1
ATOM 1530 C CA . SER A 1 211 ? -8.490 8.142 1.109 1.00 26.78 211 SER A CA 1
ATOM 1531 C C . SER A 1 211 ? -7.195 7.322 0.985 1.00 26.78 211 SER A C 1
ATOM 1533 O O . SER A 1 211 ? -6.445 7.515 0.029 1.00 26.78 211 SER A O 1
ATOM 1535 N N . TYR A 1 212 ? -6.897 6.422 1.936 1.00 35.12 212 TYR A N 1
ATOM 1536 C CA . TYR A 1 212 ? -5.599 5.713 2.003 1.00 35.12 212 TYR A CA 1
ATOM 1537 C C . TYR A 1 212 ? -5.639 4.196 1.748 1.00 35.12 212 TYR A C 1
ATOM 1539 O O . TYR A 1 212 ? -6.461 3.466 2.299 1.00 35.12 212 TYR A O 1
ATOM 1547 N N . LYS A 1 213 ? -4.637 3.729 0.986 1.00 35.16 213 LYS A N 1
ATOM 1548 C CA . LYS A 1 213 ? -4.063 2.371 1.070 1.00 35.16 213 LYS A CA 1
ATOM 1549 C C . LYS A 1 213 ? -3.094 2.311 2.271 1.00 35.16 213 LYS A C 1
ATOM 1551 O O . LYS A 1 213 ? -2.658 3.345 2.771 1.00 35.16 213 LYS A O 1
ATOM 1556 N N . LEU A 1 214 ? -2.798 1.121 2.789 1.00 36.19 214 LEU A N 1
ATOM 1557 C CA . LEU A 1 214 ? -2.486 0.965 4.214 1.00 36.19 214 LEU A CA 1
ATOM 1558 C C . LEU A 1 214 ? -0.999 0.923 4.601 1.00 36.19 214 LEU A C 1
ATOM 1560 O O . LEU A 1 214 ? -0.272 0.164 3.975 1.00 36.19 214 LEU A O 1
ATOM 1564 N N . ALA A 1 215 ? -0.617 1.612 5.699 1.00 34.09 215 ALA A N 1
ATOM 1565 C CA . ALA A 1 215 ? 0.408 1.224 6.710 1.00 34.09 215 ALA A CA 1
ATOM 1566 C C . ALA A 1 215 ? 1.266 2.351 7.362 1.00 34.09 215 ALA A C 1
ATOM 1568 O O . ALA A 1 215 ? 2.319 2.043 7.921 1.00 34.09 215 ALA A O 1
ATOM 1569 N N . SER A 1 216 ? 0.829 3.620 7.422 1.00 38.69 216 SER A N 1
ATOM 1570 C CA . SER A 1 216 ? 1.318 4.513 8.502 1.00 38.69 216 SER A CA 1
ATOM 1571 C C . SER A 1 216 ? 0.693 4.121 9.856 1.00 38.69 216 SER A C 1
ATOM 1573 O O . SER A 1 216 ? -0.233 3.304 9.902 1.00 38.69 216 SER A O 1
ATOM 1575 N N . ARG A 1 217 ? 1.144 4.722 10.971 1.00 42.09 217 ARG A N 1
ATOM 1576 C CA . ARG A 1 217 ? 0.456 4.600 12.276 1.00 42.09 217 ARG A CA 1
ATOM 1577 C C . ARG A 1 217 ? -1.021 4.981 12.143 1.00 42.09 217 ARG A C 1
ATOM 1579 O O . ARG A 1 217 ? -1.896 4.228 12.560 1.00 42.09 217 ARG A O 1
ATOM 1586 N N . ASP A 1 218 ? -1.255 6.104 11.479 1.00 50.94 218 ASP A N 1
ATOM 1587 C CA . ASP A 1 218 ? -2.567 6.689 11.204 1.00 50.94 218 ASP A CA 1
ATOM 1588 C C . ASP A 1 218 ? -3.436 5.750 10.360 1.00 50.94 218 ASP A C 1
ATOM 1590 O O . ASP A 1 218 ? -4.627 5.648 10.610 1.00 50.94 218 ASP A O 1
ATOM 1594 N N . ALA A 1 219 ? -2.861 4.998 9.415 1.00 51.09 219 ALA A N 1
ATOM 1595 C CA . ALA A 1 219 ? -3.621 4.072 8.574 1.00 51.09 219 ALA A CA 1
ATOM 1596 C C . ALA A 1 219 ? -4.202 2.871 9.353 1.00 51.09 219 ALA A C 1
ATOM 1598 O O . ALA A 1 219 ? -5.327 2.449 9.081 1.00 51.09 219 ALA A O 1
ATOM 1599 N N . TYR A 1 220 ? -3.482 2.325 10.342 1.00 64.81 220 TYR A N 1
ATOM 1600 C CA . TYR A 1 220 ? -4.054 1.300 11.231 1.00 64.81 220 TYR A CA 1
ATOM 1601 C C . TYR A 1 220 ? -5.085 1.904 12.191 1.00 64.81 220 TYR A C 1
ATOM 1603 O O . TYR A 1 220 ? -6.137 1.310 12.428 1.00 64.81 220 TYR A O 1
ATOM 1611 N N . ASP A 1 221 ? -4.796 3.093 12.717 1.00 68.81 221 ASP A N 1
ATOM 1612 C CA . ASP A 1 221 ? -5.699 3.857 13.574 1.00 68.81 221 ASP A CA 1
ATOM 1613 C C . ASP A 1 221 ? -7.015 4.223 12.827 1.00 68.81 221 ASP A C 1
ATOM 1615 O O . ASP A 1 221 ? -8.094 4.084 13.402 1.00 68.81 221 ASP A O 1
ATOM 1619 N N . MET A 1 222 ? -6.962 4.541 11.524 1.00 62.16 222 MET A N 1
ATOM 1620 C CA . MET A 1 222 ? -8.117 4.738 10.627 1.00 62.16 222 MET A CA 1
ATOM 1621 C C . MET A 1 222 ? -8.949 3.470 10.424 1.00 62.16 222 MET A C 1
ATOM 1623 O O . MET A 1 222 ? -10.175 3.545 10.411 1.00 62.16 222 MET A O 1
ATOM 1627 N N . LEU A 1 223 ? -8.322 2.301 10.242 1.00 79.31 223 LEU A N 1
ATOM 1628 C CA . LEU A 1 223 ? -9.068 1.038 10.156 1.00 79.31 223 LEU A CA 1
ATOM 1629 C C . LEU A 1 223 ? -9.780 0.728 11.471 1.00 79.31 223 LEU A C 1
ATOM 1631 O O . LEU A 1 223 ? -10.927 0.285 11.457 1.00 79.31 223 LEU A O 1
ATOM 1635 N N . VAL A 1 224 ? -9.124 0.997 12.602 1.00 84.69 224 VAL A N 1
ATOM 1636 C CA . VAL A 1 224 ? -9.763 0.909 13.916 1.00 84.69 224 VAL A CA 1
ATOM 1637 C C . VAL A 1 224 ? -10.948 1.870 14.005 1.00 84.69 224 VAL A C 1
ATOM 1639 O O . VAL A 1 224 ? -12.005 1.456 14.477 1.00 84.69 224 VAL A O 1
ATOM 1642 N N . ASP A 1 225 ? -10.836 3.102 13.506 1.00 81.62 225 ASP A N 1
ATOM 1643 C CA . ASP A 1 225 ? -11.959 4.043 13.497 1.00 81.62 225 ASP A CA 1
ATOM 1644 C C . ASP A 1 225 ? -13.092 3.640 12.542 1.00 81.62 225 ASP A C 1
ATOM 1646 O O . ASP A 1 225 ? -14.242 3.653 12.972 1.00 81.62 225 ASP A O 1
ATOM 1650 N N . ARG A 1 226 ? -12.810 3.130 11.334 1.00 86.31 226 ARG A N 1
ATOM 1651 C CA . ARG A 1 226 ? -13.831 2.538 10.440 1.00 86.31 226 ARG A CA 1
ATOM 1652 C C . ARG A 1 226 ? -14.606 1.405 11.124 1.00 86.31 226 ARG A C 1
ATOM 1654 O O . ARG A 1 226 ? -15.821 1.291 10.957 1.00 86.31 226 ARG A O 1
ATOM 1661 N N . VAL A 1 227 ? -13.928 0.562 11.905 1.00 92.00 227 VAL A N 1
ATOM 1662 C CA . VAL A 1 227 ? -14.594 -0.494 12.685 1.00 92.00 227 VAL A CA 1
ATOM 1663 C C . VAL A 1 227 ? -15.395 0.100 13.845 1.00 92.00 227 VAL A C 1
ATOM 1665 O O . VAL A 1 227 ? -16.516 -0.345 14.079 1.00 92.00 227 VAL A O 1
ATOM 1668 N N . ARG A 1 228 ? -14.883 1.131 14.533 1.00 88.19 228 ARG A N 1
ATOM 1669 C CA . ARG A 1 228 ? -15.600 1.837 15.614 1.00 88.19 228 ARG A CA 1
ATOM 1670 C C . ARG A 1 228 ? -16.842 2.581 15.117 1.00 88.19 228 ARG A C 1
ATOM 1672 O O . ARG A 1 228 ? -17.846 2.570 15.818 1.00 88.19 228 ARG A O 1
ATOM 1679 N N . GLU A 1 229 ? -16.833 3.144 13.911 1.00 86.94 229 GLU A N 1
ATOM 1680 C CA . GLU A 1 229 ? -18.030 3.709 13.266 1.00 86.94 229 GLU A CA 1
ATOM 1681 C C . GLU A 1 229 ? -19.099 2.636 12.986 1.00 86.94 229 GLU A C 1
ATOM 1683 O O . GLU A 1 229 ? -20.295 2.919 13.037 1.00 86.94 229 GLU A O 1
ATOM 1688 N N . ARG A 1 230 ? -18.683 1.381 12.759 1.00 88.25 230 ARG A N 1
ATOM 1689 C CA . ARG A 1 230 ? -19.569 0.208 12.639 1.00 88.25 230 ARG A CA 1
ATOM 1690 C C . ARG A 1 230 ? -19.854 -0.491 13.981 1.00 88.25 230 ARG A C 1
ATOM 1692 O O . ARG A 1 230 ? -20.570 -1.498 13.995 1.00 88.25 230 ARG A O 1
ATOM 1699 N N . MET A 1 231 ? -19.334 0.001 15.112 1.00 90.75 231 MET A N 1
ATOM 1700 C CA . MET A 1 231 ? -19.625 -0.549 16.443 1.00 90.75 231 MET A CA 1
ATOM 1701 C C . MET A 1 231 ? -20.960 -0.040 16.983 1.00 90.75 231 MET A C 1
ATOM 1703 O O . MET A 1 231 ? -21.189 1.153 17.147 1.00 90.75 231 MET A O 1
ATOM 1707 N N . ASN A 1 232 ? -21.833 -0.979 17.341 1.00 80.12 232 ASN A N 1
ATOM 1708 C CA . ASN A 1 232 ? -23.094 -0.712 18.029 1.00 80.12 232 ASN A CA 1
ATOM 1709 C C . ASN A 1 232 ? -22.982 -1.201 19.481 1.00 80.12 232 ASN A C 1
ATOM 1711 O O . ASN A 1 232 ? -22.476 -2.294 19.731 1.00 80.12 232 ASN A O 1
ATOM 1715 N N . SER A 1 233 ? -23.458 -0.407 20.444 1.00 76.31 233 SER A N 1
ATOM 1716 C CA . SER A 1 233 ? -23.320 -0.660 21.885 1.00 76.31 233 SER A CA 1
ATOM 1717 C C . SER A 1 233 ? -23.776 -2.057 22.334 1.00 76.31 233 SER A C 1
ATOM 1719 O O . SER A 1 233 ? -23.121 -2.632 23.208 1.00 76.31 233 SER A O 1
ATOM 1721 N N . SER A 1 234 ? -24.798 -2.653 21.710 1.00 79.06 234 SER A N 1
ATOM 1722 C CA . SER A 1 234 ? -25.382 -3.939 22.127 1.00 79.06 234 SER A CA 1
ATOM 1723 C C . SER A 1 234 ? -24.729 -5.198 21.539 1.00 79.06 234 SER A C 1
ATOM 1725 O O . SER A 1 234 ? -24.949 -6.285 22.076 1.00 79.06 234 SER A O 1
ATOM 1727 N N . ARG A 1 235 ? -23.926 -5.085 20.470 1.00 88.50 235 ARG A N 1
ATOM 1728 C CA . ARG A 1 235 ? -23.410 -6.235 19.698 1.00 88.50 235 ARG A CA 1
ATOM 1729 C C . ARG A 1 235 ? -21.907 -6.153 19.414 1.00 88.50 235 ARG A C 1
ATOM 1731 O O . ARG A 1 235 ? -21.288 -5.097 19.547 1.00 88.50 235 ARG A O 1
ATOM 1738 N N . GLN A 1 236 ? -21.331 -7.285 19.023 1.00 95.56 236 GLN A N 1
ATOM 1739 C CA . GLN A 1 236 ? -19.963 -7.364 18.510 1.00 95.56 236 GLN A CA 1
ATOM 1740 C C . GLN A 1 236 ? -19.931 -6.921 17.043 1.00 95.56 236 GLN A C 1
ATOM 1742 O O . GLN A 1 236 ? -20.860 -7.236 16.296 1.00 95.56 236 GLN A O 1
ATOM 1747 N N . THR A 1 237 ? -18.860 -6.250 16.622 1.00 97.38 237 THR A N 1
ATOM 1748 C CA . THR A 1 237 ? -18.598 -5.959 15.204 1.00 97.38 237 THR A CA 1
ATOM 1749 C C . THR A 1 237 ? -17.619 -6.983 14.660 1.00 97.38 237 THR A C 1
ATOM 1751 O O . THR A 1 237 ? -16.483 -7.085 15.118 1.00 97.38 237 THR A O 1
ATOM 1754 N N . TRP A 1 238 ? -18.074 -7.763 13.691 1.00 98.12 238 TRP A N 1
ATOM 1755 C CA . TRP A 1 238 ? -17.302 -8.840 13.087 1.00 98.12 238 TRP A CA 1
ATOM 1756 C C . TRP A 1 238 ? -16.663 -8.340 11.780 1.00 98.12 238 TRP A C 1
ATOM 1758 O O . TRP A 1 238 ? -17.324 -7.630 11.028 1.00 98.12 238 TRP A O 1
ATOM 1768 N N . VAL A 1 239 ? -15.401 -8.672 11.486 1.00 98.25 239 VAL A N 1
ATOM 1769 C CA . VAL A 1 239 ? -14.669 -8.181 10.293 1.00 98.25 239 VAL A CA 1
ATOM 1770 C C . VAL A 1 239 ? -13.860 -9.309 9.655 1.00 98.25 239 VAL A C 1
ATOM 1772 O O . VAL A 1 239 ? -13.067 -9.946 10.345 1.00 98.25 239 VAL A O 1
ATOM 1775 N N . ALA A 1 240 ? -14.010 -9.530 8.346 1.00 98.44 240 ALA A N 1
ATOM 1776 C CA . ALA A 1 240 ? -13.172 -10.480 7.605 1.00 98.44 240 ALA A CA 1
ATOM 1777 C C . ALA A 1 240 ? -11.943 -9.793 7.000 1.00 98.44 240 ALA A C 1
ATOM 1779 O O . ALA A 1 240 ? -12.080 -8.785 6.308 1.00 98.44 240 ALA A O 1
ATOM 1780 N N . ILE A 1 241 ? -10.765 -10.390 7.179 1.00 97.12 241 ILE A N 1
ATOM 1781 C CA . ILE A 1 241 ? -9.502 -10.009 6.538 1.00 97.12 241 ILE A CA 1
ATOM 1782 C C . ILE A 1 241 ? -9.081 -11.159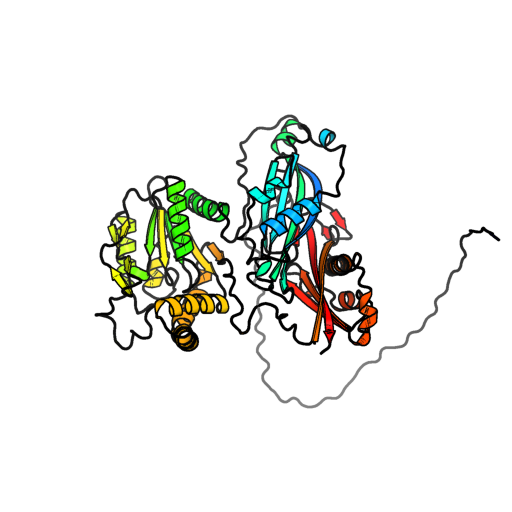 5.614 1.00 97.12 241 ILE A C 1
ATOM 1784 O O . ILE A 1 241 ? -8.416 -12.117 6.018 1.00 97.12 241 ILE A O 1
ATOM 1788 N N . ALA A 1 242 ? -9.524 -11.079 4.361 1.00 97.31 242 ALA A N 1
ATOM 1789 C CA . ALA A 1 242 ? -9.197 -12.037 3.315 1.00 97.31 242 ALA A CA 1
ATOM 1790 C C . ALA A 1 242 ? -7.898 -11.663 2.581 1.00 97.31 242 ALA A C 1
ATOM 1792 O O . ALA A 1 242 ? -7.497 -10.500 2.553 1.00 97.31 242 ALA A O 1
ATOM 1793 N N . GLY A 1 243 ? -7.253 -12.634 1.936 1.00 94.75 243 GLY A N 1
ATOM 1794 C CA . GLY A 1 243 ? -6.137 -12.369 1.023 1.00 94.75 243 GLY A CA 1
ATOM 1795 C C . GLY A 1 243 ? -5.307 -13.613 0.699 1.00 94.75 243 GLY A C 1
ATOM 1796 O O . GLY A 1 243 ? -5.306 -14.568 1.479 1.00 94.75 243 GLY A O 1
ATOM 1797 N N . PRO A 1 244 ? -4.594 -13.637 -0.440 1.00 95.25 244 PRO A N 1
ATOM 1798 C CA . PRO A 1 244 ? -3.817 -14.797 -0.869 1.00 95.25 244 PRO A CA 1
ATOM 1799 C C . PRO A 1 244 ? -2.629 -15.100 0.070 1.00 95.25 244 PRO A C 1
ATOM 1801 O O . PRO A 1 244 ? -2.196 -14.225 0.835 1.00 95.25 244 PRO A O 1
ATOM 1804 N N . PRO A 1 245 ? -2.058 -16.323 0.028 1.00 92.12 245 PRO A N 1
ATOM 1805 C CA . PRO A 1 245 ? -0.840 -16.662 0.765 1.00 92.12 245 PRO A CA 1
ATOM 1806 C C . PRO A 1 245 ? 0.288 -15.662 0.474 1.00 92.12 245 PRO A C 1
ATOM 1808 O O . PRO A 1 245 ? 0.600 -15.404 -0.679 1.00 92.12 245 PRO A O 1
ATOM 1811 N N . GLY A 1 246 ? 0.889 -15.085 1.518 1.00 83.62 246 GLY A N 1
ATOM 1812 C CA . GLY A 1 246 ? 1.932 -14.056 1.388 1.00 83.62 246 GLY A CA 1
ATOM 1813 C C . GLY A 1 246 ? 1.433 -12.605 1.423 1.00 83.62 246 GLY A C 1
ATOM 1814 O O . GLY A 1 246 ? 2.227 -11.713 1.699 1.00 83.62 246 GLY A O 1
ATOM 1815 N N . SER A 1 247 ? 0.134 -12.341 1.264 1.00 83.06 247 SER A N 1
ATOM 1816 C CA . SER A 1 247 ? -0.439 -10.977 1.193 1.00 83.06 247 SER A CA 1
ATOM 1817 C C . SER A 1 247 ? -0.214 -10.073 2.422 1.00 83.06 247 SER A C 1
ATOM 1819 O O . SER A 1 247 ? -0.378 -8.858 2.334 1.00 83.06 247 SER A O 1
ATOM 1821 N N . GLY A 1 248 ? 0.194 -10.632 3.566 1.00 79.94 248 GLY A N 1
ATOM 1822 C CA . GLY A 1 248 ? 0.464 -9.886 4.804 1.00 79.94 248 GLY A CA 1
ATOM 1823 C C . GLY A 1 248 ? -0.720 -9.786 5.775 1.00 79.94 248 GLY A C 1
ATOM 1824 O O . GLY A 1 248 ? -0.603 -9.088 6.781 1.00 79.94 248 GLY A O 1
ATOM 1825 N N . LYS A 1 249 ? -1.828 -10.506 5.522 1.00 88.06 249 LYS A N 1
ATOM 1826 C CA . LYS A 1 249 ? -3.035 -10.523 6.378 1.00 88.06 249 LYS A CA 1
ATOM 1827 C C . LYS A 1 249 ? -2.731 -10.669 7.884 1.00 88.06 249 LYS A C 1
ATOM 1829 O O . LYS A 1 249 ? -3.183 -9.844 8.670 1.00 88.06 249 LYS A O 1
ATOM 1834 N N . SER A 1 250 ? -1.842 -11.597 8.248 1.00 81.75 250 SER A N 1
ATOM 1835 C CA . SER A 1 250 ? -1.455 -11.901 9.636 1.00 81.75 250 SER A CA 1
ATOM 1836 C C . SER A 1 250 ? -0.631 -10.803 10.310 1.00 81.75 250 SER A C 1
ATOM 1838 O O . SER A 1 250 ? -0.662 -10.658 11.531 1.00 81.75 250 SER A O 1
ATOM 1840 N N . SER A 1 251 ? 0.076 -9.982 9.529 1.00 77.50 251 SER A N 1
ATOM 1841 C CA . SER A 1 251 ? 0.739 -8.774 10.030 1.00 77.50 251 SER A CA 1
ATOM 1842 C C . SER A 1 251 ? -0.283 -7.665 10.298 1.00 77.50 251 SER A C 1
ATOM 1844 O O . SER A 1 251 ? -0.219 -7.010 11.337 1.00 77.50 251 SER A O 1
ATOM 1846 N N . LEU A 1 252 ? -1.258 -7.500 9.396 1.00 80.88 252 LEU A N 1
ATOM 1847 C CA . LEU A 1 252 ? -2.348 -6.534 9.533 1.00 80.88 252 LEU A CA 1
ATOM 1848 C C . LEU A 1 252 ? -3.238 -6.841 10.747 1.00 80.88 252 LEU A C 1
ATOM 1850 O O . LEU A 1 252 ? -3.449 -5.970 11.588 1.00 80.88 252 LEU A O 1
ATOM 1854 N N . SER A 1 253 ? -3.742 -8.068 10.866 1.00 87.19 253 SER A N 1
ATOM 1855 C CA . SER A 1 253 ? -4.642 -8.477 11.952 1.00 87.19 253 SER A CA 1
ATOM 1856 C C . SER A 1 253 ? -3.983 -8.385 13.333 1.00 87.19 253 SER A C 1
ATOM 1858 O O . SER A 1 253 ? -4.599 -7.882 14.278 1.00 87.19 253 SER A O 1
ATOM 1860 N N . SER A 1 254 ? -2.707 -8.768 13.442 1.00 78.94 254 SER A N 1
ATOM 1861 C CA . SER A 1 254 ? -1.903 -8.600 14.661 1.00 78.94 254 SER A CA 1
ATOM 1862 C C . SER A 1 254 ? -1.761 -7.124 15.044 1.00 78.94 254 SER A C 1
ATOM 1864 O O . SER A 1 254 ? -2.025 -6.753 16.191 1.00 78.94 254 SER A O 1
ATOM 1866 N N . ALA A 1 255 ? -1.408 -6.262 14.081 1.00 77.44 255 ALA A N 1
ATOM 1867 C CA . ALA A 1 255 ? -1.283 -4.824 14.309 1.00 77.44 255 ALA A CA 1
ATOM 1868 C C . ALA A 1 255 ? -2.618 -4.199 14.749 1.00 77.44 255 ALA A C 1
ATOM 1870 O O . ALA A 1 255 ? -2.657 -3.468 15.735 1.00 77.44 255 ALA A O 1
ATOM 1871 N N . LEU A 1 256 ? -3.728 -4.533 14.086 1.00 85.44 256 LEU A N 1
ATOM 1872 C CA . LEU A 1 256 ? -5.065 -4.055 14.455 1.00 85.44 256 LEU A CA 1
ATOM 1873 C C . LEU A 1 256 ? -5.479 -4.500 15.857 1.00 85.44 256 LEU A C 1
ATOM 1875 O O . LEU A 1 256 ? -5.980 -3.686 16.626 1.00 85.44 256 LEU A O 1
ATOM 1879 N N . THR A 1 257 ? -5.223 -5.758 16.219 1.00 86.88 257 THR A N 1
ATOM 1880 C CA . THR A 1 257 ? -5.528 -6.286 17.559 1.00 86.88 257 THR A CA 1
ATOM 1881 C C . THR A 1 257 ? -4.773 -5.502 18.641 1.00 86.88 257 THR A C 1
ATOM 1883 O O . THR A 1 257 ? -5.357 -5.126 19.660 1.00 86.88 257 THR A O 1
ATOM 1886 N N . GLN A 1 258 ? -3.503 -5.150 18.393 1.00 79.44 258 GLN A N 1
ATOM 1887 C CA . GLN A 1 258 ? -2.760 -4.227 19.256 1.00 79.44 258 GLN A CA 1
ATOM 1888 C C . GLN A 1 258 ? -3.395 -2.823 19.287 1.00 79.44 258 GLN A C 1
ATOM 1890 O O . GLN A 1 258 ? -3.513 -2.243 20.363 1.00 79.44 258 GLN A O 1
ATOM 1895 N N . ARG A 1 259 ? -3.843 -2.276 18.150 1.00 81.62 259 ARG A N 1
ATOM 1896 C CA . ARG A 1 259 ? -4.445 -0.930 18.075 1.00 81.62 259 ARG A CA 1
ATOM 1897 C C . ARG A 1 259 ? -5.802 -0.809 18.760 1.00 81.62 259 ARG A C 1
ATOM 1899 O O . ARG A 1 259 ? -6.048 0.192 19.431 1.00 81.62 259 ARG A O 1
ATOM 1906 N N . PHE A 1 260 ? -6.657 -1.825 18.666 1.00 90.88 260 PHE A N 1
ATOM 1907 C CA . PHE A 1 260 ? -7.882 -1.890 19.462 1.00 90.88 260 PHE A CA 1
ATOM 1908 C C . PHE A 1 260 ? -7.548 -1.893 20.961 1.00 90.88 260 PHE A C 1
ATOM 1910 O O . PHE A 1 260 ? -8.110 -1.090 21.707 1.00 90.88 260 PHE A O 1
ATOM 1917 N N . LYS A 1 261 ? -6.551 -2.682 21.386 1.00 87.50 261 LYS A N 1
ATOM 1918 C CA . LYS A 1 261 ? -6.067 -2.707 22.776 1.00 87.50 261 LYS A CA 1
ATOM 1919 C C . LYS A 1 261 ? -5.490 -1.358 23.237 1.00 87.50 261 LYS A C 1
ATOM 1921 O O . LYS A 1 261 ? -5.840 -0.908 24.324 1.00 87.50 261 LYS A O 1
ATOM 1926 N N . GLU A 1 262 ? -4.677 -0.682 22.418 1.00 85.44 262 GLU A N 1
ATOM 1927 C CA . GLU A 1 262 ? -4.167 0.683 22.681 1.00 85.44 262 GLU A CA 1
ATOM 1928 C C . GLU A 1 262 ? -5.304 1.702 22.889 1.00 85.44 262 GLU A C 1
ATOM 1930 O O . GLU A 1 262 ? -5.154 2.652 23.655 1.00 85.44 262 GLU A O 1
ATOM 1935 N N . ARG A 1 263 ? -6.460 1.485 22.249 1.00 85.12 263 ARG A N 1
ATOM 1936 C CA . ARG A 1 263 ? -7.660 2.332 22.344 1.00 85.12 263 ARG A CA 1
ATOM 1937 C C . ARG A 1 263 ? -8.737 1.773 23.297 1.00 85.12 263 ARG A C 1
ATOM 1939 O O . ARG A 1 263 ? -9.880 2.221 23.248 1.00 85.12 263 ARG A O 1
ATOM 1946 N N . ASN A 1 264 ? -8.378 0.837 24.184 1.00 92.06 264 ASN A N 1
ATOM 1947 C CA . ASN A 1 264 ? -9.253 0.195 25.182 1.00 92.06 264 ASN A CA 1
ATOM 1948 C C . ASN A 1 264 ? -10.492 -0.532 24.607 1.00 92.06 264 ASN A C 1
ATOM 1950 O O . ASN A 1 264 ? -11.518 -0.669 25.274 1.00 92.06 264 ASN A O 1
ATOM 1954 N N . VAL A 1 265 ? -10.399 -1.031 23.373 1.00 93.25 265 VAL A N 1
ATOM 1955 C CA . VAL A 1 265 ? -11.413 -1.877 22.730 1.00 93.25 265 VAL A CA 1
ATOM 1956 C C . VAL A 1 265 ? -10.953 -3.335 22.809 1.00 93.25 265 VAL A C 1
ATOM 1958 O O . VAL A 1 265 ? -9.910 -3.687 22.263 1.00 93.25 265 VAL A O 1
ATOM 1961 N N . SER A 1 266 ? -11.723 -4.199 23.480 1.00 94.62 266 SER A N 1
ATOM 1962 C CA . SER A 1 266 ? -11.431 -5.642 23.510 1.00 94.62 266 SER A CA 1
ATOM 1963 C C . SER A 1 266 ? -11.708 -6.258 22.137 1.00 94.62 266 SER A C 1
ATOM 1965 O O . SER A 1 266 ? -12.758 -5.993 21.540 1.00 94.62 266 SER A O 1
ATOM 1967 N N . CYS A 1 267 ? -10.754 -7.032 21.624 1.00 97.00 267 CYS A N 1
ATOM 1968 C CA . CYS A 1 267 ? -10.741 -7.532 20.255 1.00 97.00 267 CYS A CA 1
ATOM 1969 C C . CYS A 1 267 ? -10.221 -8.971 20.220 1.00 97.00 267 CYS A C 1
ATOM 1971 O O . CYS A 1 267 ? -9.087 -9.220 20.631 1.00 97.00 267 CYS A O 1
ATOM 1973 N N . ALA A 1 268 ? -11.020 -9.887 19.673 1.00 97.56 268 ALA A N 1
ATOM 1974 C CA . ALA A 1 268 ? -10.609 -11.259 19.396 1.00 97.56 268 ALA A CA 1
ATOM 1975 C C . ALA A 1 268 ? -10.091 -11.401 17.953 1.00 97.56 268 ALA A C 1
ATOM 1977 O O . ALA A 1 268 ? -10.520 -10.667 17.058 1.00 97.56 268 ALA A O 1
ATOM 1978 N N . LEU A 1 269 ? -9.193 -12.365 17.727 1.00 97.62 269 LEU A N 1
ATOM 1979 C CA . LEU A 1 269 ? -8.653 -12.718 16.412 1.00 97.62 269 LEU A CA 1
ATOM 1980 C C . LEU A 1 269 ? -8.814 -14.223 16.164 1.00 97.62 269 LEU A C 1
ATOM 1982 O O . LEU A 1 269 ? -8.315 -15.034 16.942 1.00 97.62 269 LEU A O 1
ATOM 1986 N N . ILE A 1 270 ? -9.481 -14.584 15.066 1.00 98.19 270 ILE A N 1
ATOM 1987 C CA . ILE A 1 270 ? -9.710 -15.965 14.632 1.00 98.19 270 ILE A CA 1
ATOM 1988 C C . ILE A 1 270 ? -8.972 -16.214 13.304 1.00 98.19 270 ILE A C 1
ATOM 1990 O O . ILE A 1 270 ? -9.433 -15.757 12.254 1.00 98.19 270 ILE A O 1
ATOM 1994 N N . PRO A 1 271 ? -7.840 -16.938 13.304 1.00 97.06 271 PRO A N 1
ATOM 1995 C CA . PRO A 1 271 ? -7.186 -17.382 12.084 1.00 97.06 271 PRO A CA 1
ATOM 1996 C C . PRO A 1 271 ? -7.861 -18.648 11.531 1.00 97.06 271 PRO A C 1
ATOM 1998 O O . PRO A 1 271 ? -7.890 -19.697 12.173 1.00 97.06 271 PRO A O 1
ATOM 2001 N N . MET A 1 272 ? -8.330 -18.576 10.285 1.00 97.44 272 MET A N 1
ATOM 2002 C CA . MET A 1 272 ? -8.857 -19.696 9.485 1.00 97.44 272 MET A CA 1
ATOM 2003 C C . MET A 1 272 ? -7.892 -20.893 9.431 1.00 97.44 272 MET A C 1
ATOM 2005 O O . MET A 1 272 ? -8.327 -22.034 9.291 1.00 97.44 272 MET A O 1
ATOM 2009 N N . ASP A 1 273 ? -6.587 -20.644 9.568 1.00 95.88 273 ASP A N 1
ATOM 2010 C CA . ASP A 1 273 ? -5.541 -21.667 9.584 1.00 95.88 273 ASP A CA 1
ATOM 2011 C C . ASP A 1 273 ? -5.740 -22.701 10.716 1.00 95.88 273 ASP A C 1
ATOM 2013 O O . ASP A 1 273 ? -5.331 -23.849 10.549 1.00 95.88 273 ASP A O 1
ATOM 2017 N N . GLY A 1 274 ? -6.450 -22.367 11.805 1.00 96.69 274 GLY A N 1
ATOM 2018 C CA . GLY A 1 274 ? -6.829 -23.331 12.850 1.00 96.69 274 GLY A CA 1
ATOM 2019 C C . GLY A 1 274 ? -7.841 -24.398 12.410 1.00 96.69 274 GLY A C 1
ATOM 2020 O O . GLY A 1 274 ? -7.991 -25.416 13.074 1.00 96.69 274 GLY A O 1
ATOM 2021 N N . TYR A 1 275 ? -8.493 -24.219 11.259 1.00 98.00 275 TYR A N 1
ATOM 2022 C CA . TYR A 1 275 ? -9.463 -25.166 10.701 1.00 98.00 275 TYR A CA 1
ATOM 2023 C C . TYR A 1 275 ? -8.864 -26.067 9.610 1.00 98.00 275 TYR A C 1
ATOM 2025 O O . TYR A 1 275 ? -9.601 -26.712 8.867 1.00 98.00 275 TYR A O 1
ATOM 2033 N N . HIS A 1 276 ? -7.534 -26.142 9.486 1.00 97.56 276 HIS A N 1
ATOM 2034 C CA . HIS A 1 276 ? -6.891 -27.202 8.704 1.00 97.56 276 HIS A CA 1
ATOM 2035 C C . HIS A 1 276 ? -7.325 -28.588 9.214 1.00 97.56 276 HIS A C 1
ATOM 2037 O O . HIS A 1 276 ? -7.333 -28.831 10.416 1.00 97.56 276 HIS A O 1
ATOM 2043 N N . ILE A 1 277 ? -7.596 -29.540 8.316 1.00 96.94 277 ILE A N 1
ATOM 2044 C CA . ILE A 1 277 ? -7.811 -30.947 8.701 1.00 96.94 277 ILE A CA 1
ATOM 2045 C C . ILE A 1 277 ? -6.504 -31.473 9.329 1.00 96.94 277 ILE A C 1
ATOM 2047 O O . ILE A 1 277 ? -5.466 -31.344 8.674 1.00 96.94 277 ILE A O 1
ATOM 2051 N N . PRO A 1 278 ? -6.482 -32.057 10.542 1.00 95.62 278 PRO A N 1
ATOM 2052 C CA . PRO A 1 278 ? -5.253 -32.590 11.139 1.00 95.62 278 PRO A CA 1
ATOM 2053 C C . PRO A 1 278 ? -4.508 -33.555 10.204 1.00 95.62 278 PRO A C 1
ATOM 2055 O O . PRO A 1 278 ? -5.138 -34.382 9.543 1.00 95.62 278 PRO A O 1
ATOM 2058 N N . LYS A 1 279 ? -3.172 -33.488 10.151 1.00 93.38 279 LYS A N 1
ATOM 2059 C CA . LYS A 1 279 ? -2.323 -34.288 9.241 1.00 93.38 279 LYS A CA 1
ATOM 2060 C C . LYS A 1 279 ? -2.610 -35.786 9.313 1.00 93.38 279 LYS A C 1
ATOM 2062 O O . LYS A 1 279 ? -2.574 -36.454 8.287 1.00 93.38 279 LYS A O 1
ATOM 2067 N N . ALA A 1 280 ? -2.921 -36.301 10.503 1.00 93.69 280 ALA A N 1
ATOM 2068 C CA . ALA A 1 280 ? -3.253 -37.709 10.728 1.00 93.69 280 ALA A CA 1
ATOM 2069 C C . ALA A 1 280 ? -4.592 -38.157 10.098 1.00 93.69 280 ALA A C 1
ATOM 2071 O O . ALA A 1 280 ? -4.827 -39.355 9.974 1.00 93.69 280 ALA A O 1
ATOM 2072 N N . MET A 1 281 ? -5.458 -37.215 9.704 1.00 93.62 281 MET A N 1
ATOM 2073 C CA . MET A 1 281 ? -6.746 -37.463 9.038 1.00 93.62 281 MET A CA 1
ATOM 2074 C C . MET A 1 281 ? -6.776 -36.960 7.585 1.00 93.62 281 MET A C 1
ATOM 2076 O O . MET A 1 281 ? -7.814 -37.032 6.929 1.00 93.62 281 MET A O 1
ATOM 2080 N N . LEU A 1 282 ? -5.661 -36.432 7.071 1.00 92.25 282 LEU A N 1
ATOM 2081 C CA . LEU A 1 282 ? -5.567 -35.914 5.709 1.00 92.25 282 LEU A CA 1
ATOM 2082 C C . LEU A 1 282 ? -5.233 -37.046 4.726 1.00 92.25 282 LEU A C 1
ATOM 2084 O O . LEU A 1 282 ? -4.269 -37.783 4.926 1.00 92.25 282 LEU A O 1
ATOM 2088 N N . ASP A 1 283 ? -5.996 -37.147 3.637 1.00 90.62 283 ASP A N 1
ATOM 2089 C CA . ASP A 1 283 ? -5.717 -38.072 2.532 1.00 90.62 283 ASP A CA 1
ATOM 2090 C C . ASP A 1 283 ? -4.272 -37.869 2.004 1.00 90.62 283 ASP A C 1
ATOM 2092 O O . ASP A 1 283 ? -3.894 -36.729 1.698 1.00 90.62 283 ASP A O 1
ATOM 2096 N N . PRO A 1 284 ? -3.452 -38.930 1.855 1.00 91.31 284 PRO A N 1
ATOM 2097 C CA . PRO A 1 284 ? -2.141 -38.854 1.211 1.00 91.31 284 PRO A CA 1
ATOM 2098 C C . PRO A 1 284 ? -2.135 -38.156 -0.161 1.00 91.31 284 PRO A C 1
ATOM 2100 O O . PRO A 1 284 ? -1.149 -37.501 -0.496 1.00 91.31 284 PRO A O 1
ATOM 2103 N N . ALA A 1 285 ? -3.222 -38.230 -0.938 1.00 90.69 285 ALA A N 1
ATOM 2104 C CA . ALA A 1 285 ? -3.382 -37.503 -2.200 1.00 90.69 285 ALA A CA 1
ATOM 2105 C C . ALA A 1 285 ? -3.653 -35.996 -2.004 1.00 90.69 285 ALA A C 1
ATOM 2107 O O . ALA A 1 285 ? -3.291 -35.182 -2.856 1.00 90.69 285 ALA A O 1
ATOM 2108 N N . ALA A 1 286 ? -4.241 -35.600 -0.870 1.00 91.12 286 ALA A N 1
ATOM 2109 C CA . ALA A 1 286 ? -4.468 -34.204 -0.499 1.00 91.12 286 ALA A CA 1
ATOM 2110 C C . ALA A 1 286 ? -3.239 -33.552 0.167 1.00 91.12 286 ALA A C 1
ATOM 2112 O O . ALA A 1 286 ? -3.073 -32.333 0.085 1.00 91.12 286 ALA A O 1
ATOM 2113 N N . ALA A 1 287 ? -2.347 -34.337 0.782 1.00 90.06 287 ALA A N 1
ATOM 2114 C CA . ALA A 1 287 ? -1.166 -33.837 1.490 1.00 90.06 287 ALA A CA 1
ATOM 2115 C C . ALA A 1 287 ? -0.225 -32.934 0.649 1.00 90.06 287 ALA A C 1
ATOM 2117 O O . ALA A 1 287 ? 0.167 -31.877 1.156 1.00 90.06 287 ALA A O 1
ATOM 2118 N N . PRO A 1 288 ? 0.089 -33.221 -0.636 1.00 91.00 288 PRO A N 1
ATOM 2119 C CA . PRO A 1 288 ? 0.849 -32.297 -1.487 1.00 91.00 288 PRO A CA 1
ATOM 2120 C C . PRO A 1 288 ? 0.178 -30.924 -1.636 1.00 91.00 288 PRO A C 1
ATOM 2122 O O . PRO A 1 288 ? 0.867 -29.902 -1.703 1.00 91.00 288 PRO A O 1
ATOM 2125 N N . ARG A 1 289 ? -1.162 -30.900 -1.627 1.00 94.25 289 ARG A N 1
ATOM 2126 C CA . ARG A 1 289 ? -2.023 -29.719 -1.779 1.00 94.25 289 ARG A CA 1
ATOM 2127 C C . ARG A 1 289 ? -2.411 -29.046 -0.453 1.00 94.25 289 ARG A C 1
ATOM 2129 O O . ARG A 1 289 ? -3.343 -28.242 -0.431 1.00 94.25 289 ARG A O 1
ATOM 2136 N N . ARG A 1 290 ? -1.698 -29.326 0.647 1.00 93.19 290 ARG A N 1
ATOM 2137 C CA . ARG A 1 290 ? -1.891 -28.656 1.948 1.00 93.19 290 ARG A CA 1
ATOM 2138 C C . ARG A 1 290 ? -1.975 -27.132 1.785 1.00 93.19 290 ARG A C 1
ATOM 2140 O O . ARG A 1 290 ? -1.126 -26.521 1.131 1.00 93.19 290 ARG A O 1
ATOM 2147 N N . GLY A 1 291 ? -3.019 -26.539 2.361 1.00 93.75 291 GLY A N 1
ATOM 2148 C CA . GLY A 1 291 ? -3.351 -25.121 2.230 1.00 93.75 291 GLY A CA 1
ATOM 2149 C C . GLY A 1 291 ? -4.359 -24.803 1.117 1.00 93.75 291 GLY A C 1
ATOM 2150 O O . GLY A 1 291 ? -4.832 -23.670 1.064 1.00 93.75 291 GLY A O 1
ATOM 2151 N N . ALA A 1 292 ? -4.740 -25.762 0.263 1.00 96.69 292 ALA A N 1
ATOM 2152 C CA . ALA A 1 292 ? -5.872 -25.635 -0.666 1.00 96.69 292 ALA A CA 1
ATOM 2153 C C . ALA A 1 292 ? -7.229 -25.755 0.070 1.00 96.69 292 ALA A C 1
ATOM 2155 O O . ALA A 1 292 ? -7.260 -26.369 1.142 1.00 96.69 292 ALA A O 1
ATOM 2156 N N . PRO A 1 293 ? -8.354 -25.238 -0.477 1.00 97.44 293 PRO A N 1
ATOM 2157 C CA . PRO A 1 293 ? -9.636 -25.159 0.240 1.00 97.44 293 PRO A CA 1
ATOM 2158 C C . PRO A 1 293 ? -10.134 -26.495 0.808 1.00 97.44 293 PRO A C 1
ATOM 2160 O O . PRO A 1 293 ? -10.579 -26.552 1.946 1.00 97.44 293 PRO A O 1
ATOM 2163 N N . PHE A 1 294 ? -9.986 -27.593 0.063 1.00 96.12 294 PHE A N 1
ATOM 2164 C CA . PHE A 1 294 ? -10.402 -28.937 0.490 1.00 96.12 294 PHE A CA 1
ATOM 2165 C C . PHE A 1 294 ? -9.502 -29.572 1.572 1.00 96.12 294 PHE A C 1
ATOM 2167 O O . PHE A 1 294 ? -9.712 -30.720 1.947 1.00 96.12 294 PHE A O 1
ATOM 2174 N N . THR A 1 295 ? -8.484 -28.858 2.069 1.00 97.19 295 THR A N 1
ATOM 2175 C CA . THR A 1 295 ? -7.618 -29.314 3.176 1.00 97.19 295 THR A CA 1
ATOM 2176 C C . THR A 1 295 ? -7.980 -28.685 4.531 1.00 97.19 295 THR A C 1
ATOM 2178 O O . THR A 1 295 ? -7.217 -28.819 5.493 1.00 97.19 295 THR A O 1
ATOM 2181 N N . PHE A 1 296 ? -9.151 -28.038 4.605 1.00 97.88 296 PHE A N 1
ATOM 2182 C CA . PHE A 1 296 ? -9.755 -27.429 5.794 1.00 97.88 296 PHE A CA 1
ATOM 2183 C C . PHE A 1 296 ? -11.142 -28.026 6.073 1.00 97.88 296 PHE A C 1
ATOM 2185 O O . PHE A 1 296 ? -11.877 -28.347 5.141 1.00 97.88 296 PHE A O 1
ATOM 2192 N N . ASP A 1 297 ? -11.525 -28.096 7.348 1.00 97.50 297 ASP A N 1
ATOM 2193 C CA . ASP A 1 297 ? -12.896 -28.376 7.787 1.00 97.50 297 ASP A CA 1
ATOM 2194 C C . ASP A 1 297 ? -13.729 -27.081 7.720 1.00 97.50 297 ASP A C 1
ATOM 2196 O O . ASP A 1 297 ? -13.962 -26.375 8.708 1.00 97.50 297 ASP A O 1
ATOM 2200 N N . ALA A 1 298 ? -14.113 -26.727 6.493 1.00 97.31 298 ALA A N 1
ATOM 2201 C CA . ALA A 1 298 ? -14.860 -25.510 6.198 1.00 97.31 298 ALA A CA 1
ATOM 2202 C C . ALA A 1 298 ? -16.293 -25.548 6.769 1.00 97.31 298 ALA A C 1
ATOM 2204 O O . ALA A 1 298 ? -16.818 -24.512 7.179 1.00 97.31 298 ALA A O 1
ATOM 2205 N N . ASP A 1 299 ? -16.905 -26.732 6.870 1.00 97.94 299 ASP A N 1
ATOM 2206 C CA . ASP A 1 299 ? -18.208 -26.942 7.510 1.00 97.94 299 ASP A CA 1
ATOM 2207 C C . ASP A 1 299 ? -18.153 -26.696 9.021 1.00 97.94 299 ASP A C 1
ATOM 2209 O O . ASP A 1 299 ? -19.084 -26.134 9.605 1.00 97.94 299 ASP A O 1
ATOM 2213 N N . ARG A 1 300 ? -17.068 -27.093 9.698 1.00 97.69 300 ARG A N 1
ATOM 2214 C CA . ARG A 1 300 ? -16.832 -26.716 11.097 1.00 97.69 300 ARG A CA 1
ATOM 2215 C C . ARG A 1 300 ? -16.587 -25.220 11.241 1.00 97.69 300 ARG A C 1
ATOM 2217 O O . ARG A 1 300 ? -17.209 -24.625 12.114 1.00 97.69 300 ARG A O 1
ATOM 2224 N N . LEU A 1 301 ? -15.773 -24.602 10.381 1.00 98.31 301 LEU A N 1
ATOM 2225 C CA . LEU A 1 301 ? -15.563 -23.148 10.394 1.00 98.31 301 LEU A CA 1
ATOM 2226 C C . LEU A 1 301 ? -16.897 -22.389 10.288 1.00 98.31 301 LEU A C 1
ATOM 2228 O O . LEU A 1 301 ? -17.176 -21.516 11.107 1.00 98.31 301 LEU A O 1
ATOM 2232 N N . CYS A 1 302 ? -17.762 -22.761 9.339 1.00 97.94 302 CYS A N 1
ATOM 2233 C CA . CYS A 1 302 ? -19.073 -22.127 9.177 1.00 97.94 302 CYS A CA 1
ATOM 2234 C C . CYS A 1 302 ? -19.978 -22.324 10.407 1.00 97.94 302 CYS A C 1
ATOM 2236 O O . CYS A 1 302 ? -20.660 -21.384 10.816 1.00 97.94 302 CYS A O 1
ATOM 2238 N N . ARG A 1 303 ? -19.967 -23.512 11.031 1.00 98.19 303 ARG A N 1
ATOM 2239 C CA . ARG A 1 303 ? -20.749 -23.805 12.249 1.00 98.19 303 ARG A CA 1
ATOM 2240 C C . ARG A 1 303 ? -20.235 -23.066 13.485 1.00 98.19 303 ARG A C 1
ATOM 2242 O O . ARG A 1 303 ? -21.036 -22.441 14.175 1.00 98.19 303 ARG A O 1
ATOM 2249 N N . ASP A 1 304 ? -18.934 -23.126 13.763 1.00 98.31 304 ASP A N 1
ATOM 2250 C CA . ASP A 1 304 ? -18.339 -22.501 14.949 1.00 98.31 304 ASP A CA 1
ATOM 2251 C C . ASP A 1 304 ? -18.447 -20.967 14.872 1.00 98.31 304 ASP A C 1
ATOM 2253 O O . ASP A 1 304 ? -18.893 -20.353 15.838 1.00 98.31 304 ASP A O 1
ATOM 2257 N N . LEU A 1 305 ? -18.163 -20.336 13.721 1.00 98.31 305 LEU A N 1
ATOM 2258 C CA . LEU A 1 305 ? -18.337 -18.881 13.577 1.00 98.31 305 LEU A CA 1
ATOM 2259 C C . LEU A 1 305 ? -19.808 -18.443 13.674 1.00 98.31 305 LEU A C 1
ATOM 2261 O O . LEU A 1 305 ? -20.088 -17.384 14.236 1.00 98.31 305 LEU A O 1
ATOM 2265 N N . ARG A 1 306 ? -20.753 -19.241 13.154 1.00 97.88 306 ARG A N 1
ATOM 2266 C CA . ARG A 1 306 ? -22.197 -18.971 13.274 1.00 97.88 306 ARG A CA 1
ATOM 2267 C C . ARG A 1 306 ? -22.642 -19.020 14.735 1.00 97.88 306 ARG A C 1
ATOM 2269 O O . ARG A 1 306 ? -23.177 -18.028 15.224 1.00 97.88 306 ARG A O 1
ATOM 2276 N N . ARG A 1 307 ? -22.321 -20.111 15.445 1.00 97.75 307 ARG A N 1
ATOM 2277 C CA . ARG A 1 307 ? -22.610 -20.270 16.879 1.00 97.75 307 ARG A CA 1
ATOM 2278 C C . ARG A 1 307 ? -22.026 -19.114 17.693 1.00 97.75 307 ARG A C 1
ATOM 2280 O O . ARG A 1 307 ? -22.755 -18.458 18.424 1.00 97.75 307 ARG A O 1
ATOM 2287 N N . ILE A 1 308 ? -20.738 -18.813 17.523 1.00 97.50 308 ILE A N 1
ATOM 2288 C CA . ILE A 1 308 ? -20.045 -17.783 18.316 1.00 97.50 308 ILE A CA 1
ATOM 2289 C C . ILE A 1 308 ? -20.584 -16.374 18.015 1.00 97.50 308 ILE A C 1
ATOM 2291 O O . ILE A 1 308 ? -20.554 -15.513 18.891 1.00 97.50 308 ILE A O 1
ATOM 2295 N N . ARG A 1 309 ? -21.145 -16.111 16.826 1.00 95.31 309 ARG A N 1
ATOM 2296 C CA . ARG A 1 309 ? -21.814 -14.829 16.539 1.00 95.31 309 ARG A CA 1
ATOM 2297 C C . ARG A 1 309 ? -23.186 -14.698 17.208 1.00 95.31 309 ARG A C 1
ATOM 2299 O O . ARG A 1 309 ? -23.595 -13.580 17.521 1.00 95.31 309 ARG A O 1
ATOM 2306 N N . GLU A 1 310 ? -23.879 -15.812 17.426 1.00 95.12 310 GLU A N 1
ATOM 2307 C CA . GLU A 1 310 ? -25.177 -15.877 18.109 1.00 95.12 310 GLU A CA 1
ATOM 2308 C C . GLU A 1 310 ? -25.006 -15.865 19.642 1.00 95.12 310 GLU A C 1
ATOM 2310 O O . GLU A 1 310 ? -25.621 -15.047 20.326 1.00 95.12 310 GLU A O 1
ATOM 2315 N N . GLU A 1 311 ? -24.109 -16.701 20.173 1.00 95.81 311 GLU A N 1
ATOM 2316 C CA . GLU A 1 311 ? -23.786 -16.828 21.606 1.00 95.81 311 GLU A CA 1
ATOM 2317 C C . GLU A 1 311 ? -22.869 -15.699 22.124 1.00 95.81 311 GLU A C 1
ATOM 2319 O O . GLU A 1 311 ? -22.821 -15.437 23.325 1.00 95.81 311 GLU A O 1
ATOM 2324 N N . ARG A 1 312 ? -22.169 -14.991 21.221 1.00 94.88 312 ARG A N 1
ATOM 2325 C CA . ARG A 1 312 ? -21.153 -13.940 21.475 1.00 94.88 312 ARG A CA 1
ATOM 2326 C C . ARG A 1 312 ? -19.882 -14.391 22.200 1.00 94.88 312 ARG A C 1
ATOM 2328 O O . ARG A 1 312 ? -19.016 -13.560 22.485 1.00 94.88 312 ARG A O 1
ATOM 2335 N N . GLU A 1 313 ? -19.748 -15.675 22.487 1.00 97.06 313 GLU A N 1
ATOM 2336 C CA . GLU A 1 313 ? -18.548 -16.269 23.060 1.00 97.06 313 GLU A CA 1
ATOM 2337 C C . GLU A 1 313 ? -18.348 -17.698 22.562 1.00 97.06 313 GLU A C 1
ATOM 2339 O O . GLU A 1 313 ? -19.212 -18.274 21.902 1.00 97.06 313 GLU A O 1
ATOM 2344 N N . GLY A 1 314 ? -17.180 -18.256 22.859 1.00 97.50 314 GLY A N 1
ATOM 2345 C CA . GLY A 1 314 ? -16.853 -19.644 22.578 1.00 97.50 314 GLY A CA 1
ATOM 2346 C C . GLY A 1 314 ? -15.424 -19.813 22.091 1.00 97.50 314 GLY A C 1
ATOM 2347 O O . GLY A 1 314 ? -14.713 -18.850 21.794 1.00 97.50 314 GLY A O 1
ATOM 2348 N N . LYS A 1 315 ? -14.999 -21.071 22.024 1.00 97.62 315 LYS A N 1
ATOM 2349 C CA . LYS A 1 315 ? -13.646 -21.438 21.621 1.00 97.62 315 LYS A CA 1
ATOM 2350 C C . LYS A 1 315 ? -13.571 -21.864 20.165 1.00 97.62 315 LYS A C 1
ATOM 2352 O O . LYS A 1 315 ? -14.542 -22.368 19.599 1.00 97.62 315 LYS A O 1
ATOM 2357 N N . VAL A 1 316 ? -12.391 -21.673 19.591 1.00 97.50 316 VAL A N 1
ATOM 2358 C CA . VAL A 1 316 ? -12.022 -22.077 18.234 1.00 97.50 316 VAL A CA 1
ATOM 2359 C C . VAL A 1 316 ? -10.619 -22.692 18.251 1.00 97.50 316 VAL A C 1
ATOM 2361 O O . VAL A 1 316 ? -9.794 -22.316 19.093 1.00 97.50 316 VAL A O 1
ATOM 2364 N N . PRO A 1 317 ? -10.314 -23.636 17.345 1.00 97.56 317 PRO A N 1
ATOM 2365 C CA . PRO A 1 317 ? -8.956 -24.125 17.191 1.00 97.56 317 PRO A CA 1
ATOM 2366 C C . PRO A 1 317 ? -8.038 -23.006 16.678 1.00 97.56 317 PRO A C 1
ATOM 2368 O O . PRO A 1 317 ? -8.436 -22.168 15.865 1.00 97.56 317 PRO A O 1
ATOM 2371 N N . GLY A 1 318 ? -6.795 -23.007 17.148 1.00 95.00 318 GLY A N 1
ATOM 2372 C CA . GLY A 1 318 ? -5.700 -22.231 16.567 1.00 95.00 318 GLY A CA 1
ATOM 2373 C C . GLY A 1 318 ? -4.764 -23.133 15.759 1.00 95.00 318 GLY A C 1
ATOM 2374 O O . GLY A 1 318 ? -5.111 -24.272 15.448 1.00 95.00 318 GLY A O 1
ATOM 2375 N N . PHE A 1 319 ? -3.584 -22.638 15.385 1.00 92.81 319 PHE A N 1
ATOM 2376 C CA . PHE A 1 319 ? -2.643 -23.371 14.532 1.00 92.81 319 PHE A CA 1
ATOM 2377 C C . PHE A 1 319 ? -1.204 -23.218 15.018 1.00 92.81 319 PHE A C 1
ATOM 2379 O O . PHE A 1 319 ? -0.709 -22.103 15.187 1.00 92.81 319 PHE A O 1
ATOM 2386 N N . ASP A 1 320 ? -0.512 -24.341 15.198 1.00 88.00 320 ASP A N 1
ATOM 2387 C CA . ASP A 1 320 ? 0.917 -24.347 15.490 1.00 88.00 320 ASP A CA 1
ATOM 2388 C C . ASP A 1 320 ? 1.692 -24.370 14.165 1.00 88.00 320 ASP A C 1
ATOM 2390 O O . ASP A 1 320 ? 1.643 -25.344 13.414 1.00 88.00 320 ASP A O 1
ATOM 2394 N N . HIS A 1 321 ? 2.421 -23.293 13.856 1.00 81.56 321 HIS A N 1
ATOM 2395 C CA . HIS A 1 321 ? 3.206 -23.192 12.621 1.00 81.56 321 HIS A CA 1
ATOM 2396 C C . HIS A 1 321 ? 4.524 -23.991 12.636 1.00 81.56 321 HIS A C 1
ATOM 2398 O O . HIS A 1 321 ? 5.082 -24.217 11.563 1.00 81.56 321 HIS A O 1
ATOM 2404 N N . ALA A 1 322 ? 5.020 -24.429 13.799 1.00 80.19 322 ALA A N 1
ATOM 2405 C CA . ALA A 1 322 ? 6.205 -25.283 13.911 1.00 80.19 322 ALA A CA 1
ATOM 2406 C C . ALA A 1 322 ? 5.845 -26.768 13.729 1.00 80.19 322 ALA A C 1
ATOM 2408 O O . ALA A 1 322 ? 6.546 -27.497 13.028 1.00 80.19 322 ALA A O 1
ATOM 2409 N N . VAL A 1 323 ? 4.715 -27.207 14.293 1.00 85.19 323 VAL A N 1
ATOM 2410 C CA . VAL A 1 323 ? 4.142 -28.545 14.058 1.00 85.19 323 VAL A CA 1
ATOM 2411 C C . VAL A 1 323 ? 3.433 -28.607 12.699 1.00 85.19 323 VAL A C 1
ATOM 2413 O O . VAL A 1 323 ? 3.443 -29.644 12.032 1.00 85.19 323 VAL A O 1
ATOM 2416 N N . GLY A 1 324 ? 2.848 -27.499 12.242 1.00 85.56 324 GLY A N 1
ATOM 2417 C CA . GLY A 1 324 ? 2.091 -27.372 10.995 1.00 85.56 324 GLY A CA 1
ATOM 2418 C C . GLY A 1 324 ? 0.721 -28.057 11.031 1.00 85.56 324 GLY A C 1
ATOM 2419 O O . GLY A 1 324 ? 0.319 -28.635 10.017 1.00 85.56 324 GLY A O 1
ATOM 2420 N N . ASP A 1 325 ? 0.055 -28.047 12.186 1.00 92.31 325 ASP A N 1
ATOM 2421 C CA . ASP A 1 325 ? -1.253 -28.670 12.429 1.00 92.31 325 ASP A CA 1
ATOM 2422 C C . ASP A 1 325 ? -2.083 -27.839 13.435 1.00 92.31 325 ASP A C 1
ATOM 2424 O O . ASP A 1 325 ? -1.520 -26.983 14.128 1.00 92.31 325 ASP A O 1
ATOM 2428 N N . PRO A 1 326 ? -3.416 -28.028 13.499 1.00 95.56 326 PRO A N 1
ATOM 2429 C CA . PRO A 1 326 ? -4.277 -27.240 14.371 1.00 95.56 326 PRO A CA 1
ATOM 2430 C C . PRO A 1 326 ? -4.151 -27.658 15.842 1.00 95.56 326 PRO A C 1
ATOM 2432 O O . PRO A 1 326 ? -3.792 -28.792 16.161 1.00 95.56 326 PRO A O 1
ATOM 2435 N N . VAL A 1 327 ? -4.508 -26.742 16.741 1.00 96.44 327 VAL A N 1
ATOM 2436 C CA . VAL A 1 327 ? -4.558 -26.964 18.190 1.00 96.44 327 VAL A CA 1
ATOM 2437 C C . VAL A 1 327 ? -5.964 -26.636 18.680 1.00 96.44 327 VAL A C 1
ATOM 2439 O O . VAL A 1 327 ? -6.401 -25.487 18.618 1.00 96.44 327 VAL A O 1
ATOM 2442 N N . GLU A 1 328 ? -6.678 -27.657 19.152 1.00 96.00 328 GLU A N 1
ATOM 2443 C CA . GLU A 1 328 ? -8.040 -27.526 19.679 1.00 96.00 328 GLU A CA 1
ATOM 2444 C C . GLU A 1 328 ? -8.109 -26.578 20.881 1.00 96.00 328 GLU A C 1
ATOM 2446 O O . GLU A 1 328 ? -7.180 -26.516 21.687 1.00 96.00 328 GLU A O 1
ATOM 2451 N N . ASP A 1 329 ? -9.227 -25.856 21.010 1.00 94.56 329 ASP A N 1
ATOM 2452 C CA . ASP A 1 329 ? -9.527 -24.959 22.139 1.00 94.56 329 ASP A CA 1
ATOM 2453 C C . ASP A 1 329 ? -8.479 -23.853 22.430 1.00 94.56 329 ASP A C 1
ATOM 2455 O O . ASP A 1 329 ? -8.540 -23.206 23.479 1.00 94.56 329 ASP A O 1
ATOM 2459 N N . GLN A 1 330 ? -7.528 -23.608 21.516 1.00 95.06 330 GLN A N 1
ATOM 2460 C CA . GLN A 1 330 ? -6.397 -22.691 21.723 1.00 95.06 330 GLN A CA 1
ATOM 2461 C C . GLN A 1 330 ? -6.807 -21.211 21.797 1.00 95.06 330 GLN A C 1
ATOM 2463 O O . GLN A 1 330 ? -6.102 -20.413 22.419 1.00 95.06 330 GLN A O 1
ATOM 2468 N N . LEU A 1 331 ? -7.910 -20.830 21.148 1.00 96.12 331 LEU A N 1
ATOM 2469 C CA . LEU A 1 331 ? -8.363 -19.446 21.019 1.00 96.12 331 LEU A CA 1
ATOM 2470 C C . LEU A 1 331 ? -9.812 -19.301 21.499 1.00 96.12 331 LEU A C 1
ATOM 2472 O O . LEU A 1 331 ? -10.621 -20.220 21.387 1.00 96.12 331 LEU A O 1
ATOM 2476 N N . GLU A 1 332 ? -10.141 -18.130 22.042 1.00 97.38 332 GLU A N 1
ATOM 2477 C CA . GLU A 1 332 ? -11.382 -17.880 22.780 1.00 97.38 332 GLU A CA 1
ATOM 2478 C C . GLU A 1 332 ? -11.926 -16.483 22.451 1.00 97.38 332 GLU A C 1
ATOM 2480 O O . GLU A 1 332 ? -11.219 -15.487 22.611 1.00 97.38 332 GLU A O 1
ATOM 2485 N N . VAL A 1 333 ? -13.183 -16.414 22.008 1.00 97.94 333 VAL A N 1
ATOM 2486 C CA . VAL A 1 333 ? -13.968 -15.174 21.884 1.00 97.94 333 VAL A CA 1
ATOM 2487 C C . VAL A 1 333 ? -14.811 -15.016 23.144 1.00 97.94 333 VAL A C 1
ATOM 2489 O O . VAL A 1 333 ? -15.400 -15.992 23.611 1.00 97.94 333 VAL A O 1
ATOM 2492 N N . LYS A 1 334 ? -14.906 -13.799 23.685 1.00 96.62 334 LYS A N 1
ATOM 2493 C CA . LYS A 1 334 ? -15.631 -13.509 24.934 1.00 96.62 334 LYS A CA 1
ATOM 2494 C C . LYS A 1 334 ? -16.783 -12.551 24.687 1.00 96.62 334 LYS A C 1
ATOM 2496 O O . LYS A 1 334 ? -16.678 -11.656 23.851 1.00 96.62 334 LYS A O 1
ATOM 2501 N N . GLN A 1 335 ? -17.827 -12.617 25.517 1.00 94.75 335 GLN A N 1
ATOM 2502 C CA . GLN A 1 335 ? -18.933 -11.646 25.455 1.00 94.75 335 GLN A CA 1
ATOM 2503 C C . GLN A 1 335 ? -18.467 -10.182 25.614 1.00 94.75 335 GLN A C 1
ATOM 2505 O O . GLN A 1 335 ? -19.165 -9.262 25.171 1.00 94.75 335 GLN A O 1
ATOM 2510 N N . THR A 1 336 ? -17.306 -9.972 26.252 1.00 94.31 336 THR A N 1
ATOM 2511 C CA . THR A 1 336 ? -16.624 -8.680 26.434 1.00 94.31 336 THR A CA 1
ATOM 2512 C C . THR A 1 336 ? -15.931 -8.163 25.177 1.00 94.31 336 THR A C 1
ATOM 2514 O O . THR A 1 336 ? -15.723 -6.952 25.068 1.00 94.31 336 THR A O 1
ATOM 2517 N N . ASP A 1 337 ? -15.569 -9.039 24.235 1.00 96.19 337 ASP A N 1
ATOM 2518 C CA . ASP A 1 337 ? -14.950 -8.628 22.980 1.00 96.19 337 ASP A CA 1
ATOM 2519 C C . ASP A 1 337 ? -15.943 -7.831 22.149 1.00 96.19 337 ASP A C 1
ATOM 2521 O O . ASP A 1 337 ? -17.077 -8.240 21.905 1.00 96.19 337 ASP A O 1
ATOM 2525 N N . ARG A 1 338 ? -15.513 -6.631 21.769 1.00 96.25 338 ARG A N 1
ATOM 2526 C CA . ARG A 1 338 ? -16.308 -5.654 21.028 1.00 96.25 338 ARG A CA 1
ATOM 2527 C C . ARG A 1 338 ? -16.114 -5.800 19.526 1.00 96.25 338 ARG A C 1
ATOM 2529 O O . ARG A 1 338 ? -17.028 -5.473 18.770 1.00 96.25 338 ARG A O 1
ATOM 2536 N N . VAL A 1 339 ? -14.946 -6.296 19.129 1.00 97.75 339 VAL A N 1
ATOM 2537 C CA . VAL A 1 339 ? -14.550 -6.572 17.750 1.00 97.75 339 VAL A CA 1
ATOM 2538 C C . VAL A 1 339 ? -14.106 -8.030 17.645 1.00 97.75 339 VAL A C 1
ATOM 2540 O O . VAL A 1 339 ? -13.419 -8.534 18.534 1.00 97.75 339 VAL A O 1
ATOM 2543 N N . VAL A 1 340 ? -14.484 -8.698 16.558 1.00 98.31 340 VAL A N 1
ATOM 2544 C CA . VAL A 1 340 ? -13.978 -10.028 16.197 1.00 98.31 340 VAL A CA 1
ATOM 2545 C C . VAL A 1 340 ? -13.388 -9.937 14.796 1.00 98.31 340 VAL A C 1
ATOM 2547 O O . VAL A 1 340 ? -14.118 -9.772 13.817 1.00 98.31 340 VAL A O 1
ATOM 2550 N N . LEU A 1 341 ? -12.062 -10.016 14.700 1.00 98.50 341 LEU A N 1
ATOM 2551 C CA . LEU A 1 341 ? -11.354 -10.119 13.429 1.00 98.50 341 LEU A CA 1
ATOM 2552 C C . LEU A 1 341 ? -11.263 -11.597 13.040 1.00 98.50 341 LEU A C 1
ATOM 2554 O O . LEU A 1 341 ? -10.787 -12.415 13.823 1.00 98.50 341 LEU A O 1
ATOM 2558 N N . VAL A 1 342 ? -11.680 -11.941 11.827 1.00 98.62 342 VAL A N 1
ATOM 2559 C CA . VAL A 1 342 ? -11.490 -13.274 11.244 1.00 98.62 342 VAL A CA 1
ATOM 2560 C C . VAL A 1 342 ? -10.531 -13.121 10.074 1.00 98.62 342 VAL A C 1
ATOM 2562 O O . VAL A 1 342 ? -10.806 -12.334 9.172 1.00 98.62 342 VAL A O 1
ATOM 2565 N N . GLU A 1 343 ? -9.410 -13.842 10.054 1.00 97.56 343 GLU A N 1
ATOM 2566 C CA . GLU A 1 343 ? -8.476 -13.796 8.922 1.00 97.56 343 GLU A CA 1
ATOM 2567 C C . GLU A 1 343 ? -8.338 -15.140 8.219 1.00 97.56 343 GLU A C 1
ATOM 2569 O O . GLU A 1 343 ? -8.374 -16.190 8.850 1.00 97.56 343 GLU A O 1
ATOM 2574 N N . GLY A 1 344 ? -8.160 -15.130 6.901 1.00 97.44 344 GLY A N 1
ATOM 2575 C CA . GLY A 1 344 ? -8.103 -16.373 6.141 1.00 97.44 344 GLY A CA 1
ATOM 2576 C C . GLY A 1 344 ? -7.880 -16.159 4.656 1.00 97.44 344 GLY A C 1
ATOM 2577 O O . GLY A 1 344 ? -8.064 -15.065 4.135 1.00 97.44 344 GLY A O 1
ATOM 2578 N N . ASN A 1 345 ? -7.496 -17.220 3.955 1.00 98.00 345 ASN A N 1
ATOM 2579 C CA . ASN A 1 345 ? -7.345 -17.150 2.503 1.00 98.00 345 ASN A CA 1
ATOM 2580 C C . ASN A 1 345 ? -8.726 -17.168 1.815 1.00 98.00 345 ASN A C 1
ATOM 2582 O O . ASN A 1 345 ? -8.949 -16.450 0.847 1.00 98.00 345 ASN A O 1
ATOM 2586 N N . TYR A 1 346 ? -9.676 -17.951 2.342 1.00 98.31 346 TYR A N 1
ATOM 2587 C CA . TYR A 1 346 ? -10.908 -18.333 1.637 1.00 98.31 346 TYR A CA 1
ATOM 2588 C C . TYR A 1 346 ? -12.201 -17.725 2.210 1.00 98.31 346 TYR A C 1
ATOM 2590 O O . TYR A 1 346 ? -13.289 -18.108 1.791 1.00 98.31 346 TYR A O 1
ATOM 2598 N N . LEU A 1 347 ? -12.114 -16.735 3.110 1.00 98.25 347 LEU A N 1
ATOM 2599 C CA . LEU A 1 347 ? -13.286 -16.101 3.753 1.00 98.25 347 LEU A CA 1
ATOM 2600 C C . LEU A 1 347 ? -14.269 -15.436 2.768 1.00 98.25 347 LEU A C 1
ATOM 2602 O O . LEU A 1 347 ? -15.432 -15.214 3.098 1.00 98.25 347 LEU A O 1
ATOM 2606 N N . LEU A 1 348 ? -13.796 -15.110 1.561 1.00 97.69 348 LEU A N 1
ATOM 2607 C CA . LEU A 1 348 ? -14.583 -14.534 0.466 1.00 97.69 348 LEU A CA 1
ATOM 2608 C C . LEU A 1 348 ? -14.661 -15.466 -0.758 1.00 97.69 348 LEU A C 1
ATOM 2610 O O . LEU A 1 348 ? -15.016 -15.009 -1.844 1.00 97.69 348 LEU A O 1
ATOM 2614 N N . LEU A 1 349 ? -14.359 -16.760 -0.615 1.00 97.62 349 LEU A N 1
ATOM 2615 C CA . LEU A 1 349 ? -14.454 -17.735 -1.706 1.00 97.62 349 LEU A CA 1
ATOM 2616 C C . LEU A 1 349 ? -15.924 -17.986 -2.096 1.00 97.62 349 LEU A C 1
ATOM 2618 O O . LEU A 1 349 ? -16.824 -17.959 -1.258 1.00 97.62 349 LEU A O 1
ATOM 2622 N N . GLU A 1 350 ? -16.198 -18.188 -3.388 1.00 94.44 350 GLU A N 1
ATOM 2623 C CA . GLU A 1 350 ? -17.565 -18.373 -3.913 1.00 94.44 350 GLU A CA 1
ATOM 2624 C C . GLU A 1 350 ? -17.912 -19.845 -4.210 1.00 94.44 350 GLU A C 1
ATOM 2626 O O . GLU A 1 350 ? -18.630 -20.169 -5.156 1.00 94.44 350 GLU A O 1
ATOM 2631 N N . GLN A 1 351 ? -17.395 -20.745 -3.376 1.00 95.38 351 GLN A N 1
ATOM 2632 C CA . GLN A 1 351 ? -17.608 -22.193 -3.426 1.00 95.38 351 GLN A CA 1
ATOM 2633 C C . GLN A 1 351 ? -18.232 -22.638 -2.102 1.00 95.38 351 GLN A C 1
ATOM 2635 O O . GLN A 1 351 ? -17.926 -22.048 -1.071 1.00 95.38 351 GLN A O 1
ATOM 2640 N N . GLU A 1 352 ? -19.092 -23.655 -2.095 1.00 95.12 352 GLU A N 1
ATOM 2641 C CA . GLU A 1 352 ? -19.648 -24.162 -0.832 1.00 95.12 352 GLU A CA 1
ATOM 2642 C C . GLU A 1 352 ? -18.600 -24.979 -0.046 1.00 95.12 352 GLU A C 1
ATOM 2644 O O . GLU A 1 352 ? -17.729 -25.595 -0.670 1.00 95.12 352 GLU A O 1
ATOM 2649 N N . PRO A 1 353 ? -18.641 -24.985 1.301 1.00 96.12 353 PRO A N 1
ATOM 2650 C CA . PRO A 1 353 ? -19.503 -24.167 2.167 1.00 96.12 353 PRO A CA 1
ATOM 2651 C C . PRO A 1 353 ? -18.960 -22.738 2.385 1.00 96.12 353 PRO A C 1
ATOM 2653 O O . PRO A 1 353 ? -19.632 -21.905 2.984 1.00 96.12 353 PRO A O 1
ATOM 2656 N N . TRP A 1 354 ? -17.764 -22.406 1.879 1.00 97.50 354 TRP A N 1
ATOM 2657 C CA . TRP A 1 354 ? -17.117 -21.093 2.057 1.00 97.50 354 TRP A CA 1
ATOM 2658 C C . TRP A 1 354 ? -17.985 -19.893 1.648 1.00 97.50 354 TRP A C 1
ATOM 2660 O O . TRP A 1 354 ? -17.826 -18.809 2.205 1.00 97.50 354 TRP A O 1
ATOM 2670 N N . ARG A 1 355 ? -18.919 -20.055 0.702 1.00 96.00 355 ARG A N 1
ATOM 2671 C CA . ARG A 1 355 ? -19.855 -18.993 0.309 1.00 96.00 355 ARG A CA 1
ATOM 2672 C C . ARG A 1 355 ? -20.791 -18.601 1.455 1.00 96.00 355 ARG A C 1
ATOM 2674 O O . ARG A 1 355 ? -21.072 -17.405 1.574 1.00 96.00 355 ARG A O 1
ATOM 2681 N N . GLU A 1 356 ? -21.224 -19.549 2.297 1.00 95.06 356 GLU A N 1
ATOM 2682 C CA . GLU A 1 356 ? -22.017 -19.260 3.504 1.00 95.06 356 GLU A CA 1
ATOM 2683 C C . GLU A 1 356 ? -21.326 -18.225 4.383 1.00 95.06 356 GLU A C 1
ATOM 2685 O O . GLU A 1 356 ? -22.010 -17.377 4.976 1.00 95.06 356 GLU A O 1
ATOM 2690 N N . LEU A 1 357 ? -19.981 -18.284 4.429 1.00 97.06 357 LEU A N 1
ATOM 2691 C CA . LEU A 1 357 ? -19.193 -17.416 5.280 1.00 97.06 357 LEU A CA 1
ATOM 2692 C C . LEU A 1 357 ? -19.622 -15.985 5.084 1.00 97.06 357 LEU A C 1
ATOM 2694 O O . LEU A 1 357 ? -20.007 -15.458 6.099 1.00 97.06 357 LEU A O 1
ATOM 2698 N N . ARG A 1 358 ? -19.641 -15.372 3.878 1.00 95.12 358 ARG A N 1
ATOM 2699 C CA . ARG A 1 358 ? -19.762 -13.897 3.626 1.00 95.12 358 ARG A CA 1
ATOM 2700 C C . ARG A 1 358 ? -20.784 -13.125 4.489 1.00 95.12 358 ARG A C 1
ATOM 2702 O O . ARG A 1 358 ? -20.631 -11.915 4.668 1.00 95.12 358 ARG A O 1
ATOM 2709 N N . SER A 1 359 ? -21.798 -13.791 5.029 1.00 95.12 359 SER A N 1
ATOM 2710 C CA . SER A 1 359 ? -22.673 -13.258 6.079 1.00 95.12 359 SER A CA 1
ATOM 2711 C C . SER A 1 359 ? -21.969 -12.940 7.426 1.00 95.12 359 SER A C 1
ATOM 2713 O O . SER A 1 359 ? -22.476 -12.104 8.169 1.00 95.12 359 SER A O 1
ATOM 2715 N N . LEU A 1 360 ? -20.807 -13.541 7.736 1.00 96.50 360 LEU A N 1
ATOM 2716 C CA . LEU A 1 360 ? -19.914 -13.432 8.916 1.00 96.50 360 LEU A CA 1
ATOM 2717 C C . LEU A 1 360 ? -18.488 -12.589 8.552 1.00 96.50 360 LEU A C 1
ATOM 2719 O O . LEU A 1 360 ? -16.594 -12.962 8.115 1.00 96.50 360 LEU A O 1
ATOM 2723 N N . PHE A 1 361 ? -19.261 -11.402 8.655 1.00 97.56 361 PHE A N 1
ATOM 2724 C CA . PHE A 1 361 ? -18.881 -10.052 9.136 1.00 97.56 361 PHE A CA 1
ATOM 2725 C C . PHE A 1 361 ? -19.981 -9.002 9.037 1.00 97.56 361 PHE A C 1
ATOM 2727 O O . PHE A 1 361 ? -21.095 -9.242 8.574 1.00 97.56 361 PHE A O 1
ATOM 2734 N N . ASP A 1 362 ? -19.628 -7.829 9.534 1.00 96.56 362 ASP A N 1
ATOM 2735 C CA . ASP A 1 362 ? -20.277 -6.538 9.372 1.00 96.56 362 ASP A CA 1
ATOM 2736 C C . ASP A 1 362 ? -19.491 -5.637 8.405 1.00 96.56 362 ASP A C 1
ATOM 2738 O O . ASP A 1 362 ? -19.972 -4.558 8.080 1.00 96.56 362 ASP A O 1
ATOM 2742 N N . ASP A 1 363 ? -18.288 -6.050 7.984 1.00 95.56 363 ASP A N 1
ATOM 2743 C CA . ASP A 1 363 ? -17.405 -5.399 7.007 1.00 95.56 363 ASP A CA 1
ATOM 2744 C C . ASP A 1 363 ? -16.403 -6.436 6.453 1.00 95.56 363 ASP A C 1
ATOM 2746 O O . ASP A 1 363 ? -15.997 -7.349 7.178 1.00 95.56 363 ASP A O 1
ATOM 2750 N N . THR A 1 364 ? -15.995 -6.336 5.184 1.00 95.12 364 THR A N 1
ATOM 2751 C CA . THR A 1 364 ? -15.108 -7.332 4.550 1.00 95.12 364 THR A CA 1
ATOM 2752 C C . THR A 1 364 ? -13.956 -6.704 3.794 1.00 95.12 364 THR A C 1
ATOM 2754 O O . THR A 1 364 ? -14.154 -5.901 2.886 1.00 95.12 364 THR A O 1
ATOM 2757 N N . TRP A 1 365 ? -12.734 -7.079 4.156 1.00 93.62 365 TRP A N 1
ATOM 2758 C CA . TRP A 1 365 ? -11.505 -6.498 3.628 1.00 93.62 365 TRP A CA 1
ATOM 2759 C C . TRP A 1 365 ? -10.704 -7.550 2.855 1.00 93.62 365 TRP A C 1
ATOM 2761 O O . TRP A 1 365 ? -10.696 -8.726 3.226 1.00 93.62 365 TRP A O 1
ATOM 2771 N N . PHE A 1 366 ? -10.018 -7.138 1.789 1.00 89.88 366 PHE A N 1
ATOM 2772 C CA . PHE A 1 366 ? -9.154 -8.010 0.989 1.00 89.88 366 PHE A CA 1
ATOM 2773 C C . PHE A 1 366 ? -7.761 -7.405 0.807 1.00 89.88 366 PHE A C 1
ATOM 2775 O O . PHE A 1 366 ? -7.635 -6.260 0.370 1.00 89.88 366 PHE A O 1
ATOM 2782 N N . MET A 1 367 ? -6.722 -8.183 1.113 1.00 83.94 367 MET A N 1
ATOM 2783 C CA . MET A 1 367 ? -5.323 -7.809 0.909 1.00 83.94 367 MET A CA 1
ATOM 2784 C C . MET A 1 367 ? -4.894 -8.062 -0.545 1.00 83.94 367 MET A C 1
ATOM 2786 O O . MET A 1 367 ? -4.626 -9.201 -0.925 1.00 83.94 367 MET A O 1
ATOM 2790 N N . GLU A 1 368 ? -4.809 -7.004 -1.352 1.00 79.50 368 GLU A N 1
ATOM 2791 C CA . GLU A 1 368 ? -4.300 -7.050 -2.730 1.00 79.50 368 GLU A CA 1
ATOM 2792 C C . GLU A 1 368 ? -2.758 -6.982 -2.741 1.00 79.50 368 GLU A C 1
ATOM 2794 O O . GLU A 1 368 ? -2.139 -6.244 -1.970 1.00 79.50 368 GLU A O 1
ATOM 2799 N N . CYS A 1 369 ? -2.121 -7.787 -3.592 1.00 75.19 369 CYS A N 1
ATOM 2800 C CA . CYS A 1 369 ? -0.668 -7.869 -3.780 1.00 75.19 369 CYS A CA 1
ATOM 2801 C C . CYS A 1 369 ? -0.402 -8.623 -5.098 1.00 75.19 369 CYS A C 1
ATOM 2803 O O . CYS A 1 369 ? -1.191 -9.498 -5.470 1.00 75.19 369 CYS A O 1
ATOM 2805 N N . GLU A 1 370 ? 0.665 -8.274 -5.815 1.00 78.19 370 GLU A N 1
ATOM 2806 C CA . GLU A 1 370 ? 0.960 -8.848 -7.136 1.00 78.19 370 GLU A CA 1
ATOM 2807 C C . GLU A 1 370 ? 1.479 -10.289 -7.033 1.00 78.19 370 GLU A C 1
ATOM 2809 O O . GLU A 1 370 ? 2.234 -10.611 -6.114 1.00 78.19 370 GLU A O 1
ATOM 2814 N N . ASP A 1 371 ? 1.129 -11.154 -7.993 1.00 83.31 371 ASP A N 1
ATOM 2815 C CA . ASP A 1 371 ? 1.507 -12.582 -7.984 1.00 83.31 371 ASP A CA 1
ATOM 2816 C C . ASP A 1 371 ? 3.033 -12.793 -7.885 1.00 83.31 371 ASP A C 1
ATOM 2818 O O . ASP A 1 371 ? 3.490 -13.690 -7.177 1.00 83.31 371 ASP A O 1
ATOM 2822 N N . GLU A 1 372 ? 3.831 -11.935 -8.527 1.00 79.06 372 GLU A N 1
ATOM 2823 C CA . GLU A 1 372 ? 5.302 -11.946 -8.461 1.00 79.06 372 GLU A CA 1
ATOM 2824 C C . GLU A 1 372 ? 5.819 -11.714 -7.030 1.00 79.06 372 GLU A C 1
ATOM 2826 O O . GLU A 1 372 ? 6.751 -12.377 -6.565 1.00 79.06 372 GLU A O 1
ATOM 2831 N N . GLU A 1 373 ? 5.179 -10.795 -6.306 1.00 76.94 373 GLU A N 1
ATOM 2832 C CA . GLU A 1 373 ? 5.549 -10.426 -4.944 1.00 76.94 373 GLU A CA 1
ATOM 2833 C C . GLU A 1 373 ? 5.042 -11.463 -3.932 1.00 76.94 373 GLU A C 1
ATOM 2835 O O . GLU A 1 373 ? 5.788 -11.880 -3.043 1.00 76.94 373 GLU A O 1
ATOM 2840 N N . LEU A 1 374 ? 3.803 -11.940 -4.097 1.00 85.88 374 LEU A N 1
ATOM 2841 C CA . LEU A 1 374 ? 3.245 -13.061 -3.337 1.00 85.88 374 LEU A CA 1
ATOM 2842 C C . LEU A 1 374 ? 4.158 -14.286 -3.435 1.00 85.88 374 LEU A C 1
ATOM 2844 O O . LEU A 1 374 ? 4.529 -14.856 -2.405 1.00 85.88 374 LEU A O 1
ATOM 2848 N N . ARG A 1 375 ? 4.599 -14.631 -4.651 1.00 90.38 375 ARG A N 1
ATOM 2849 C CA . ARG A 1 375 ? 5.560 -15.708 -4.901 1.00 90.38 375 ARG A CA 1
ATOM 2850 C C . ARG A 1 375 ? 6.859 -15.484 -4.134 1.00 90.38 375 ARG A C 1
ATOM 2852 O O . ARG A 1 375 ? 7.234 -16.342 -3.337 1.00 90.38 375 ARG A O 1
ATOM 2859 N N . ALA A 1 376 ? 7.520 -14.339 -4.318 1.00 79.69 376 ALA A N 1
ATOM 2860 C CA . ALA A 1 376 ? 8.798 -14.042 -3.663 1.00 79.69 376 ALA A CA 1
ATOM 2861 C C . ALA A 1 376 ? 8.700 -14.109 -2.125 1.00 79.69 376 ALA A C 1
ATOM 2863 O O . ALA A 1 376 ? 9.534 -14.734 -1.465 1.00 79.69 376 ALA A O 1
ATOM 2864 N N . ARG A 1 377 ? 7.634 -13.540 -1.547 1.00 79.38 377 ARG A N 1
ATOM 2865 C CA . ARG A 1 377 ? 7.341 -13.591 -0.106 1.00 79.38 377 ARG A CA 1
ATOM 2866 C C . ARG A 1 377 ? 7.150 -15.020 0.399 1.00 79.38 377 ARG A C 1
ATOM 2868 O O . ARG A 1 377 ? 7.707 -15.387 1.435 1.00 79.38 377 ARG A O 1
ATOM 2875 N N . VAL A 1 378 ? 6.350 -15.825 -0.304 1.00 87.44 378 VAL A N 1
ATOM 2876 C CA . VAL A 1 378 ? 6.042 -17.200 0.109 1.00 87.44 378 VAL A CA 1
ATOM 2877 C C . VAL A 1 378 ? 7.258 -18.110 -0.067 1.00 87.44 378 VAL A C 1
ATOM 2879 O O . VAL A 1 378 ? 7.524 -18.899 0.836 1.00 87.44 378 VAL A O 1
ATOM 2882 N N . VAL A 1 379 ? 8.052 -17.957 -1.134 1.00 83.75 379 VAL A N 1
ATOM 2883 C CA . VAL A 1 379 ? 9.336 -18.665 -1.297 1.00 83.75 379 VAL A CA 1
ATOM 2884 C C . VAL A 1 379 ? 10.295 -18.309 -0.162 1.00 83.75 379 VAL A C 1
ATOM 2886 O O . VAL A 1 379 ? 10.726 -19.207 0.560 1.00 83.75 379 VAL A O 1
ATOM 2889 N N . GLN A 1 380 ? 10.555 -17.020 0.089 1.00 81.06 380 GLN A N 1
ATOM 2890 C CA . GLN A 1 380 ? 11.476 -16.595 1.150 1.00 81.06 380 GLN A CA 1
ATOM 2891 C C . GLN A 1 380 ? 11.040 -17.097 2.540 1.00 81.06 380 GLN A C 1
ATOM 2893 O O . GLN A 1 380 ? 11.873 -17.533 3.339 1.00 81.06 380 GLN A O 1
ATOM 2898 N N . ARG A 1 381 ? 9.734 -17.059 2.842 1.00 80.31 381 ARG A N 1
ATOM 2899 C CA . ARG A 1 381 ? 9.174 -17.584 4.097 1.00 80.31 381 ARG A CA 1
ATOM 2900 C C . ARG A 1 381 ? 9.325 -19.103 4.191 1.00 80.31 381 ARG A C 1
ATOM 2902 O O . ARG A 1 381 ? 9.782 -19.606 5.215 1.00 80.31 381 ARG A O 1
ATOM 2909 N N . ASN A 1 382 ? 8.925 -19.829 3.149 1.00 83.94 382 ASN A N 1
ATOM 2910 C CA . ASN A 1 382 ? 8.864 -21.287 3.169 1.00 83.94 382 ASN A CA 1
ATOM 2911 C C . ASN A 1 382 ? 10.272 -21.912 3.153 1.00 83.94 382 ASN A C 1
ATOM 2913 O O . ASN A 1 382 ? 10.502 -22.863 3.892 1.00 83.94 382 ASN A O 1
ATOM 2917 N N . ALA A 1 383 ? 11.236 -21.339 2.421 1.00 81.38 383 ALA A N 1
ATOM 2918 C CA . ALA A 1 383 ? 12.626 -21.809 2.404 1.00 81.38 383 ALA A CA 1
ATOM 2919 C C . ALA A 1 383 ? 13.249 -21.746 3.810 1.00 81.38 383 ALA A C 1
ATOM 2921 O O . ALA A 1 383 ? 13.802 -22.733 4.297 1.00 81.38 383 ALA A O 1
ATOM 2922 N N . ARG A 1 384 ? 13.057 -20.617 4.513 1.00 78.44 384 ARG A N 1
ATOM 2923 C CA . ARG A 1 384 ? 13.476 -20.436 5.916 1.00 78.44 384 ARG A CA 1
ATOM 2924 C C . ARG A 1 384 ? 12.783 -21.409 6.875 1.00 78.44 384 ARG A C 1
ATOM 2926 O O . ARG A 1 384 ? 13.424 -21.890 7.801 1.00 78.44 384 ARG A O 1
ATOM 2933 N N . ALA A 1 385 ? 11.495 -21.689 6.669 1.00 75.38 385 ALA A N 1
ATOM 2934 C CA . ALA A 1 385 ? 10.712 -22.573 7.536 1.00 75.38 385 ALA A CA 1
ATOM 2935 C C . ALA A 1 385 ? 10.990 -24.072 7.309 1.00 75.38 385 ALA A C 1
ATOM 2937 O O . ALA A 1 385 ? 10.840 -24.866 8.234 1.00 75.38 385 ALA A O 1
ATOM 2938 N N . TRP A 1 386 ? 11.365 -24.472 6.091 1.00 81.62 386 TRP A N 1
ATOM 2939 C CA . TRP A 1 386 ? 11.584 -25.876 5.718 1.00 81.62 386 TRP A CA 1
ATOM 2940 C C . TRP A 1 386 ? 13.064 -26.276 5.661 1.00 81.62 386 TRP A C 1
ATOM 2942 O O . TRP A 1 386 ? 13.363 -27.468 5.608 1.00 81.62 386 TRP A O 1
ATOM 2952 N N . GLY A 1 387 ? 13.989 -25.308 5.655 1.00 84.94 387 GLY A N 1
ATOM 2953 C CA . GLY A 1 387 ? 15.421 -25.558 5.460 1.00 84.94 387 GLY A CA 1
ATOM 2954 C C . GLY A 1 387 ? 15.742 -26.097 4.062 1.00 84.94 387 GLY A C 1
ATOM 2955 O O . GLY A 1 387 ? 16.658 -26.901 3.907 1.00 84.94 387 GLY A O 1
ATOM 2956 N N . TRP A 1 388 ? 14.938 -25.726 3.062 1.00 87.81 388 TRP A N 1
ATOM 2957 C CA . TRP A 1 388 ? 15.093 -26.159 1.671 1.00 87.81 388 TRP A CA 1
ATOM 2958 C C . TRP A 1 388 ? 15.833 -25.100 0.852 1.00 87.81 388 TRP A C 1
ATOM 2960 O O . TRP A 1 388 ? 15.818 -23.913 1.178 1.00 87.81 388 TRP A O 1
ATOM 2970 N N . ASP A 1 389 ? 16.448 -25.543 -0.240 1.00 89.75 389 ASP A N 1
ATOM 2971 C CA . ASP A 1 389 ? 16.983 -24.680 -1.286 1.00 89.75 389 ASP A CA 1
ATOM 2972 C C . ASP A 1 389 ? 15.876 -23.865 -1.985 1.00 89.75 389 ASP A C 1
ATOM 2974 O O . ASP A 1 389 ? 14.682 -24.191 -1.921 1.00 89.75 389 ASP A O 1
ATOM 2978 N N . GLU A 1 390 ? 16.271 -22.767 -2.632 1.00 81.06 390 GLU A N 1
ATOM 2979 C CA . GLU A 1 390 ? 15.329 -21.808 -3.209 1.00 81.06 390 GLU A CA 1
ATOM 2980 C C . GLU A 1 390 ? 14.585 -22.380 -4.424 1.00 81.06 390 GLU A C 1
ATOM 2982 O O . GLU A 1 390 ? 13.368 -22.221 -4.497 1.00 81.06 390 GLU A O 1
ATOM 2987 N N . ASP A 1 391 ? 15.254 -23.139 -5.300 1.00 87.81 391 ASP A N 1
ATOM 2988 C CA . ASP A 1 391 ? 14.647 -23.76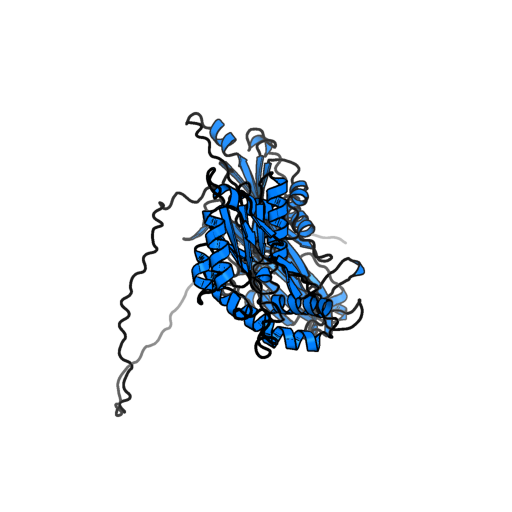2 -6.488 1.00 87.81 391 ASP A CA 1
ATOM 2989 C C . ASP A 1 391 ? 13.573 -24.798 -6.120 1.00 87.81 391 ASP A C 1
ATOM 2991 O O . ASP A 1 391 ? 12.441 -24.754 -6.617 1.00 87.81 391 ASP A O 1
ATOM 2995 N N . ARG A 1 392 ? 13.880 -25.715 -5.193 1.00 91.31 392 ARG A N 1
ATOM 2996 C CA . ARG A 1 392 ? 12.920 -26.699 -4.673 1.00 91.31 392 ARG A CA 1
ATOM 2997 C C . ARG A 1 392 ? 11.758 -26.028 -3.948 1.00 91.31 392 ARG A C 1
ATOM 2999 O O . ARG A 1 392 ? 10.616 -26.484 -4.062 1.00 91.31 392 ARG A O 1
ATOM 3006 N N . THR A 1 393 ? 12.031 -24.960 -3.198 1.00 91.00 393 THR A N 1
ATOM 3007 C CA . THR A 1 393 ? 10.980 -24.184 -2.532 1.00 91.00 393 THR A CA 1
ATOM 3008 C C . THR A 1 393 ? 10.085 -23.505 -3.564 1.00 91.00 393 THR A C 1
ATOM 3010 O O . THR A 1 393 ? 8.867 -23.651 -3.485 1.00 91.00 393 THR A O 1
ATOM 3013 N N . ALA A 1 394 ? 10.665 -22.836 -4.560 1.00 90.06 394 ALA A N 1
ATOM 3014 C CA . ALA A 1 394 ? 9.966 -22.184 -5.659 1.00 90.06 394 ALA A CA 1
ATOM 3015 C C . ALA A 1 394 ? 9.051 -23.160 -6.408 1.00 90.06 394 ALA A C 1
ATOM 3017 O O . ALA A 1 394 ? 7.846 -22.927 -6.477 1.00 90.06 394 ALA A O 1
ATOM 3018 N N . ALA A 1 395 ? 9.566 -24.317 -6.835 1.00 92.69 395 ALA A N 1
ATOM 3019 C CA . ALA A 1 395 ? 8.767 -25.347 -7.498 1.00 92.69 395 ALA A CA 1
ATOM 3020 C C . ALA A 1 395 ? 7.576 -25.834 -6.642 1.00 92.69 395 ALA A C 1
ATOM 3022 O O . ALA A 1 395 ? 6.486 -26.086 -7.169 1.00 92.69 395 ALA A O 1
ATOM 3023 N N . ARG A 1 396 ? 7.737 -25.933 -5.312 1.00 92.69 396 ARG A N 1
ATOM 3024 C CA . ARG A 1 396 ? 6.648 -26.292 -4.382 1.00 92.69 396 ARG A CA 1
ATOM 3025 C C . ARG A 1 396 ? 5.707 -25.119 -4.063 1.00 92.69 396 ARG A C 1
ATOM 3027 O O . ARG A 1 396 ? 4.561 -25.359 -3.682 1.00 92.69 396 ARG A O 1
ATOM 3034 N N . VAL A 1 397 ? 6.136 -23.872 -4.212 1.00 93.50 397 VAL A N 1
ATOM 3035 C CA . VAL A 1 397 ? 5.275 -22.685 -4.075 1.00 93.50 397 VAL A CA 1
ATOM 3036 C C . VAL A 1 397 ? 4.429 -22.496 -5.332 1.00 93.50 397 VAL A C 1
ATOM 3038 O O . VAL A 1 397 ? 3.208 -22.384 -5.229 1.00 93.50 397 VAL A O 1
ATOM 3041 N N . ASP A 1 398 ? 5.034 -22.593 -6.511 1.00 94.50 398 ASP A N 1
ATOM 3042 C CA . ASP A 1 398 ? 4.356 -22.435 -7.801 1.00 94.50 398 ASP A CA 1
ATOM 3043 C C . ASP A 1 398 ? 3.274 -23.507 -8.017 1.00 94.50 398 ASP A C 1
ATOM 3045 O O . ASP A 1 398 ? 2.146 -23.200 -8.396 1.00 94.50 398 ASP A O 1
ATOM 3049 N N . SER A 1 399 ? 3.571 -24.769 -7.684 1.00 93.81 399 SER A N 1
ATOM 3050 C CA . SER A 1 399 ? 2.642 -25.900 -7.863 1.00 93.81 399 SER A CA 1
ATOM 3051 C C . SER A 1 399 ? 1.493 -25.986 -6.840 1.00 93.81 399 SER A C 1
ATOM 3053 O O . SER A 1 399 ? 0.580 -26.803 -7.013 1.00 93.81 399 SER A O 1
ATOM 3055 N N . ASN A 1 400 ? 1.487 -25.160 -5.785 1.00 94.75 400 ASN A N 1
ATOM 3056 C CA . ASN A 1 400 ? 0.443 -25.178 -4.752 1.00 94.75 400 ASN A CA 1
ATOM 3057 C C . ASN A 1 400 ? 0.025 -23.788 -4.279 1.00 94.75 400 ASN A C 1
ATOM 3059 O O . ASN A 1 400 ? -1.123 -23.396 -4.475 1.00 94.75 400 ASN A O 1
ATOM 3063 N N . ASP A 1 401 ? 0.934 -23.072 -3.625 1.00 95.56 401 ASP A N 1
ATOM 3064 C CA . ASP A 1 401 ? 0.645 -21.826 -2.923 1.00 95.56 401 ASP A CA 1
ATOM 3065 C C . ASP A 1 401 ? 0.241 -20.715 -3.911 1.00 95.56 401 ASP A C 1
ATOM 3067 O O . ASP A 1 401 ? -0.699 -19.981 -3.616 1.00 95.56 401 ASP A O 1
ATOM 3071 N N . MET A 1 402 ? 0.831 -20.667 -5.114 1.00 96.12 402 MET A N 1
ATOM 3072 C CA . MET A 1 402 ? 0.414 -19.740 -6.181 1.00 96.12 402 MET A CA 1
ATOM 3073 C C . MET A 1 402 ? -0.908 -20.136 -6.849 1.00 96.12 402 MET A C 1
ATOM 3075 O O . MET A 1 402 ? -1.742 -19.275 -7.109 1.00 96.12 402 MET A O 1
ATOM 3079 N N . VAL A 1 403 ? -1.177 -21.434 -7.032 1.00 96.69 403 VAL A N 1
ATOM 3080 C CA . VAL A 1 403 ? -2.500 -21.910 -7.493 1.00 96.69 403 VAL A CA 1
ATOM 3081 C C . VAL A 1 403 ? -3.596 -21.534 -6.483 1.00 96.69 403 VAL A C 1
ATOM 3083 O O . VAL A 1 403 ? -4.700 -21.147 -6.861 1.00 96.69 403 VAL A O 1
ATOM 3086 N N . ASN A 1 404 ? -3.286 -21.617 -5.186 1.00 96.69 404 ASN A N 1
ATOM 3087 C CA . ASN A 1 404 ? -4.167 -21.152 -4.117 1.00 96.69 404 ASN A CA 1
ATOM 3088 C C . ASN A 1 404 ? -4.291 -19.616 -4.122 1.00 96.69 404 ASN A C 1
ATOM 3090 O O . ASN A 1 404 ? -5.390 -19.101 -3.936 1.00 96.69 404 ASN A O 1
ATOM 3094 N N . ALA A 1 405 ? -3.200 -18.880 -4.373 1.00 95.31 405 ALA A N 1
ATOM 3095 C CA . ALA A 1 405 ? -3.218 -17.424 -4.490 1.00 95.31 405 ALA A CA 1
ATOM 3096 C C . ALA A 1 405 ? -4.144 -16.956 -5.620 1.00 95.31 405 ALA A C 1
ATOM 3098 O O . ALA A 1 405 ? -5.030 -16.149 -5.365 1.00 95.31 405 ALA A O 1
ATOM 3099 N N . GLN A 1 406 ? -4.023 -17.524 -6.821 1.00 94.94 406 GLN A N 1
ATOM 3100 C CA . GLN A 1 406 ? -4.839 -17.173 -7.991 1.00 94.94 406 GLN A CA 1
ATOM 3101 C C . GLN A 1 406 ? -6.339 -17.424 -7.776 1.00 94.94 406 GLN A C 1
ATOM 3103 O O . GLN A 1 406 ? -7.170 -16.606 -8.174 1.00 94.94 406 GLN A O 1
ATOM 3108 N N . LEU A 1 407 ? -6.701 -18.503 -7.072 1.00 96.19 407 LEU A N 1
ATOM 3109 C CA . LEU A 1 407 ? -8.088 -18.752 -6.667 1.00 96.19 407 LEU A CA 1
ATOM 3110 C C . LEU A 1 407 ? -8.624 -17.654 -5.727 1.00 96.19 407 LEU A C 1
ATOM 3112 O O . LEU A 1 407 ? -9.787 -17.260 -5.824 1.00 96.19 407 LEU A O 1
ATOM 3116 N N . VAL A 1 408 ? -7.778 -17.141 -4.831 1.00 96.44 408 VAL A N 1
ATOM 3117 C CA . VAL A 1 408 ? -8.136 -16.080 -3.878 1.00 96.44 408 VAL A CA 1
ATOM 3118 C C . VAL A 1 408 ? -8.140 -14.697 -4.539 1.00 96.44 408 VAL A C 1
ATOM 3120 O O . VAL A 1 408 ? -9.059 -13.926 -4.277 1.00 96.44 408 VAL A O 1
ATOM 3123 N N . GLN A 1 409 ? -7.197 -14.401 -5.444 1.00 91.62 409 GLN A N 1
ATOM 3124 C CA . GLN A 1 409 ? -7.163 -13.182 -6.276 1.00 91.62 409 GLN A CA 1
ATOM 3125 C C . GLN A 1 409 ? -8.521 -12.947 -6.963 1.00 91.62 409 GLN A C 1
ATOM 3127 O O . GLN A 1 409 ? -9.067 -11.845 -6.911 1.00 91.62 409 GLN A O 1
ATOM 3132 N N . GLY A 1 410 ? -9.120 -14.005 -7.526 1.00 91.81 410 GLY A N 1
ATOM 3133 C CA . GLY A 1 410 ? -10.439 -13.954 -8.172 1.00 91.81 410 GLY A CA 1
ATOM 3134 C C . GLY A 1 410 ? -11.613 -13.577 -7.255 1.00 91.81 410 GLY A C 1
ATOM 3135 O O . GLY A 1 410 ? -12.696 -13.278 -7.748 1.00 91.81 410 GLY A O 1
ATOM 3136 N N . CYS A 1 411 ? -11.417 -13.554 -5.933 1.00 90.19 411 CYS A N 1
ATOM 3137 C CA . CYS A 1 411 ? -12.443 -13.215 -4.943 1.00 90.19 411 CYS A CA 1
ATOM 3138 C C . CYS A 1 411 ? -12.380 -11.751 -4.457 1.00 90.19 411 CYS A C 1
ATOM 3140 O O . CYS A 1 411 ? -13.265 -11.320 -3.713 1.00 90.19 411 CYS A O 1
ATOM 3142 N N . ARG A 1 412 ? -11.361 -10.978 -4.870 1.00 85.88 412 ARG A N 1
ATOM 3143 C CA . ARG A 1 412 ? -11.070 -9.611 -4.383 1.00 85.88 412 ARG A CA 1
ATOM 3144 C C . ARG A 1 412 ? -12.243 -8.631 -4.480 1.00 85.88 412 ARG A C 1
ATOM 3146 O O . ARG A 1 412 ? -12.396 -7.753 -3.636 1.00 85.88 412 ARG A O 1
ATOM 3153 N N . ASP A 1 413 ? -13.085 -8.785 -5.499 1.00 85.94 413 ASP A N 1
ATOM 3154 C CA . ASP A 1 413 ? -14.182 -7.864 -5.814 1.00 85.94 413 ASP A CA 1
ATOM 3155 C C . ASP A 1 413 ? -15.455 -8.137 -4.973 1.00 85.94 413 ASP A C 1
ATOM 3157 O O . ASP A 1 413 ? -16.464 -7.453 -5.125 1.00 85.94 413 ASP A O 1
ATOM 3161 N N . ARG A 1 414 ? -15.400 -9.099 -4.032 1.00 87.88 414 ARG A N 1
ATOM 3162 C CA . ARG A 1 414 ? -16.450 -9.387 -3.024 1.00 87.88 414 ARG A CA 1
ATOM 3163 C C . ARG A 1 414 ? -16.225 -8.664 -1.678 1.00 87.88 414 ARG A C 1
ATOM 3165 O O . ARG A 1 414 ? -16.982 -8.882 -0.722 1.00 87.88 414 ARG A O 1
ATOM 3172 N N . ALA A 1 415 ? -15.181 -7.838 -1.586 1.00 87.12 415 ALA A N 1
ATOM 3173 C CA . ALA A 1 415 ? -14.807 -7.069 -0.400 1.00 87.12 415 ALA A CA 1
ATOM 3174 C C . ALA A 1 415 ? -15.383 -5.638 -0.407 1.00 87.12 415 ALA A C 1
ATOM 3176 O O . ALA A 1 415 ? -15.439 -4.983 -1.443 1.00 87.12 415 ALA A O 1
ATOM 3177 N N . GLU A 1 416 ? -15.764 -5.137 0.768 1.00 85.06 416 GLU A N 1
ATOM 3178 C CA . GLU A 1 416 ? -16.155 -3.739 1.022 1.00 85.06 416 GLU A CA 1
ATOM 3179 C C . GLU A 1 416 ? -14.956 -2.789 1.217 1.00 85.06 416 GLU A C 1
ATOM 3181 O O . GLU A 1 416 ? -15.133 -1.571 1.337 1.00 85.06 416 GLU A O 1
ATOM 3186 N N . LEU A 1 417 ? -13.738 -3.333 1.293 1.00 77.56 417 LEU A N 1
ATOM 3187 C CA . LEU A 1 417 ? -12.486 -2.584 1.325 1.00 77.56 417 LEU A CA 1
ATOM 3188 C C . LEU A 1 417 ? -11.357 -3.401 0.690 1.00 77.56 417 LEU A C 1
ATOM 3190 O O . LEU A 1 417 ? -11.214 -4.596 0.949 1.00 77.56 417 LEU A O 1
ATOM 3194 N N . LYS A 1 418 ? -10.520 -2.740 -0.104 1.00 79.75 418 LYS A N 1
ATOM 3195 C CA . LYS A 1 418 ? -9.327 -3.325 -0.720 1.00 79.75 418 LYS A CA 1
ATOM 3196 C C . LYS A 1 418 ? -8.085 -2.655 -0.158 1.00 79.75 418 LYS A C 1
ATOM 3198 O O . LYS A 1 418 ? -8.012 -1.429 -0.105 1.00 79.75 418 LYS A O 1
ATOM 3203 N N . LEU A 1 419 ? -7.133 -3.464 0.286 1.00 68.69 419 LEU A N 1
ATOM 3204 C CA . LEU A 1 419 ? -5.948 -3.039 1.017 1.00 68.69 419 LEU A CA 1
ATOM 3205 C C . LEU A 1 419 ? -4.714 -3.543 0.275 1.00 68.69 419 LEU A C 1
ATOM 3207 O O . LEU A 1 419 ? -4.413 -4.731 0.315 1.00 68.69 419 LEU A O 1
ATOM 3211 N N . VAL A 1 420 ? -3.997 -2.659 -0.416 1.00 59.84 420 VAL A N 1
ATOM 3212 C CA . VAL A 1 420 ? -2.745 -3.064 -1.068 1.00 59.84 420 VAL A CA 1
ATOM 3213 C C . VAL A 1 420 ? -1.667 -3.266 -0.005 1.00 59.84 420 VAL A C 1
ATOM 3215 O O . VAL A 1 420 ? -1.459 -2.395 0.840 1.00 59.84 420 VAL A O 1
ATOM 3218 N N . SER A 1 421 ? -0.990 -4.411 -0.048 1.00 52.72 421 SER A N 1
ATOM 3219 C CA . SER A 1 421 ? 0.161 -4.698 0.812 1.00 52.72 421 SER A CA 1
ATOM 3220 C C . SER A 1 421 ? 1.320 -3.736 0.493 1.00 52.72 421 SER A C 1
ATOM 3222 O O . SER A 1 421 ? 1.600 -3.532 -0.690 1.00 52.72 421 SER A O 1
ATOM 3224 N N . PRO A 1 422 ? 2.040 -3.169 1.484 1.00 45.03 422 PRO A N 1
ATOM 3225 C CA . PRO A 1 422 ? 3.305 -2.484 1.214 1.00 45.03 422 PRO A CA 1
ATOM 3226 C C . PRO A 1 422 ? 4.241 -3.411 0.449 1.00 45.03 422 PRO A C 1
ATOM 3228 O O . PRO A 1 422 ? 4.455 -4.534 0.904 1.00 45.03 422 PRO A O 1
ATOM 3231 N N . ARG A 1 423 ? 4.810 -2.952 -0.675 1.00 38.88 423 ARG A N 1
ATOM 3232 C CA . ARG A 1 423 ? 5.775 -3.758 -1.431 1.00 38.88 423 ARG A CA 1
ATOM 3233 C C . ARG A 1 423 ? 6.932 -4.135 -0.516 1.00 38.88 423 ARG A C 1
ATOM 3235 O O . ARG A 1 423 ? 7.649 -3.271 -0.012 1.00 38.88 423 ARG A O 1
ATOM 3242 N N . LEU A 1 424 ? 7.115 -5.432 -0.307 1.00 35.72 424 LEU A N 1
ATOM 3243 C CA . LEU A 1 424 ? 8.284 -5.952 0.369 1.00 35.72 424 LEU A CA 1
ATOM 3244 C C . LEU A 1 424 ? 9.458 -5.686 -0.570 1.00 35.72 424 LEU A C 1
ATOM 3246 O O . LEU A 1 424 ? 9.432 -6.105 -1.726 1.00 35.72 424 LEU A O 1
ATOM 3250 N N . LEU A 1 425 ? 10.455 -4.945 -0.083 1.00 32.47 425 LEU A N 1
ATOM 3251 C CA . LEU A 1 425 ? 11.669 -4.632 -0.829 1.00 32.47 425 LEU A CA 1
ATOM 3252 C C . LEU A 1 425 ? 12.481 -5.915 -1.016 1.00 32.47 425 LEU A C 1
ATOM 3254 O O . LEU A 1 425 ? 13.412 -6.214 -0.268 1.00 32.47 425 LEU A O 1
ATOM 3258 N N . THR A 1 426 ? 12.081 -6.707 -2.007 1.00 30.02 426 THR A N 1
ATOM 3259 C CA . THR A 1 426 ? 12.852 -7.831 -2.508 1.00 30.02 426 THR A CA 1
ATOM 3260 C C . THR A 1 426 ? 14.151 -7.269 -3.056 1.00 30.02 426 THR A C 1
ATOM 3262 O O . THR A 1 426 ? 14.166 -6.647 -4.122 1.00 30.02 426 THR A O 1
ATOM 3265 N N . GLN A 1 427 ? 15.245 -7.508 -2.334 1.00 31.11 427 GLN A N 1
ATOM 3266 C CA . GLN A 1 427 ? 16.572 -7.506 -2.937 1.00 31.11 427 GLN A CA 1
ATOM 3267 C C . GLN A 1 427 ? 16.474 -8.308 -4.238 1.00 31.11 427 GLN A C 1
ATOM 3269 O O . GLN A 1 427 ? 15.952 -9.425 -4.222 1.00 31.11 427 GLN A O 1
ATOM 3274 N N . ARG A 1 428 ? 16.928 -7.739 -5.360 1.00 29.83 428 ARG A N 1
ATOM 3275 C CA . ARG A 1 428 ? 17.032 -8.488 -6.616 1.00 29.83 428 ARG A CA 1
ATOM 3276 C C . ARG A 1 428 ? 18.020 -9.624 -6.389 1.00 29.83 428 ARG A C 1
ATOM 3278 O O . ARG A 1 428 ? 19.227 -9.405 -6.349 1.00 29.83 428 ARG A O 1
ATOM 3285 N N . SER A 1 429 ? 17.494 -10.824 -6.190 1.00 30.62 429 SER A N 1
ATOM 3286 C CA . SER A 1 429 ? 18.262 -12.028 -5.911 1.00 30.62 429 SER A CA 1
ATOM 3287 C C . SER A 1 429 ? 18.886 -12.566 -7.194 1.00 30.62 429 SER A C 1
ATOM 3289 O O . SER A 1 429 ? 18.490 -13.621 -7.680 1.00 30.62 429 SER A O 1
ATOM 3291 N N . ASP A 1 430 ? 19.872 -11.846 -7.742 1.00 30.30 430 ASP A N 1
ATOM 3292 C CA . ASP A 1 430 ? 20.838 -12.475 -8.639 1.00 30.30 430 ASP A CA 1
ATOM 3293 C C . ASP A 1 430 ? 22.238 -11.818 -8.627 1.00 30.30 430 ASP A C 1
ATOM 3295 O O . ASP A 1 430 ? 22.524 -10.884 -9.369 1.00 30.30 430 ASP A O 1
ATOM 3299 N N . LYS A 1 431 ? 23.117 -12.438 -7.820 1.00 30.52 431 LYS A N 1
ATOM 3300 C CA . LYS A 1 431 ? 24.592 -12.514 -7.926 1.00 30.52 431 LYS A CA 1
ATOM 3301 C C . LYS A 1 431 ? 25.474 -11.291 -7.596 1.00 30.52 431 LYS A C 1
ATOM 3303 O O . LYS A 1 431 ? 25.151 -10.137 -7.822 1.00 30.52 431 LYS A O 1
ATOM 3308 N N . ALA A 1 432 ? 26.677 -11.664 -7.138 1.00 29.30 432 ALA A N 1
ATOM 3309 C CA . ALA A 1 432 ? 27.870 -10.851 -6.883 1.00 29.30 432 ALA A CA 1
ATOM 3310 C C . ALA A 1 432 ? 27.804 -9.838 -5.720 1.00 29.30 432 ALA A C 1
ATOM 3312 O O . ALA A 1 432 ? 26.784 -9.643 -5.062 1.00 29.30 432 ALA A O 1
ATOM 3313 N N . ALA A 1 433 ? 28.980 -9.313 -5.367 1.00 30.05 433 ALA A N 1
ATOM 3314 C CA . ALA A 1 433 ? 29.185 -8.452 -4.208 1.00 30.05 433 ALA A CA 1
ATOM 3315 C C . ALA A 1 433 ? 28.851 -6.983 -4.519 1.00 30.05 433 ALA A C 1
ATOM 3317 O O . ALA A 1 433 ? 28.792 -6.568 -5.674 1.00 30.05 433 ALA A O 1
ATOM 3318 N N . ALA A 1 434 ? 28.681 -6.178 -3.467 1.00 36.62 434 ALA A N 1
ATOM 3319 C CA . ALA A 1 434 ? 28.466 -4.739 -3.593 1.00 36.62 434 ALA A CA 1
ATOM 3320 C C . ALA A 1 434 ? 29.557 -4.053 -4.445 1.00 36.62 434 ALA A C 1
ATOM 3322 O O . ALA A 1 434 ? 30.722 -4.452 -4.382 1.00 36.62 434 ALA A O 1
ATOM 3323 N N . THR A 1 435 ? 29.174 -2.962 -5.129 1.00 35.62 435 THR A N 1
ATOM 3324 C CA . THR A 1 435 ? 29.953 -2.056 -6.021 1.00 35.62 435 THR A CA 1
ATOM 3325 C C . THR A 1 435 ? 29.620 -2.170 -7.521 1.00 35.62 435 THR A C 1
ATOM 3327 O O . THR A 1 435 ? 29.955 -1.252 -8.267 1.00 35.62 435 THR A O 1
ATOM 3330 N N . GLU A 1 436 ? 28.916 -3.204 -7.997 1.00 39.44 436 GLU A N 1
ATOM 3331 C CA . GLU A 1 436 ? 28.534 -3.268 -9.421 1.00 39.44 436 GLU A CA 1
ATOM 3332 C C . GLU A 1 436 ? 27.346 -2.352 -9.781 1.00 39.44 436 GLU A C 1
ATOM 3334 O O . GLU A 1 436 ? 26.349 -2.254 -9.062 1.00 39.44 436 GLU A O 1
ATOM 3339 N N . VAL A 1 437 ? 27.462 -1.676 -10.930 1.00 46.03 437 VAL A N 1
ATOM 3340 C CA . VAL A 1 437 ? 26.374 -0.909 -11.555 1.00 46.03 437 VAL A CA 1
ATOM 3341 C C . VAL A 1 437 ? 25.371 -1.901 -12.140 1.00 46.03 437 VAL A C 1
ATOM 3343 O O . VAL A 1 437 ? 25.739 -2.776 -12.921 1.00 46.03 437 VAL A O 1
ATOM 3346 N N . THR A 1 438 ? 24.092 -1.749 -11.801 1.00 46.06 438 THR A N 1
ATOM 3347 C CA . THR A 1 438 ? 23.008 -2.558 -12.369 1.00 46.06 438 THR A CA 1
ATOM 3348 C C . THR A 1 438 ? 22.923 -2.288 -13.870 1.00 46.06 438 THR A C 1
ATOM 3350 O O . THR A 1 438 ? 22.720 -1.150 -14.291 1.00 46.06 438 THR A O 1
ATOM 3353 N N . ALA A 1 439 ? 23.106 -3.326 -14.689 1.00 50.12 439 ALA A N 1
ATOM 3354 C CA . ALA A 1 439 ? 23.277 -3.184 -16.132 1.00 50.12 439 ALA A CA 1
ATOM 3355 C C . ALA A 1 439 ? 22.032 -2.586 -16.821 1.00 50.12 439 ALA A C 1
ATOM 3357 O O . ALA A 1 439 ? 21.043 -3.273 -17.091 1.00 50.12 439 ALA A O 1
ATOM 3358 N N . VAL A 1 440 ? 22.093 -1.291 -17.148 1.00 59.50 440 VAL A N 1
ATOM 3359 C CA . VAL A 1 440 ? 21.045 -0.567 -17.882 1.00 59.50 440 VAL A CA 1
ATOM 3360 C C . VAL A 1 440 ? 21.073 -1.006 -19.352 1.00 59.50 440 VAL A C 1
ATOM 3362 O O . VAL A 1 440 ? 21.721 -0.384 -20.183 1.00 59.50 440 VAL A O 1
ATOM 3365 N N . VAL A 1 441 ? 20.375 -2.104 -19.667 1.00 61.25 441 VAL A N 1
ATOM 3366 C CA . VAL A 1 441 ? 20.343 -2.831 -20.960 1.00 61.25 441 VAL A CA 1
ATOM 3367 C C . VAL A 1 441 ? 20.575 -1.940 -22.195 1.00 61.25 441 VAL A C 1
ATOM 3369 O O . VAL A 1 441 ? 19.671 -1.219 -22.616 1.00 61.25 441 VAL A O 1
ATOM 3372 N N . GLY A 1 442 ? 21.766 -1.996 -22.799 1.00 62.88 442 GLY A N 1
ATOM 3373 C CA . GLY A 1 442 ? 22.150 -1.168 -23.958 1.00 62.88 442 GLY A CA 1
ATOM 3374 C C . GLY A 1 442 ? 22.999 0.075 -23.638 1.00 62.88 442 GLY A C 1
ATOM 3375 O O . GLY A 1 442 ? 23.344 0.829 -24.546 1.00 62.88 442 GLY A O 1
ATOM 3376 N N . MET A 1 443 ? 23.347 0.294 -22.368 1.00 76.06 443 MET A N 1
ATOM 3377 C CA . MET A 1 443 ? 24.436 1.175 -21.946 1.00 76.06 443 MET A CA 1
ATOM 3378 C C . MET A 1 443 ? 25.631 0.333 -21.487 1.00 76.06 443 MET A C 1
ATOM 3380 O O . MET A 1 443 ? 25.481 -0.530 -20.627 1.00 76.06 443 MET A O 1
ATOM 3384 N N . GLU A 1 444 ? 26.823 0.626 -22.010 1.00 73.06 444 GLU A N 1
ATOM 3385 C CA . GLU A 1 444 ? 28.104 0.132 -21.479 1.00 73.06 444 GLU A CA 1
ATOM 3386 C C . GLU A 1 444 ? 28.350 0.695 -20.069 1.00 73.06 444 GLU A C 1
ATOM 3388 O O . GLU A 1 444 ? 28.861 0.012 -19.184 1.00 73.06 444 GLU A O 1
ATOM 3393 N N . ARG A 1 445 ? 27.986 1.968 -19.861 1.00 73.06 445 ARG A N 1
ATOM 3394 C CA . ARG A 1 445 ? 28.261 2.710 -18.628 1.00 73.06 445 ARG A CA 1
ATOM 3395 C C . ARG A 1 445 ? 27.274 3.857 -18.440 1.00 73.06 445 ARG A C 1
ATOM 3397 O O . ARG A 1 445 ? 27.135 4.688 -19.335 1.00 73.06 445 ARG A O 1
ATOM 3404 N N . VAL A 1 446 ? 26.651 3.948 -17.265 1.00 77.06 446 VAL A N 1
ATOM 3405 C CA . VAL A 1 446 ? 25.938 5.160 -16.819 1.00 77.06 446 VAL A CA 1
ATOM 3406 C C . VAL A 1 446 ? 26.973 6.197 -16.365 1.00 77.06 446 VAL A C 1
ATOM 3408 O O . VAL A 1 446 ? 27.940 5.851 -15.684 1.00 77.06 446 VAL A O 1
ATOM 3411 N N . LEU A 1 447 ? 26.795 7.455 -16.769 1.00 78.06 447 LEU A N 1
ATOM 3412 C CA . LEU A 1 447 ? 27.676 8.576 -16.428 1.00 78.06 447 LEU A CA 1
ATOM 3413 C C . LEU A 1 447 ? 27.070 9.471 -15.341 1.00 78.06 447 LEU A C 1
ATOM 3415 O O . LEU A 1 447 ? 27.783 9.861 -14.421 1.00 78.06 447 LEU A O 1
ATOM 3419 N N . PHE A 1 448 ? 25.778 9.795 -15.449 1.00 81.12 448 PHE A N 1
ATOM 3420 C CA . PHE A 1 448 ? 25.044 10.595 -14.465 1.00 81.12 448 PHE A CA 1
ATOM 3421 C C . PHE A 1 448 ? 23.532 10.315 -14.513 1.00 81.12 448 PHE A C 1
ATOM 3423 O O . PHE A 1 448 ? 23.015 9.750 -15.484 1.00 81.12 448 PHE A O 1
ATOM 3430 N N . VAL A 1 449 ? 22.851 10.668 -13.419 1.00 84.62 449 VAL A N 1
ATOM 3431 C CA . VAL A 1 449 ? 21.467 10.296 -13.096 1.00 84.62 449 VAL A CA 1
ATOM 3432 C C . VAL A 1 449 ? 20.747 11.533 -12.570 1.00 84.62 449 VAL A C 1
ATOM 3434 O O . VAL A 1 449 ? 20.984 11.947 -11.438 1.00 84.62 449 VAL A O 1
ATOM 3437 N N . GLU A 1 450 ? 19.865 12.116 -13.377 1.00 88.25 450 GLU A N 1
ATOM 3438 C CA . GLU A 1 450 ? 19.197 13.379 -13.047 1.00 88.25 450 GLU A CA 1
ATOM 3439 C C . GLU A 1 450 ? 17.690 13.229 -12.886 1.00 88.25 450 GLU A C 1
ATOM 3441 O O . GLU A 1 450 ? 17.054 12.337 -13.456 1.00 88.25 450 GLU A O 1
ATOM 3446 N N . THR A 1 451 ? 17.098 14.144 -12.118 1.00 90.69 451 THR A N 1
ATOM 3447 C CA . THR A 1 451 ? 15.647 14.216 -11.925 1.00 90.69 451 THR A CA 1
ATOM 3448 C C . THR A 1 451 ? 15.161 15.653 -11.946 1.00 90.69 451 THR A C 1
ATOM 3450 O O . THR A 1 451 ? 15.875 16.569 -11.548 1.00 90.69 451 THR A O 1
ATOM 3453 N N . GLY A 1 452 ? 13.926 15.846 -12.395 1.00 89.81 452 GLY A N 1
ATOM 3454 C CA . GLY A 1 452 ? 13.282 17.151 -12.393 1.00 89.81 452 GLY A CA 1
ATOM 3455 C C . GLY A 1 452 ? 11.767 17.031 -12.373 1.00 89.81 452 GLY A C 1
ATOM 3456 O O . GLY A 1 452 ? 11.209 15.976 -12.683 1.00 89.81 452 GLY A O 1
ATOM 3457 N N . PHE A 1 453 ? 11.091 18.117 -12.019 1.00 92.56 453 PHE A N 1
ATOM 3458 C CA . PHE A 1 453 ? 9.633 18.197 -11.988 1.00 92.56 453 PHE A CA 1
ATOM 3459 C C . PHE A 1 453 ? 9.110 19.319 -12.884 1.00 92.56 453 PHE A C 1
ATOM 3461 O O . PHE A 1 453 ? 9.808 20.282 -13.206 1.00 92.56 453 PHE A O 1
ATOM 3468 N N . GLY A 1 454 ? 7.860 19.186 -13.311 1.00 92.25 454 GLY A N 1
ATOM 3469 C CA . GLY A 1 454 ? 7.211 20.168 -14.160 1.00 92.25 454 GLY A CA 1
ATOM 3470 C C . GLY A 1 454 ? 5.715 20.173 -13.927 1.00 92.25 454 GLY A C 1
ATOM 3471 O O . GLY A 1 454 ? 5.037 19.189 -14.209 1.00 92.25 454 GLY A O 1
ATOM 3472 N N . ALA A 1 455 ? 5.195 21.289 -13.423 1.00 89.25 455 ALA A N 1
ATOM 3473 C CA . ALA A 1 455 ? 3.763 21.493 -13.264 1.00 89.25 455 ALA A CA 1
ATOM 3474 C C . ALA A 1 455 ? 3.156 22.217 -14.477 1.00 89.25 455 ALA A C 1
ATOM 3476 O O . ALA A 1 455 ? 3.782 23.109 -15.062 1.00 89.25 455 ALA A O 1
ATOM 3477 N N . ASP A 1 456 ? 1.902 21.909 -14.798 1.00 86.94 456 ASP A N 1
ATOM 3478 C CA . ASP A 1 456 ? 1.012 22.808 -15.523 1.00 86.94 456 ASP A CA 1
ATOM 3479 C C . ASP A 1 456 ? -0.247 23.103 -14.697 1.00 86.94 456 ASP A C 1
ATOM 3481 O O . ASP A 1 456 ? -1.016 22.219 -14.327 1.00 86.94 456 ASP A O 1
ATOM 3485 N N . GLN A 1 457 ? -0.442 24.388 -14.407 1.00 71.75 457 GLN A N 1
ATOM 3486 C CA . GLN A 1 457 ? -1.478 24.891 -13.502 1.00 71.75 457 GLN A CA 1
ATOM 3487 C C . GLN A 1 457 ? -2.723 25.415 -14.238 1.00 71.75 457 GLN A C 1
ATOM 3489 O O . GLN A 1 457 ? -3.674 25.839 -13.586 1.00 71.75 457 GLN A O 1
ATOM 3494 N N . LYS A 1 458 ? -2.680 25.518 -15.580 1.00 67.69 458 LYS A N 1
ATOM 3495 C CA . LYS A 1 458 ? -3.643 26.328 -16.361 1.00 67.69 458 LYS A CA 1
ATOM 3496 C C . LYS A 1 458 ? -4.120 25.723 -17.690 1.00 67.69 458 LYS A C 1
ATOM 3498 O O . LYS A 1 458 ? -4.985 26.320 -18.315 1.00 67.69 458 LYS A O 1
ATOM 3503 N N . GLY A 1 459 ? -3.587 24.592 -18.152 1.00 61.94 459 GLY A N 1
ATOM 3504 C CA . GLY A 1 459 ? -4.041 23.911 -19.377 1.00 61.94 459 GLY A CA 1
ATOM 3505 C C . GLY A 1 459 ? -4.358 22.421 -19.207 1.00 61.94 459 GLY A C 1
ATOM 3506 O O . GLY A 1 459 ? -5.067 21.865 -20.045 1.00 61.94 459 GLY A O 1
ATOM 3507 N N . VAL A 1 460 ? -3.869 21.796 -18.126 1.00 69.88 460 VAL A N 1
ATOM 3508 C CA . VAL A 1 460 ? -3.832 20.330 -17.930 1.00 69.88 460 VAL A CA 1
ATOM 3509 C C . VAL A 1 460 ? -3.029 19.648 -19.055 1.00 69.88 460 VAL A C 1
ATOM 3511 O O . VAL A 1 460 ? -3.318 18.538 -19.483 1.00 69.88 460 VAL A O 1
ATOM 3514 N N . ASP A 1 461 ? -2.006 20.345 -19.556 1.00 88.62 461 ASP A N 1
ATOM 3515 C CA . ASP A 1 461 ? -1.160 19.897 -20.663 1.00 88.62 461 ASP A CA 1
ATOM 3516 C C . ASP A 1 461 ? -0.017 19.014 -20.135 1.00 88.62 461 ASP A C 1
ATOM 3518 O O . ASP A 1 461 ? 0.969 19.497 -19.564 1.00 88.62 461 ASP A O 1
ATOM 3522 N N . VAL A 1 462 ? -0.177 17.698 -20.303 1.00 90.56 462 VAL A N 1
ATOM 3523 C CA . VAL A 1 462 ? 0.766 16.686 -19.803 1.00 90.56 462 VAL A CA 1
ATOM 3524 C C . VAL A 1 462 ? 2.108 16.718 -20.536 1.00 90.56 462 VAL A C 1
ATOM 3526 O O . VAL A 1 462 ? 3.149 16.495 -19.920 1.00 90.56 462 VAL A O 1
ATOM 3529 N N . THR A 1 463 ? 2.111 17.089 -21.817 1.00 95.06 463 THR A N 1
ATOM 3530 C CA . THR A 1 463 ? 3.327 17.223 -22.629 1.00 95.06 463 THR A CA 1
ATOM 3531 C C . THR A 1 463 ? 4.155 18.416 -22.157 1.00 95.06 463 THR A C 1
ATOM 3533 O O . THR A 1 463 ? 5.352 18.295 -21.906 1.00 95.06 463 THR A O 1
ATOM 3536 N N . LYS A 1 464 ? 3.520 19.566 -21.932 1.00 94.31 464 LYS A N 1
ATOM 3537 C CA . LYS A 1 464 ? 4.147 20.763 -21.353 1.00 94.31 464 LYS A CA 1
ATOM 3538 C C . LYS A 1 464 ? 4.658 20.532 -19.930 1.00 94.31 464 LYS A C 1
ATOM 3540 O O . LYS A 1 464 ? 5.725 21.042 -19.586 1.00 94.31 464 LYS A O 1
ATOM 3545 N N . ALA A 1 465 ? 3.933 19.766 -19.112 1.00 94.19 465 ALA A N 1
ATOM 3546 C CA . ALA A 1 465 ? 4.403 19.335 -17.797 1.00 94.19 465 ALA A CA 1
ATOM 3547 C C . ALA A 1 465 ? 5.660 18.447 -17.920 1.00 94.19 465 ALA A C 1
ATOM 3549 O O . ALA A 1 465 ? 6.680 18.731 -17.289 1.00 94.19 465 ALA A O 1
ATOM 3550 N N . ALA A 1 466 ? 5.636 17.441 -18.801 1.00 96.31 466 ALA A N 1
ATOM 3551 C CA . ALA A 1 466 ? 6.767 16.553 -19.072 1.00 96.31 466 ALA A CA 1
ATOM 3552 C C . ALA A 1 466 ? 8.008 17.301 -19.590 1.00 96.31 466 ALA A C 1
ATOM 3554 O O . ALA A 1 466 ? 9.108 17.098 -19.079 1.00 96.31 466 ALA A O 1
ATOM 3555 N N . LEU A 1 467 ? 7.841 18.219 -20.547 1.00 95.75 467 LEU A N 1
ATOM 3556 C CA . LEU A 1 467 ? 8.920 19.049 -21.099 1.00 95.75 467 LEU A CA 1
ATOM 3557 C C . LEU A 1 467 ? 9.545 19.978 -20.048 1.00 95.75 467 LEU A C 1
ATOM 3559 O O . LEU A 1 467 ? 10.757 20.193 -20.057 1.00 95.75 467 LEU A O 1
ATOM 3563 N N . ARG A 1 468 ? 8.740 20.506 -19.116 1.00 94.69 468 ARG A N 1
ATOM 3564 C CA . ARG A 1 468 ? 9.239 21.268 -17.959 1.00 94.69 468 ARG A CA 1
ATOM 3565 C C . ARG A 1 468 ? 10.071 20.389 -17.028 1.00 94.69 468 ARG A C 1
ATOM 3567 O O . ARG A 1 468 ? 11.157 20.807 -16.644 1.00 94.69 468 ARG A O 1
ATOM 3574 N N . ALA A 1 469 ? 9.614 19.171 -16.743 1.00 95.00 469 ALA A N 1
ATOM 3575 C CA . ALA A 1 469 ? 10.346 18.215 -15.917 1.00 95.00 469 ALA A CA 1
ATOM 3576 C C . ALA A 1 469 ? 11.680 17.788 -16.555 1.00 95.00 469 ALA A C 1
ATOM 3578 O O . ALA A 1 469 ? 12.714 17.801 -15.890 1.00 95.00 469 ALA A O 1
ATOM 3579 N N . CYS A 1 470 ? 11.675 17.488 -17.859 1.00 94.06 470 CYS A N 1
ATOM 3580 C CA . CYS A 1 470 ? 12.875 17.125 -18.619 1.00 94.06 470 CYS A CA 1
ATOM 3581 C C . CYS A 1 470 ? 13.903 18.263 -18.637 1.00 94.06 470 CYS A C 1
ATOM 3583 O O . CYS A 1 470 ? 15.083 18.025 -18.398 1.00 94.06 470 CYS A O 1
ATOM 3585 N N . ARG A 1 471 ? 13.451 19.507 -18.848 1.00 91.56 471 ARG A N 1
ATOM 3586 C CA . ARG A 1 471 ? 14.301 20.701 -18.755 1.00 91.56 471 ARG A CA 1
ATOM 3587 C C . ARG A 1 471 ? 14.865 20.885 -17.347 1.00 91.56 471 ARG A C 1
ATOM 3589 O O . ARG A 1 471 ? 16.066 21.075 -17.206 1.00 91.56 471 ARG A O 1
ATOM 3596 N N . ASN A 1 472 ? 14.026 20.804 -16.314 1.00 91.00 472 ASN A N 1
ATOM 3597 C CA . ASN A 1 472 ? 14.439 21.005 -14.925 1.00 91.00 472 ASN A CA 1
ATOM 3598 C C . ASN A 1 472 ? 15.542 20.022 -14.484 1.00 91.00 472 ASN A C 1
ATOM 3600 O O . ASN A 1 472 ? 16.423 20.424 -13.731 1.00 91.00 472 ASN A O 1
ATOM 3604 N N . ALA A 1 473 ? 15.548 18.796 -15.021 1.00 88.31 473 ALA A N 1
ATOM 3605 C CA . ALA A 1 473 ? 16.597 17.801 -14.787 1.00 88.31 473 ALA A CA 1
ATOM 3606 C C . ALA A 1 473 ? 17.966 18.140 -15.427 1.00 88.31 473 ALA A C 1
ATOM 3608 O O . ALA A 1 473 ? 18.983 17.586 -15.020 1.00 88.31 473 ALA A O 1
ATOM 3609 N N . ILE A 1 474 ? 18.028 19.021 -16.435 1.00 84.50 474 ILE A N 1
ATOM 3610 C CA . ILE A 1 474 ? 19.271 19.298 -17.189 1.00 84.50 474 ILE A CA 1
ATOM 3611 C C . ILE A 1 474 ? 19.726 20.765 -17.150 1.00 84.50 474 ILE A C 1
ATOM 3613 O O . ILE A 1 474 ? 20.911 21.033 -17.315 1.00 84.50 474 ILE A O 1
ATOM 3617 N N . GLU A 1 475 ? 18.824 21.720 -16.909 1.00 81.12 475 GLU A N 1
ATOM 3618 C CA . GLU A 1 475 ? 19.078 23.168 -17.047 1.00 81.12 475 GLU A CA 1
ATOM 3619 C C . GLU A 1 475 ? 20.069 23.730 -16.006 1.00 81.12 475 GLU A C 1
ATOM 3621 O O . GLU A 1 475 ? 20.690 24.764 -16.247 1.00 81.12 475 GLU A O 1
ATOM 3626 N N . PHE A 1 476 ? 20.276 23.026 -14.887 1.00 70.69 476 PHE A N 1
ATOM 3627 C CA . PHE A 1 476 ? 21.210 23.415 -13.819 1.00 70.69 476 PHE A CA 1
ATOM 3628 C C . PHE A 1 476 ? 22.528 22.625 -13.813 1.00 70.69 476 PHE A C 1
ATOM 3630 O O . PHE A 1 476 ? 23.417 22.928 -13.015 1.00 70.69 476 PHE A O 1
ATOM 3637 N N . ASN A 1 477 ? 22.681 21.633 -14.697 1.00 67.75 477 ASN A N 1
ATOM 3638 C CA . ASN A 1 477 ? 23.785 20.681 -14.647 1.00 67.75 477 ASN A CA 1
ATOM 3639 C C . ASN A 1 477 ? 24.912 21.028 -15.630 1.00 67.75 477 ASN A C 1
ATOM 3641 O O . ASN A 1 477 ? 24.711 21.161 -16.836 1.00 67.75 477 ASN A O 1
ATOM 3645 N N . SER A 1 478 ? 26.135 21.136 -15.104 1.00 67.81 478 SER A N 1
ATOM 3646 C CA . SER A 1 478 ? 27.355 21.363 -15.882 1.00 67.81 478 SER A CA 1
ATOM 3647 C C . SER A 1 478 ? 28.236 20.121 -15.814 1.00 67.81 478 SER A C 1
ATOM 3649 O O . SER A 1 478 ? 28.805 19.818 -14.766 1.00 67.81 478 SER A O 1
ATOM 3651 N N . VAL A 1 479 ? 28.357 19.403 -16.935 1.00 71.06 479 VAL A N 1
ATOM 3652 C CA . VAL A 1 479 ? 29.103 18.135 -17.027 1.00 71.06 479 VAL A CA 1
ATOM 3653 C C . VAL A 1 479 ? 30.184 18.237 -18.121 1.00 71.06 479 VAL A C 1
ATOM 3655 O O . VAL A 1 479 ? 29.985 17.766 -19.244 1.00 71.06 479 VAL A O 1
ATOM 3658 N N . PRO A 1 480 ? 31.340 18.884 -17.851 1.00 68.19 480 PRO A N 1
ATOM 3659 C CA . PRO A 1 480 ? 32.348 19.173 -18.880 1.00 68.19 480 PRO A CA 1
ATOM 3660 C C . PRO A 1 480 ? 32.936 17.928 -19.562 1.00 68.19 480 PRO A C 1
ATOM 3662 O O . PRO A 1 480 ? 33.250 17.971 -20.753 1.00 68.19 480 PRO A O 1
ATOM 3665 N N . CYS A 1 481 ? 33.038 16.817 -18.826 1.00 66.31 481 CYS A N 1
ATOM 3666 C CA . CYS A 1 481 ? 33.652 15.570 -19.283 1.00 66.31 481 CYS A CA 1
ATOM 3667 C C . CYS A 1 481 ? 32.862 14.829 -20.376 1.00 66.31 481 CYS A C 1
ATOM 3669 O O . CYS A 1 481 ? 33.418 13.935 -21.006 1.00 66.31 481 CYS A O 1
ATOM 3671 N N . ILE A 1 482 ? 31.616 15.214 -20.704 1.00 70.62 482 ILE A N 1
ATOM 3672 C CA . ILE A 1 482 ? 30.884 14.631 -21.854 1.00 70.62 482 ILE A CA 1
ATOM 3673 C C . ILE A 1 482 ? 31.702 14.760 -23.155 1.00 70.62 482 ILE A C 1
ATOM 3675 O O . ILE A 1 482 ? 31.678 13.870 -24.007 1.00 70.62 482 ILE A O 1
ATOM 3679 N N . ARG A 1 483 ? 32.495 15.834 -23.284 1.00 69.94 483 ARG A N 1
ATOM 3680 C CA . ARG A 1 483 ? 33.389 16.066 -24.431 1.00 69.94 483 ARG A CA 1
ATOM 3681 C C . ARG A 1 483 ? 34.494 15.017 -24.587 1.00 69.94 483 ARG A C 1
ATOM 3683 O O . ARG A 1 483 ? 35.003 14.868 -25.690 1.00 69.94 483 ARG A O 1
ATOM 3690 N N . GLU A 1 484 ? 34.859 14.310 -23.520 1.00 74.62 484 GLU A N 1
ATOM 3691 C CA . GLU A 1 484 ? 35.903 13.276 -23.530 1.00 74.62 484 GLU A CA 1
ATOM 3692 C C . GLU A 1 484 ? 35.377 11.933 -24.061 1.00 74.62 484 GLU A C 1
ATOM 3694 O O . GLU A 1 484 ? 36.145 11.148 -24.611 1.00 74.62 484 GLU A O 1
ATOM 3699 N N . PHE A 1 485 ? 34.066 11.682 -23.947 1.00 71.12 485 PHE A N 1
ATOM 3700 C CA . PHE A 1 485 ? 33.433 10.435 -24.396 1.00 71.12 485 PHE A CA 1
ATOM 3701 C C . PHE A 1 485 ? 32.765 10.532 -25.780 1.00 71.12 485 PHE A C 1
ATOM 3703 O O . PHE A 1 485 ? 32.583 9.511 -26.444 1.00 71.12 485 PHE A O 1
ATOM 3710 N N . GLY A 1 486 ? 32.430 11.750 -26.222 1.00 72.31 486 GLY A N 1
ATOM 3711 C CA . GLY A 1 486 ? 31.850 12.036 -27.537 1.00 72.31 486 GLY A CA 1
ATOM 3712 C C . GLY A 1 486 ? 30.324 11.897 -27.586 1.00 72.31 486 GLY A C 1
ATOM 3713 O O . GLY A 1 486 ? 29.750 10.898 -27.154 1.00 72.31 486 GLY A O 1
ATOM 3714 N N . TYR A 1 487 ? 29.651 12.902 -28.156 1.00 77.06 487 TYR A N 1
ATOM 3715 C CA . TYR A 1 487 ? 28.184 12.962 -28.202 1.00 77.06 487 TYR A CA 1
ATOM 3716 C C . TYR A 1 487 ? 27.547 11.831 -29.028 1.00 77.06 487 TYR A C 1
ATOM 3718 O O . TYR A 1 487 ? 26.441 11.408 -28.706 1.00 77.06 487 TYR A O 1
ATOM 3726 N N . ASP A 1 488 ? 28.242 11.299 -30.038 1.00 79.81 488 ASP A N 1
ATOM 3727 C CA . ASP A 1 488 ? 27.721 10.237 -30.916 1.00 79.81 488 ASP A CA 1
ATOM 3728 C C . ASP A 1 488 ? 27.580 8.879 -30.205 1.00 79.81 488 ASP A C 1
ATOM 3730 O O . ASP A 1 488 ? 26.746 8.059 -30.587 1.00 79.81 488 ASP A O 1
ATOM 3734 N N . ARG A 1 489 ? 28.366 8.644 -29.141 1.00 81.94 489 ARG A N 1
ATOM 3735 C CA . ARG A 1 489 ? 28.237 7.466 -28.264 1.00 81.94 489 ARG A CA 1
ATOM 3736 C C . ARG A 1 489 ? 27.232 7.667 -27.128 1.00 81.94 489 ARG A C 1
ATOM 3738 O O . ARG A 1 489 ? 26.938 6.710 -26.414 1.00 81.94 489 ARG A O 1
ATOM 3745 N N . MET A 1 490 ? 26.734 8.885 -26.921 1.00 87.62 490 MET A N 1
ATOM 3746 C CA . MET A 1 490 ? 25.894 9.213 -25.774 1.00 87.62 490 MET A CA 1
ATOM 3747 C C . MET A 1 490 ? 24.470 8.681 -25.973 1.00 87.62 490 MET A C 1
ATOM 3749 O O . MET A 1 490 ? 23.774 9.073 -26.911 1.00 87.62 490 MET A O 1
ATOM 3753 N N . LEU A 1 491 ? 24.022 7.816 -25.064 1.00 87.62 491 LEU A N 1
ATOM 3754 C CA . LEU A 1 491 ? 22.634 7.382 -24.953 1.00 87.62 491 LEU A CA 1
ATOM 3755 C C . LEU A 1 491 ? 21.967 8.164 -23.815 1.00 87.62 491 LEU A C 1
ATOM 3757 O O . LEU A 1 491 ? 22.467 8.188 -22.690 1.00 87.62 491 LEU A O 1
ATOM 3761 N N . VAL A 1 492 ? 20.833 8.792 -24.110 1.00 89.44 492 VAL A N 1
ATOM 3762 C CA . VAL A 1 492 ? 20.005 9.532 -23.152 1.00 89.44 492 VAL A CA 1
ATOM 3763 C C . VAL A 1 492 ? 18.705 8.763 -22.973 1.00 89.44 492 VAL A C 1
ATOM 3765 O O . VAL A 1 492 ? 17.939 8.610 -23.924 1.00 89.44 492 VAL A O 1
ATOM 3768 N N . ARG A 1 493 ? 18.447 8.270 -21.762 1.00 90.75 493 ARG A N 1
ATOM 3769 C CA . ARG A 1 493 ? 17.205 7.583 -21.402 1.00 90.75 493 ARG A CA 1
ATOM 3770 C C . ARG A 1 493 ? 16.364 8.437 -20.482 1.00 90.75 493 ARG A C 1
ATOM 3772 O O . ARG A 1 493 ? 16.725 8.673 -19.334 1.00 90.75 493 ARG A O 1
ATOM 3779 N N . VAL A 1 494 ? 15.222 8.858 -21.003 1.00 92.69 494 VAL A N 1
ATOM 3780 C CA . VAL A 1 494 ? 14.241 9.677 -20.303 1.00 92.69 494 VAL A CA 1
ATOM 3781 C C . VAL A 1 494 ? 13.088 8.780 -19.879 1.00 92.69 494 VAL A C 1
ATOM 3783 O O . VAL A 1 494 ? 12.443 8.154 -20.718 1.00 92.69 494 VAL A O 1
ATOM 3786 N N . THR A 1 495 ? 12.787 8.722 -18.588 1.00 93.06 495 THR A N 1
ATOM 3787 C CA . THR A 1 495 ? 11.538 8.131 -18.099 1.00 93.06 495 THR A CA 1
ATOM 3788 C C . THR A 1 495 ? 10.699 9.230 -17.470 1.00 93.06 495 THR A C 1
ATOM 3790 O O . THR A 1 495 ? 11.101 9.811 -16.464 1.00 93.06 495 THR A O 1
ATOM 3793 N N . VAL A 1 496 ? 9.531 9.522 -18.041 1.00 95.12 496 VAL A N 1
ATOM 3794 C CA . VAL A 1 496 ? 8.601 10.509 -17.480 1.00 95.12 496 VAL A CA 1
ATOM 3795 C C . VAL A 1 496 ? 7.475 9.795 -16.740 1.00 95.12 496 VAL A C 1
ATOM 3797 O O . VAL A 1 496 ? 6.782 8.946 -17.299 1.00 95.12 496 VAL A O 1
ATOM 3800 N N . ALA A 1 497 ? 7.295 10.147 -15.472 1.00 93.56 497 ALA A N 1
ATOM 3801 C CA . ALA A 1 497 ? 6.171 9.741 -14.649 1.00 93.56 497 ALA A CA 1
ATOM 3802 C C . ALA A 1 497 ? 5.069 10.812 -14.705 1.00 93.56 497 ALA A C 1
ATOM 3804 O O . ALA A 1 497 ? 5.302 11.973 -14.353 1.00 93.56 497 ALA A O 1
ATOM 3805 N N . VAL A 1 498 ? 3.876 10.415 -15.145 1.00 90.38 498 VAL A N 1
ATOM 3806 C CA . VAL A 1 498 ? 2.675 11.264 -15.253 1.00 90.38 498 VAL A CA 1
ATOM 3807 C C . VAL A 1 498 ? 1.450 10.495 -14.739 1.00 90.38 498 VAL A C 1
ATOM 3809 O O . VAL A 1 498 ? 1.506 9.264 -14.666 1.00 90.38 498 VAL A O 1
ATOM 3812 N N . PRO A 1 499 ? 0.334 11.163 -14.390 1.00 83.06 499 PRO A N 1
ATOM 3813 C CA . PRO A 1 499 ? -0.871 10.473 -13.936 1.00 83.06 499 PRO A CA 1
ATOM 3814 C C . PRO A 1 499 ? -1.334 9.424 -14.951 1.00 83.06 499 PRO A C 1
ATOM 3816 O O . PRO A 1 499 ? -1.482 9.724 -16.132 1.00 83.06 499 PRO A O 1
ATOM 3819 N N . GLU A 1 500 ? -1.580 8.199 -14.484 1.00 79.88 500 GLU A N 1
ATOM 3820 C CA . GLU A 1 500 ? -1.761 6.990 -15.312 1.00 79.88 500 GLU A CA 1
ATOM 3821 C C . GLU A 1 500 ? -2.845 7.119 -16.400 1.00 79.88 500 GLU A C 1
ATOM 3823 O O . GLU A 1 500 ? -2.720 6.600 -17.505 1.00 79.88 500 GLU A O 1
ATOM 3828 N N . ARG A 1 501 ? -3.887 7.901 -16.127 1.00 78.56 501 ARG A N 1
ATOM 3829 C CA . ARG A 1 501 ? -4.967 8.205 -17.077 1.00 78.56 501 ARG A CA 1
ATOM 3830 C C . ARG A 1 501 ? -4.569 9.116 -18.257 1.00 78.56 501 ARG A C 1
ATOM 3832 O O . ARG A 1 501 ? -5.411 9.352 -19.111 1.00 78.56 501 ARG A O 1
ATOM 3839 N N . LEU A 1 502 ? -3.357 9.686 -18.257 1.00 83.19 502 LEU A N 1
ATOM 3840 C CA . LEU A 1 502 ? -2.843 10.648 -19.251 1.00 83.19 502 LEU A CA 1
ATOM 3841 C C . LEU A 1 502 ? -1.619 10.111 -20.022 1.00 83.19 502 LEU A C 1
ATOM 3843 O O . LEU A 1 502 ? -0.970 10.871 -20.738 1.00 83.19 502 LEU A O 1
ATOM 3847 N N . LEU A 1 503 ? -1.264 8.828 -19.869 1.00 84.88 503 LEU A N 1
ATOM 3848 C CA . LEU A 1 503 ? -0.052 8.245 -20.473 1.00 84.88 503 LEU A CA 1
ATOM 3849 C C . LEU A 1 503 ? -0.033 8.353 -22.003 1.00 84.88 503 LEU A C 1
ATOM 3851 O O . LEU A 1 503 ? 1.015 8.614 -22.587 1.00 84.88 503 LEU A O 1
ATOM 3855 N N . GLU A 1 504 ? -1.195 8.185 -22.634 1.00 90.19 504 GLU A N 1
ATOM 3856 C CA . GLU A 1 504 ? -1.376 8.253 -24.089 1.00 90.19 504 GLU A CA 1
ATOM 3857 C C . GLU A 1 504 ? -1.455 9.700 -24.625 1.00 90.19 504 GLU A C 1
ATOM 3859 O O . GLU A 1 504 ? -1.393 9.909 -25.834 1.00 90.19 504 GLU A O 1
ATOM 3864 N N . GLU A 1 505 ? -1.557 10.710 -23.749 1.00 91.56 505 GLU A N 1
ATOM 3865 C CA . GLU A 1 505 ? -1.619 12.139 -24.115 1.00 91.56 505 GLU A CA 1
ATOM 3866 C C . GLU A 1 505 ? -0.230 12.822 -24.148 1.00 91.56 505 GLU A C 1
ATOM 3868 O O . GLU A 1 505 ? -0.124 14.023 -24.414 1.00 91.56 505 GLU A O 1
ATOM 3873 N N . VAL A 1 506 ? 0.849 12.079 -23.869 1.00 94.88 506 VAL A N 1
ATOM 3874 C CA . VAL A 1 506 ? 2.229 12.594 -23.853 1.00 94.88 506 VAL A CA 1
ATOM 3875 C C . VAL A 1 506 ? 2.869 12.517 -25.243 1.00 94.88 506 VAL A C 1
ATOM 3877 O O . VAL A 1 506 ? 3.075 11.431 -25.781 1.00 94.88 506 VAL A O 1
ATOM 3880 N N . ASP A 1 507 ? 3.286 13.661 -25.792 1.00 96.94 507 ASP A N 1
ATOM 3881 C CA . ASP A 1 507 ? 4.095 13.721 -27.012 1.00 96.94 507 ASP A CA 1
ATOM 3882 C C . ASP A 1 507 ? 5.547 13.301 -26.721 1.00 96.94 507 ASP A C 1
ATOM 3884 O O . ASP A 1 507 ? 6.408 14.076 -26.289 1.00 96.94 507 ASP A O 1
ATOM 3888 N N . VAL A 1 508 ? 5.802 12.019 -26.972 1.00 96.31 508 VAL A N 1
ATOM 3889 C CA . VAL A 1 508 ? 7.105 11.363 -26.837 1.00 96.31 508 VAL A CA 1
ATOM 3890 C C . VAL A 1 508 ? 8.155 11.955 -27.791 1.00 96.31 508 VAL A C 1
ATOM 3892 O O . VAL A 1 508 ? 9.336 12.003 -27.438 1.00 96.31 508 VAL A O 1
ATOM 3895 N N . GLU A 1 509 ? 7.762 12.441 -28.972 1.00 96.00 509 GLU A N 1
ATOM 3896 C CA . GLU A 1 509 ? 8.695 13.010 -29.953 1.00 96.00 509 GLU A CA 1
ATOM 3897 C C . GLU A 1 509 ? 9.097 14.440 -29.582 1.00 96.00 509 GLU A C 1
ATOM 3899 O O . GLU A 1 509 ? 10.278 14.780 -29.683 1.00 96.00 509 GLU A O 1
ATOM 3904 N N . ALA A 1 510 ? 8.172 15.252 -29.063 1.00 96.12 510 ALA A N 1
ATOM 3905 C CA . ALA A 1 510 ? 8.503 16.554 -28.484 1.00 96.12 510 ALA A CA 1
ATOM 3906 C C . ALA A 1 510 ? 9.493 16.415 -27.314 1.00 96.12 510 ALA A C 1
ATOM 3908 O O . ALA A 1 510 ? 10.438 17.201 -27.206 1.00 96.12 510 ALA A O 1
ATOM 3909 N N . ILE A 1 511 ? 9.334 15.386 -26.469 1.00 96.00 511 ILE A N 1
ATOM 3910 C CA . ILE A 1 511 ? 10.294 15.092 -25.394 1.00 96.00 511 ILE A CA 1
ATOM 3911 C C . ILE A 1 511 ? 11.663 14.727 -25.976 1.00 96.00 511 ILE A C 1
ATOM 3913 O O . ILE A 1 511 ? 12.652 15.327 -25.558 1.00 96.00 511 ILE A O 1
ATOM 3917 N N . LYS A 1 512 ? 11.751 13.826 -26.968 1.00 94.56 512 LYS A N 1
ATOM 3918 C CA . LYS A 1 512 ? 13.031 13.503 -27.637 1.00 94.56 512 LYS A CA 1
ATOM 3919 C C . LYS A 1 512 ? 13.725 14.751 -28.185 1.00 94.56 512 LYS A C 1
ATOM 3921 O O . LYS A 1 512 ? 14.909 14.946 -27.937 1.00 94.56 512 LYS A O 1
ATOM 3926 N N . GLN A 1 513 ? 12.974 15.614 -28.870 1.00 93.31 513 GLN A N 1
ATOM 3927 C CA . GLN A 1 513 ? 13.475 16.856 -29.471 1.00 93.31 513 GLN A CA 1
ATOM 3928 C C . GLN A 1 513 ? 13.960 17.893 -28.442 1.00 93.31 513 GLN A C 1
ATOM 3930 O O . GLN A 1 513 ? 14.676 18.823 -28.808 1.00 93.31 513 GLN A O 1
ATOM 3935 N N . SER A 1 514 ? 13.602 17.750 -27.160 1.00 91.56 514 SER A N 1
ATOM 3936 C CA . SER A 1 514 ? 14.056 18.653 -26.093 1.00 91.56 514 SER A CA 1
ATOM 3937 C C . SER A 1 514 ? 15.496 18.402 -25.619 1.00 91.56 514 SER A C 1
ATOM 3939 O O . SER A 1 514 ? 16.077 19.274 -24.971 1.00 91.56 514 SER A O 1
ATOM 3941 N N . PHE A 1 515 ? 16.099 17.261 -25.978 1.00 88.75 515 PHE A N 1
ATOM 3942 C CA . PHE A 1 515 ? 17.492 16.931 -25.666 1.00 88.75 515 PHE A CA 1
ATOM 3943 C C . PHE A 1 515 ? 18.381 17.176 -26.901 1.00 88.75 515 PHE A C 1
ATOM 3945 O O . PHE A 1 515 ? 18.193 16.523 -27.925 1.00 88.75 515 PHE A O 1
ATOM 3952 N N . PRO A 1 516 ? 19.361 18.101 -26.848 1.00 79.88 516 PRO A N 1
ATOM 3953 C CA . PRO A 1 516 ? 20.064 18.569 -28.048 1.00 79.88 516 PRO A CA 1
ATOM 3954 C C . PRO A 1 516 ? 21.130 17.602 -28.591 1.00 79.88 516 PRO A C 1
ATOM 3956 O O . PRO A 1 516 ? 21.664 17.836 -29.678 1.00 79.88 516 PRO A O 1
ATOM 3959 N N . HIS A 1 517 ? 21.502 16.565 -27.834 1.00 84.75 517 HIS A N 1
ATOM 3960 C CA . HIS A 1 517 ? 22.656 15.705 -28.105 1.00 84.75 517 HIS A CA 1
ATOM 3961 C C . HIS A 1 517 ? 22.392 14.247 -27.701 1.00 84.75 517 HIS A C 1
ATOM 3963 O O . HIS A 1 517 ? 21.676 13.989 -26.733 1.00 84.75 517 HIS A O 1
ATOM 3969 N N . GLY A 1 518 ? 23.068 13.314 -28.379 1.00 85.81 518 GLY A N 1
ATOM 3970 C CA . GLY A 1 518 ? 22.975 11.875 -28.127 1.00 85.81 518 GLY A CA 1
ATOM 3971 C C . GLY A 1 518 ? 21.755 11.207 -28.768 1.00 85.81 518 GLY A C 1
ATOM 3972 O O . GLY A 1 518 ? 20.859 11.858 -29.304 1.00 85.81 518 GLY A O 1
ATOM 3973 N N . ARG A 1 519 ? 21.714 9.874 -28.710 1.00 89.56 519 ARG A N 1
ATOM 3974 C CA . ARG A 1 519 ? 20.530 9.077 -29.059 1.00 89.56 519 ARG A CA 1
ATOM 3975 C C . ARG A 1 519 ? 19.546 9.140 -27.895 1.00 89.56 519 ARG A C 1
ATOM 3977 O O . ARG A 1 519 ? 19.898 8.747 -26.786 1.00 89.56 519 ARG A O 1
ATOM 3984 N N . VAL A 1 520 ? 18.319 9.594 -28.146 1.00 91.88 520 VAL A N 1
ATOM 3985 C CA . VAL A 1 520 ? 17.310 9.797 -27.094 1.00 91.88 520 VAL A CA 1
ATOM 3986 C C . VAL A 1 520 ? 16.250 8.695 -27.126 1.00 91.88 520 VAL A C 1
ATOM 3988 O O . VAL A 1 520 ? 15.521 8.531 -28.105 1.00 91.88 520 VAL A O 1
ATOM 3991 N N . GLU A 1 521 ? 16.149 7.949 -26.031 1.00 92.75 521 GLU A N 1
ATOM 3992 C CA . GLU A 1 521 ? 15.124 6.937 -25.781 1.00 92.75 521 GLU A CA 1
ATOM 3993 C C . GLU A 1 521 ? 14.193 7.441 -24.673 1.00 92.75 521 GLU A C 1
ATOM 3995 O O . GLU A 1 521 ? 14.652 7.862 -23.613 1.00 92.75 521 GLU A O 1
ATOM 4000 N N . VAL A 1 522 ? 12.881 7.425 -24.919 1.00 94.19 522 VAL A N 1
ATOM 4001 C CA . VAL A 1 522 ? 11.876 8.004 -24.015 1.00 94.19 522 VAL A CA 1
ATOM 4002 C C . VAL A 1 522 ? 10.831 6.951 -23.668 1.00 94.19 522 VAL A C 1
ATOM 4004 O O . VAL A 1 522 ? 10.276 6.307 -24.556 1.00 94.19 522 VAL A O 1
ATOM 4007 N N . GLN A 1 523 ? 10.547 6.811 -22.376 1.00 92.94 523 GLN A N 1
ATOM 4008 C CA . GLN A 1 523 ? 9.474 5.990 -21.824 1.00 92.94 523 GLN A CA 1
ATOM 4009 C C . GLN A 1 523 ? 8.550 6.863 -20.967 1.00 92.94 523 GLN A C 1
ATOM 4011 O O . GLN A 1 523 ? 9.008 7.747 -20.243 1.00 92.94 523 GLN A O 1
ATOM 4016 N N . VAL A 1 524 ? 7.250 6.580 -21.005 1.00 91.44 524 VAL A N 1
ATOM 4017 C CA . VAL A 1 524 ? 6.238 7.209 -20.144 1.00 91.44 524 VAL A CA 1
ATOM 4018 C C . VAL A 1 524 ? 5.661 6.138 -19.212 1.00 91.44 524 VAL A C 1
ATOM 4020 O O . VAL A 1 524 ? 5.501 4.989 -19.628 1.00 91.44 524 VAL A O 1
ATOM 4023 N N . LYS A 1 525 ? 5.389 6.475 -17.945 1.00 87.75 525 LYS A N 1
ATOM 4024 C CA . LYS A 1 525 ? 4.793 5.555 -16.958 1.00 87.75 525 LYS A CA 1
ATOM 4025 C C . LYS A 1 525 ? 3.918 6.273 -15.926 1.00 87.75 525 LYS A C 1
ATOM 4027 O O . LYS A 1 525 ? 4.001 7.491 -15.781 1.00 87.75 525 LYS A O 1
ATOM 4032 N N . GLY A 1 526 ? 3.112 5.505 -15.190 1.00 80.94 526 GLY A N 1
ATOM 4033 C CA . GLY A 1 526 ? 2.280 6.017 -14.098 1.00 80.94 526 GLY A CA 1
ATOM 4034 C C . GLY A 1 526 ? 3.095 6.670 -12.972 1.00 80.94 526 GLY A C 1
ATOM 4035 O O . GLY A 1 526 ? 4.173 6.193 -12.607 1.00 80.94 526 GLY A O 1
ATOM 4036 N N . GLY A 1 527 ? 2.573 7.773 -12.435 1.00 86.88 527 GLY A N 1
ATOM 4037 C CA . GLY A 1 527 ? 3.145 8.549 -11.335 1.00 86.88 527 GLY A CA 1
ATOM 4038 C C . GLY A 1 527 ? 2.733 10.019 -11.434 1.00 86.88 527 GLY A C 1
ATOM 4039 O O . GLY A 1 527 ? 1.573 10.325 -11.705 1.00 86.88 527 GLY A O 1
ATOM 4040 N N . GLY A 1 528 ? 3.675 10.940 -11.238 1.00 89.56 528 GLY A N 1
ATOM 4041 C CA . GLY A 1 528 ? 3.427 12.381 -11.318 1.00 89.56 528 GLY A CA 1
ATOM 4042 C C . GLY A 1 528 ? 2.494 12.879 -10.209 1.00 89.56 528 GLY A C 1
ATOM 4043 O O . GLY A 1 528 ? 2.534 12.396 -9.078 1.00 89.56 528 GLY A O 1
ATOM 4044 N N . GLY A 1 529 ? 1.658 13.865 -10.516 1.00 84.19 529 GLY A N 1
ATOM 4045 C CA . GLY A 1 529 ? 0.669 14.401 -9.583 1.00 84.19 529 GLY A CA 1
ATOM 4046 C C . GLY A 1 529 ? -0.552 14.966 -10.300 1.00 84.19 529 GLY A C 1
ATOM 4047 O O . GLY A 1 529 ? -0.440 15.531 -11.388 1.00 84.19 529 GLY A O 1
ATOM 4048 N N . TYR A 1 530 ? -1.724 14.805 -9.689 1.00 82.06 530 TYR A N 1
ATOM 4049 C CA . TYR A 1 530 ? -2.997 15.317 -10.190 1.00 82.06 530 TYR A CA 1
ATOM 4050 C C . TYR A 1 530 ? -3.799 15.853 -9.000 1.00 82.06 530 TYR A C 1
ATOM 4052 O O . TYR A 1 530 ? -4.322 15.076 -8.202 1.00 82.06 530 TYR A O 1
ATOM 4060 N N . PHE A 1 531 ? -3.850 17.175 -8.847 1.00 79.12 531 PHE A N 1
ATOM 4061 C CA . PHE A 1 531 ? -4.330 17.836 -7.630 1.00 79.12 531 PHE A CA 1
ATOM 4062 C C . PHE A 1 531 ? -5.443 18.838 -7.940 1.00 79.12 531 PHE A C 1
ATOM 4064 O O . PHE A 1 531 ? -5.409 19.493 -8.978 1.00 79.12 531 PHE A O 1
ATOM 4071 N N . ALA A 1 532 ? -6.409 19.010 -7.036 1.00 71.19 532 ALA A N 1
ATOM 4072 C CA . ALA A 1 532 ? -7.413 20.066 -7.168 1.00 71.19 532 ALA A CA 1
ATOM 4073 C C . ALA A 1 532 ? -6.768 21.442 -6.916 1.00 71.19 532 ALA A C 1
ATOM 4075 O O . ALA A 1 532 ? -6.247 21.691 -5.830 1.00 71.19 532 ALA A O 1
ATOM 4076 N N . SER A 1 533 ? -6.828 22.346 -7.896 1.00 65.31 533 SER A N 1
ATOM 4077 C CA . SER A 1 533 ? -6.217 23.678 -7.809 1.00 65.31 533 SER A CA 1
ATOM 4078 C C . SER A 1 533 ? -7.068 24.700 -7.055 1.00 65.31 533 SER A C 1
ATOM 4080 O O . SER A 1 533 ? -6.610 25.818 -6.869 1.00 65.31 533 SER A O 1
ATOM 4082 N N . GLY A 1 534 ? -8.315 24.389 -6.677 1.00 58.88 534 GLY A N 1
ATOM 4083 C CA . GLY A 1 534 ? -9.212 25.257 -5.884 1.00 58.88 534 GLY A CA 1
ATOM 4084 C C . GLY A 1 534 ? -9.601 26.617 -6.503 1.00 58.88 534 GLY A C 1
ATOM 4085 O O . GLY A 1 534 ? -10.548 27.255 -6.049 1.00 58.88 534 GLY A O 1
ATOM 4086 N N . ILE A 1 535 ? -8.906 27.056 -7.550 1.00 57.81 535 ILE A N 1
ATOM 4087 C CA . ILE A 1 535 ? -9.005 28.358 -8.200 1.00 57.81 535 ILE A CA 1
ATOM 4088 C C . ILE A 1 535 ? -9.754 28.149 -9.512 1.00 57.81 535 ILE A C 1
ATOM 4090 O O . ILE A 1 535 ? -9.215 27.572 -10.453 1.00 57.81 535 ILE A O 1
ATOM 4094 N N . ARG A 1 536 ? -11.002 28.622 -9.586 1.00 55.75 536 ARG A N 1
ATOM 4095 C CA . ARG A 1 536 ? -11.810 28.544 -10.812 1.00 55.75 536 ARG A CA 1
ATOM 4096 C C . ARG A 1 536 ? -11.216 29.460 -11.888 1.00 55.75 536 ARG A C 1
ATOM 4098 O O . ARG A 1 536 ? -11.313 30.679 -11.771 1.00 55.75 536 ARG A O 1
ATOM 4105 N N . GLY A 1 537 ? -10.643 28.875 -12.939 1.00 52.09 537 GLY A N 1
ATOM 4106 C CA . GLY A 1 537 ? -10.212 29.585 -14.145 1.00 52.09 537 GLY A CA 1
ATOM 4107 C C . GLY A 1 537 ? -10.875 29.046 -15.414 1.00 52.09 537 GLY A C 1
ATOM 4108 O O . GLY A 1 537 ? -11.276 27.883 -15.472 1.00 52.09 537 GLY A O 1
ATOM 4109 N N . GLU A 1 538 ? -10.950 29.885 -16.446 1.00 47.06 538 GLU A N 1
ATOM 4110 C CA . GLU A 1 538 ? -11.330 29.490 -17.806 1.00 47.06 538 GLU A CA 1
ATOM 4111 C C . GLU A 1 538 ? -10.164 29.767 -18.758 1.00 47.06 538 GLU A C 1
ATOM 4113 O O . GLU A 1 538 ? -9.586 30.857 -18.751 1.00 47.06 538 GLU A O 1
ATOM 4118 N N . VAL A 1 539 ? -9.803 28.773 -19.573 1.00 45.88 539 VAL A N 1
ATOM 4119 C CA . VAL A 1 539 ? -8.798 28.910 -20.635 1.00 45.88 539 VAL A CA 1
ATOM 4120 C C . VAL A 1 539 ? -9.397 28.356 -21.923 1.00 45.88 539 VAL A C 1
ATOM 4122 O O . VAL A 1 539 ? -9.594 27.149 -22.085 1.00 45.88 539 VAL A O 1
ATOM 4125 N N . GLY A 1 540 ? -9.765 29.263 -22.831 1.00 55.28 540 GLY A N 1
ATOM 4126 C CA . GLY A 1 540 ? -10.641 28.929 -23.954 1.00 55.28 540 GLY A CA 1
ATOM 4127 C C . GLY A 1 540 ? -12.016 28.485 -23.444 1.00 55.28 540 GLY A C 1
ATOM 4128 O O . GLY A 1 540 ? -12.643 29.195 -22.670 1.00 55.28 540 GLY A O 1
ATOM 4129 N N . GLN A 1 541 ? -12.471 27.301 -23.859 1.00 37.25 541 GLN A N 1
ATOM 4130 C CA . GLN A 1 541 ? -13.736 26.700 -23.404 1.00 37.25 541 GLN A CA 1
ATOM 4131 C C . GLN A 1 541 ? -13.566 25.685 -22.255 1.00 37.25 541 GLN A C 1
ATOM 4133 O O . GLN A 1 541 ? -14.529 25.017 -21.880 1.00 37.25 541 GLN A O 1
ATOM 4138 N N . ARG A 1 542 ? -12.354 25.514 -21.706 1.00 44.19 542 ARG A N 1
ATOM 4139 C CA . ARG A 1 542 ? -12.099 24.562 -20.614 1.00 44.19 542 ARG A CA 1
ATOM 4140 C C . ARG A 1 542 ? -12.136 25.279 -19.263 1.00 44.19 542 ARG A C 1
ATOM 4142 O O . ARG A 1 542 ? -11.372 26.220 -19.046 1.00 44.19 542 ARG A O 1
ATOM 4149 N N . ARG A 1 543 ? -12.977 24.787 -18.341 1.00 52.34 543 ARG A N 1
ATOM 4150 C CA . ARG A 1 543 ? -12.790 25.017 -16.899 1.00 52.34 543 ARG A CA 1
ATOM 4151 C C . ARG A 1 543 ? -11.473 24.376 -16.476 1.00 52.34 543 ARG A C 1
ATOM 4153 O O . ARG A 1 543 ? -11.185 23.251 -16.881 1.00 52.34 543 ARG A O 1
ATOM 4160 N N . VAL A 1 544 ? -10.715 25.076 -15.642 1.00 56.22 544 VAL A N 1
ATOM 4161 C CA . VAL A 1 544 ? -9.486 24.566 -15.038 1.00 56.22 544 VAL A CA 1
ATOM 4162 C C . VAL A 1 544 ? -9.593 24.734 -13.528 1.00 56.22 544 VAL A C 1
ATOM 4164 O O . VAL A 1 544 ? -9.611 25.850 -13.015 1.00 56.22 544 VAL A O 1
ATOM 4167 N N . ASP A 1 545 ? -9.708 23.600 -12.844 1.00 67.50 545 ASP A N 1
ATOM 4168 C CA . ASP A 1 545 ? -9.836 23.428 -11.390 1.00 67.50 545 ASP A CA 1
ATOM 4169 C C . ASP A 1 545 ? -8.805 22.416 -10.847 1.00 67.50 545 ASP A C 1
ATOM 4171 O O . ASP A 1 545 ? -8.904 21.940 -9.715 1.00 67.50 545 ASP A O 1
ATOM 4175 N N . THR A 1 546 ? -7.817 22.076 -11.678 1.00 72.38 546 THR A N 1
ATOM 4176 C CA . THR A 1 546 ? -6.836 21.015 -11.467 1.00 72.38 546 THR A CA 1
ATOM 4177 C C . THR A 1 546 ? -5.428 21.518 -11.811 1.00 72.38 546 THR A C 1
ATOM 4179 O O . THR A 1 546 ? -5.226 22.131 -12.860 1.00 72.38 546 THR A O 1
ATOM 4182 N N . MET A 1 547 ? -4.444 21.192 -10.969 1.00 81.44 547 MET A N 1
ATOM 4183 C CA . MET A 1 547 ? -3.016 21.252 -11.280 1.00 81.44 547 MET A CA 1
ATOM 4184 C C . MET A 1 547 ? -2.474 19.864 -11.654 1.00 81.44 547 MET A C 1
ATOM 4186 O O . MET A 1 547 ? -2.698 18.880 -10.946 1.00 81.44 547 MET A O 1
ATOM 4190 N N . LEU A 1 548 ? -1.727 19.802 -12.754 1.00 87.06 548 LEU A N 1
ATOM 4191 C CA . LEU A 1 548 ? -1.054 18.605 -13.254 1.00 87.06 548 LEU A CA 1
ATOM 4192 C C . LEU A 1 548 ? 0.453 18.704 -12.999 1.00 87.06 548 LEU A C 1
ATOM 4194 O O . LEU A 1 548 ? 1.030 19.771 -13.193 1.00 87.06 548 LEU A O 1
ATOM 4198 N N . VAL A 1 549 ? 1.101 17.604 -12.610 1.00 91.75 549 VAL A N 1
ATOM 4199 C CA . VAL A 1 549 ? 2.554 17.538 -12.395 1.00 91.75 549 VAL A CA 1
ATOM 4200 C C . VAL A 1 549 ? 3.139 16.286 -13.043 1.00 91.75 549 VAL A C 1
ATOM 4202 O O . VAL A 1 549 ? 2.625 15.183 -12.860 1.00 91.75 549 VAL A O 1
ATOM 4205 N N . ALA A 1 550 ? 4.240 16.463 -13.766 1.00 95.19 550 ALA A N 1
ATOM 4206 C CA . ALA A 1 550 ? 5.089 15.397 -14.277 1.00 95.19 550 ALA A CA 1
ATOM 4207 C C . ALA A 1 550 ? 6.430 15.374 -13.530 1.00 95.19 550 ALA A C 1
ATOM 4209 O O . ALA A 1 550 ? 6.911 16.412 -13.066 1.00 95.19 550 ALA A O 1
ATOM 4210 N N . VAL A 1 551 ? 7.053 14.199 -13.466 1.00 95.31 551 VAL A N 1
ATOM 4211 C CA . VAL A 1 551 ? 8.426 14.015 -12.973 1.00 95.31 551 VAL A CA 1
ATOM 4212 C C . VAL A 1 551 ? 9.239 13.327 -14.061 1.00 95.31 551 VAL A C 1
ATOM 4214 O O . VAL A 1 551 ? 8.811 12.306 -14.591 1.00 95.31 551 VAL A O 1
ATOM 4217 N N . ALA A 1 552 ? 10.405 13.866 -14.395 1.00 94.38 552 ALA A N 1
ATOM 4218 C CA . ALA A 1 552 ? 11.337 13.266 -15.336 1.00 94.38 552 ALA A CA 1
ATOM 4219 C C . ALA A 1 552 ? 12.521 12.653 -14.590 1.00 94.38 552 ALA A C 1
ATOM 4221 O O . ALA A 1 552 ? 13.016 13.212 -13.612 1.00 94.38 552 ALA A O 1
ATOM 4222 N N . HIS A 1 553 ? 12.982 11.523 -15.106 1.00 92.88 553 HIS A N 1
ATOM 4223 C CA . HIS A 1 553 ? 14.230 10.869 -14.756 1.00 92.88 553 HIS A CA 1
ATOM 4224 C C . HIS A 1 553 ? 15.075 10.756 -16.020 1.00 92.88 553 HIS A C 1
ATOM 4226 O O . HIS A 1 553 ? 14.567 10.303 -17.047 1.00 92.88 553 HIS A O 1
ATOM 4232 N N . VAL A 1 554 ? 16.331 11.189 -15.960 1.00 90.50 554 VAL A N 1
ATOM 4233 C CA . VAL A 1 554 ? 17.240 11.230 -17.108 1.00 90.50 554 VAL A CA 1
ATOM 4234 C C . VAL A 1 554 ? 18.517 10.475 -16.751 1.00 90.50 554 VAL A C 1
ATOM 4236 O O . VAL A 1 554 ? 19.357 10.968 -16.002 1.00 90.50 554 VAL A O 1
ATOM 4239 N N . LEU A 1 555 ? 18.665 9.278 -17.314 1.00 88.19 555 LEU A N 1
ATOM 4240 C CA . LEU A 1 555 ? 19.919 8.530 -17.316 1.00 88.19 555 LEU A CA 1
ATOM 4241 C C . LEU A 1 555 ? 20.726 8.941 -18.545 1.00 88.19 555 LEU A C 1
ATOM 4243 O O . LEU A 1 555 ? 20.241 8.806 -19.671 1.00 88.19 555 LEU A O 1
ATOM 4247 N N . VAL A 1 556 ? 21.966 9.380 -18.351 1.00 85.81 556 VAL A N 1
ATOM 4248 C CA . VAL A 1 556 ? 22.907 9.590 -19.458 1.00 85.81 556 VAL A CA 1
ATOM 4249 C C . VAL A 1 556 ? 24.048 8.596 -19.331 1.00 85.81 556 VAL A C 1
ATOM 4251 O O . VAL A 1 556 ? 24.657 8.460 -18.270 1.00 85.81 556 VAL A O 1
ATOM 4254 N N . GLY A 1 557 ? 24.337 7.892 -20.421 1.00 85.19 557 GLY A N 1
ATOM 4255 C CA . GLY A 1 557 ? 25.361 6.859 -20.474 1.00 85.19 557 GLY A CA 1
ATOM 4256 C C . GLY A 1 557 ? 26.003 6.735 -21.850 1.00 85.19 557 GLY A C 1
ATOM 4257 O O . GLY A 1 557 ? 25.674 7.471 -22.780 1.00 85.19 557 GLY A O 1
ATOM 4258 N N . LEU A 1 558 ? 26.924 5.786 -21.979 1.00 82.44 558 LEU A N 1
ATOM 4259 C CA . LEU A 1 558 ? 27.530 5.406 -23.253 1.00 82.44 558 LEU A CA 1
ATOM 4260 C C . LEU A 1 558 ? 26.823 4.177 -23.812 1.00 82.44 558 LEU A C 1
ATOM 4262 O O . LEU A 1 558 ? 26.618 3.210 -23.081 1.00 82.44 558 LEU A O 1
ATOM 4266 N N . ALA A 1 559 ? 26.463 4.210 -25.093 1.00 77.94 559 ALA A N 1
ATOM 4267 C CA . ALA A 1 559 ? 25.904 3.061 -25.794 1.00 77.94 559 ALA A CA 1
ATOM 4268 C C . ALA A 1 559 ? 26.921 1.906 -25.866 1.00 77.94 559 ALA A C 1
ATOM 4270 O O . ALA A 1 559 ? 28.112 2.139 -26.118 1.00 77.94 559 ALA A O 1
ATOM 4271 N N . SER A 1 560 ? 26.417 0.688 -25.641 1.00 70.19 560 SER A N 1
ATOM 4272 C CA . SER A 1 560 ? 27.129 -0.592 -25.789 1.00 70.19 560 SER A CA 1
ATOM 4273 C C . SER A 1 560 ? 27.293 -1.003 -27.250 1.00 70.19 560 SER A C 1
ATOM 4275 O O . SER A 1 560 ? 26.237 -1.035 -27.927 1.00 70.19 560 SER A O 1
#

Organism: Guillardia theta (NCBI:txid55529)